Protein AF-A0A375JAJ5-F1 (afdb_monomer_lite)

Foldseek 3Di:
DVPVVVVVVVVVVVVVVVVPPDPDDALQQWWWWDQQPQLKIFIAGDPVRDTDAMEHDNPGVVAWDWFAALSNQWIFIFHQCQKTWIAGSVVRYTPDIDRHFNGFRYWEAEPNRQWIWTFFAVVAWIWIAGRPHRHTQDTGQQQAPVRDGFGWAAWFYAPQRWIWIAGFCRQWIWIWHPNVVNDIDIDIARWDHGQPHWAADQLRAWIWTQHARAAFIWIWGPPDVVIYTDTDDRPQAQPDPAADQQDAAYPLQWEDAPQWIWAQGHRFQWTWIFHVLVVRHTDDIEGHDERWRHWYAQQNRQWTKTAHDPPRNQKIFIAGRVVRYGPDIDRPEARFADKDARPNRQKIWTDRQVVQWIWIAGPPVRDTDDIGGHHRIHDMTGSVSSNTSRRHPDDLPVLVLQLVQFFDQDLDQQSLCVSQVVSVHHSVVSLVVQVVCCVVQQFVAFFFFFDAPQQFHKWKKFWQDDPVCVVVLQVVLQVQQQWAWWFAWPWASRGIMIMGIARYDVVRVVSQVVSCVSRVTRIDTWGFDAWQAAALRDNLDDPPDPDQDDDPPRDDPQHHDDDDLLRLQLLQLRQSHFDSDSRRLVVSCVSSVHDSVVSSVVVVVCCVSRRTVGGGTRGPVVSSQQVKKKKKFFQDDPVCQVVLQNQLNRAPQFNTWTFTDADPPRGRTGIITMGTDNDPVRRVVSVVVSCVRSVNPPTDIIIIITDDISHHGRRRHSDDDDD

Radius of gyration: 33.01 Å; chains: 1; bounding box: 80×58×113 Å

Organism: NCBI:txid164546

Secondary structure (DSSP, 8-state):
-HHHHHHHHHHHHHHHHHTT-PPP--STTEEEEEETTTTEEEEEETTTTEEEEEE------SSEEEEE-TTS-EEEEEETTSEEEEEETTTTEEEEEEE-SS---EEEE-TTS-EEEEEETTTTEEEEEETTT--EEEEEE-B-TTS-B--EEEEEEETTTEEEEEETTTTEEEEEE-SSTTS-EEEEEE--S-EEEEEE-TTS-EEEEEESSSSSEEEEETTSSS--EEEE-TTSS-TTSPPP-SSPPPGGG-EEETTEEEEE-TTSSEEEEEEGGGTTEEEEEEE-SS-EEEEEE-TTSSEEEEEE-TTSTT-EEEEETTTTEEEEEE--SS-EEEEEE-TTSSEEEEEEGGGTEEEEEETTT--EEEEEE-SSEEEEEEGGGGT-SSSS-----HHHHHHHHTS----SSSHHHHHHHHTT--HHHHHHHHHHHHHTTSEEEEEEEE-TTTSSEEEEEEE---GGGHHHHHHHHHH-TTEEEEEEEESSS--EEEEEEESSHHHHHHHHHHHHHHHTSPPEEEEEEEEEEE------S---S--PPPPPP----PPPPP--HHHHHHHHHHTT---SSS-HHHHHHHHHT--HHHHHHHHHHHHHHTSEEEEEEEE-GGGGT--EEEEEEE---TTTHHHHHHHHHTSTTEEEEEEE--BTTTB---EEEEEEESSHHHHHHHHHHHHHHHT-SSS-EEEEEEEEEEEE-----S-PPP-

Sequence (723 aa):
MRGLAAAACAVLVAVLAAGCAASVRGTGDLGVVVERAAGRLQIVETTGMTRLATVEGLGDLSHASVVFSRDARYAYVFGRDGGLTCVDLLGARITHRVLQAGNSIGGAISQDGRVVAAQNYAPGGIRLFDAQTLEPLAELPAIGSDGRRAKVVGLADLPGRRFAASLFESGEIWIIDAGDPRHPQVTRLPAGREPYDGLVTPDGRWYLAGLFGEDGLALVDLWQAPPQARRILSGYGRGNAPLPVYKMPHLRGWAMAQGMAWLPAIGRHEVLVADPANGWREAARVALAGQPVFAMARPDGRQVWVNFAFPHNDTVQVIDTATRQVVRTLQPCRGVLHMEFTPKGEALWLSCRDDNRVEVYDTATLVRLATLPADNPSGIFFTARAALRHVGHAMFNEQRLYDQLQRGFPLLPRPYRALAAKAGLCEHALLSLLARDLGTGRISRVGAVFAPNVIGVSTLGALSVPPAQLDRVAARVSACAAVSHNYARSGHRYNLWFVAGARERGMLDATLASIGELTGLAPLVLPMTREYHIDLGFPLAREHGTRPRRPARLAAPAAAVALDDDDWRLVAALEAGLPLTPRPFHALATQARLGVPQVLERLAQWSAQGVIRRLGVVLRHGRFGYRHNAMCVWDVPDGRVDAIGTRLARQPRVTLCYRRERRLPDWPYNLFAMIHARSAQDLQPALARIRAAAGLEQVPGSVLVGTHCYKQRGTRYAVQVPA

pLDDT: mean 87.34, std 14.15, range [29.48, 98.75]

InterPro domains:
  IPR003143 Cytochrome cd1-nitrite reductase, C-terminal domain superfamily [G3DSA:2.140.10.20] (20-386)
  IPR011048 Cytochrome cd1-nitrite reductase-like, haem d1 domain superfamily [SSF51004] (28-388)
  IPR040523 Siroheme decarboxylase , AsnC-like ligand binding domain [PF17805] (458-532)
  IPR040523 Siroheme decarboxylase , AsnC-like ligand binding domain [PF17805] (623-711)
  IPR051200 Multi-functional host-pathogen interaction and enzymatic activity protein [PTHR47197] (8-387)
  IPR053431 Siroheme decarboxylase beta subunit-like [NF040707] (570-717)
  IPR053953 Siroheme decarboxylase NirL-like, HTH domain [PF22451] (399-436)
  IPR053953 Siroheme decarboxylase NirL-like, HTH domain [PF22451] (569-613)

Structure (mmCIF, N/CA/C/O backbone):
data_AF-A0A375JAJ5-F1
#
_entry.id   AF-A0A375JAJ5-F1
#
loop_
_atom_site.group_PDB
_atom_site.id
_atom_site.type_symbol
_atom_site.label_atom_id
_atom_site.label_alt_id
_atom_site.label_comp_id
_atom_site.label_asym_id
_atom_site.label_entity_id
_atom_site.label_seq_id
_atom_site.pdbx_PDB_ins_code
_atom_site.Cartn_x
_atom_site.Cartn_y
_atom_site.Cartn_z
_atom_site.occupancy
_atom_site.B_iso_or_equiv
_atom_site.auth_seq_id
_atom_site.auth_comp_id
_atom_site.auth_asym_id
_atom_site.auth_atom_id
_atom_site.pdbx_PDB_model_num
ATOM 1 N N . MET A 1 1 ? -5.262 -33.680 -67.709 1.00 51.88 1 MET A N 1
ATOM 2 C CA . MET A 1 1 ? -4.055 -33.504 -66.861 1.00 51.88 1 MET A CA 1
ATOM 3 C C . MET A 1 1 ? -3.766 -32.062 -66.407 1.00 51.88 1 MET A C 1
ATOM 5 O O . MET A 1 1 ? -3.037 -31.916 -65.440 1.00 51.88 1 MET A O 1
ATOM 9 N N . ARG A 1 2 ? -4.338 -30.995 -66.999 1.00 50.22 2 ARG A N 1
ATOM 10 C CA . ARG A 1 2 ? -4.044 -29.599 -66.582 1.00 50.22 2 ARG A CA 1
ATOM 11 C C . ARG A 1 2 ? -4.757 -29.115 -65.298 1.00 50.22 2 ARG A C 1
ATOM 13 O O . ARG A 1 2 ? -4.242 -28.225 -64.637 1.00 50.22 2 ARG A O 1
ATOM 20 N N . GLY A 1 3 ? -5.885 -29.720 -64.907 1.00 46.88 3 GLY A N 1
ATOM 21 C CA . GLY A 1 3 ? -6.647 -29.313 -63.709 1.00 46.88 3 GLY A CA 1
ATOM 22 C C . GLY A 1 3 ? -6.085 -29.809 -62.368 1.00 46.88 3 GLY A C 1
ATOM 23 O O . GLY A 1 3 ? -6.194 -29.115 -61.363 1.00 46.88 3 GLY A O 1
ATOM 24 N N . LEU A 1 4 ? -5.423 -30.973 -62.352 1.00 50.16 4 LEU A N 1
ATOM 25 C CA . LEU A 1 4 ? -4.830 -31.540 -61.130 1.00 50.16 4 LEU A CA 1
ATOM 26 C C . LEU A 1 4 ? -3.553 -30.804 -60.689 1.00 50.16 4 LEU A C 1
ATOM 28 O O . LEU A 1 4 ? -3.309 -30.676 -59.494 1.00 50.16 4 LEU A O 1
ATOM 32 N N . ALA A 1 5 ? -2.780 -30.258 -61.633 1.00 51.56 5 ALA A N 1
ATOM 33 C CA . ALA A 1 5 ? -1.582 -29.476 -61.322 1.00 51.56 5 ALA A CA 1
ATOM 34 C C . ALA A 1 5 ? -1.917 -28.112 -60.685 1.00 51.56 5 ALA A C 1
ATOM 36 O O . ALA A 1 5 ? -1.236 -27.678 -59.759 1.00 51.56 5 ALA A O 1
ATOM 37 N N . ALA A 1 6 ? -3.001 -27.461 -61.124 1.00 53.50 6 ALA A N 1
ATOM 38 C CA . ALA A 1 6 ? -3.442 -26.180 -60.567 1.00 53.50 6 ALA A CA 1
ATOM 39 C C . ALA A 1 6 ? -4.003 -26.322 -59.140 1.00 53.50 6 ALA A C 1
ATOM 41 O O . ALA A 1 6 ? -3.709 -25.498 -58.275 1.00 53.50 6 ALA A O 1
ATOM 42 N N . ALA A 1 7 ? -4.750 -27.399 -58.870 1.00 54.53 7 ALA A N 1
ATOM 43 C CA . ALA A 1 7 ? -5.265 -27.697 -57.534 1.00 54.53 7 ALA A CA 1
ATOM 44 C C . ALA A 1 7 ? -4.140 -28.065 -56.548 1.00 54.53 7 ALA A C 1
ATOM 46 O O . ALA A 1 7 ? -4.138 -27.590 -55.414 1.00 54.53 7 ALA A O 1
ATOM 47 N N . ALA A 1 8 ? -3.142 -28.836 -56.993 1.00 55.59 8 ALA A N 1
ATOM 48 C CA . ALA A 1 8 ? -1.965 -29.155 -56.187 1.00 55.59 8 ALA A CA 1
ATOM 49 C C . ALA A 1 8 ? -1.134 -27.903 -55.846 1.00 55.59 8 ALA A C 1
ATOM 51 O O . ALA A 1 8 ? -0.727 -27.742 -54.698 1.00 55.59 8 ALA A O 1
ATOM 52 N N . CYS A 1 9 ? -0.948 -26.974 -56.793 1.00 53.91 9 CYS A N 1
ATOM 53 C CA . CYS A 1 9 ? -0.265 -25.702 -56.529 1.00 53.91 9 CYS A CA 1
ATOM 54 C C . CYS A 1 9 ? -1.042 -24.801 -55.556 1.00 53.91 9 CYS A C 1
ATOM 56 O O . CYS A 1 9 ? -0.433 -24.194 -54.680 1.00 53.91 9 CYS A O 1
ATOM 58 N N . ALA A 1 10 ? -2.372 -24.732 -55.660 1.00 57.19 10 ALA A N 1
ATOM 59 C CA . ALA A 1 10 ? -3.196 -23.919 -54.762 1.00 57.19 10 ALA A CA 1
ATOM 60 C C . ALA A 1 10 ? -3.198 -24.450 -53.317 1.00 57.19 10 ALA A C 1
ATOM 62 O O . ALA A 1 10 ? -3.125 -23.665 -52.372 1.00 57.19 10 ALA A O 1
ATOM 63 N N . VAL A 1 11 ? -3.211 -25.775 -53.135 1.00 60.16 11 VAL A N 1
ATOM 64 C CA . VAL A 1 11 ? -3.095 -26.407 -51.810 1.00 60.16 11 VAL A CA 1
ATOM 65 C C . VAL A 1 11 ? -1.691 -26.212 -51.233 1.00 60.16 11 VAL A C 1
ATOM 67 O O . VAL A 1 11 ? -1.566 -25.898 -50.053 1.00 60.16 11 VAL A O 1
ATOM 70 N N . LEU A 1 12 ? -0.638 -26.301 -52.052 1.00 55.12 12 LEU A N 1
ATOM 71 C CA . LEU A 1 12 ? 0.733 -26.049 -51.599 1.00 55.12 12 LEU A CA 1
ATOM 72 C C . LEU A 1 12 ? 0.931 -24.587 -51.159 1.00 55.12 12 LEU A C 1
ATOM 74 O O . LEU A 1 12 ? 1.547 -24.338 -50.128 1.00 55.12 12 LEU A O 1
ATOM 78 N N . VAL A 1 13 ? 0.355 -23.622 -51.886 1.00 56.91 13 VAL A N 1
ATOM 79 C CA . VAL A 1 13 ? 0.393 -22.192 -51.528 1.00 56.91 13 VAL A CA 1
ATOM 80 C C . VAL A 1 13 ? -0.432 -21.902 -50.269 1.00 56.91 13 VAL A C 1
ATOM 82 O O . VAL A 1 13 ? 0.006 -21.122 -49.429 1.00 56.91 13 VAL A O 1
ATOM 85 N N . ALA A 1 14 ? -1.579 -22.560 -50.077 1.00 54.25 14 ALA A N 1
ATOM 86 C CA . ALA A 1 14 ? -2.384 -22.419 -48.861 1.00 54.25 14 ALA A CA 1
ATOM 87 C C . ALA A 1 14 ? -1.705 -23.036 -47.621 1.00 54.25 14 ALA A C 1
ATOM 89 O O . ALA A 1 14 ? -1.770 -22.460 -46.537 1.00 54.25 14 ALA A O 1
ATOM 90 N N . VAL A 1 15 ? -1.003 -24.164 -47.776 1.00 54.81 15 VAL A N 1
ATOM 91 C CA . VAL A 1 15 ? -0.218 -24.795 -46.699 1.00 54.81 15 VAL A CA 1
ATOM 92 C C . VAL A 1 15 ? 1.037 -23.975 -46.372 1.00 54.81 15 VAL A C 1
ATOM 94 O O . VAL A 1 15 ? 1.367 -23.809 -45.199 1.00 54.81 15 VAL A O 1
ATOM 97 N N . LEU A 1 16 ? 1.686 -23.376 -47.376 1.00 50.78 16 LEU A N 1
ATOM 98 C CA . LEU A 1 16 ? 2.801 -22.442 -47.173 1.00 50.78 16 LEU A CA 1
ATOM 99 C C . LEU A 1 16 ? 2.346 -21.115 -46.535 1.00 50.78 16 LEU A C 1
ATOM 101 O O . LEU A 1 16 ? 3.068 -20.563 -45.711 1.00 50.78 16 LEU A O 1
ATOM 105 N N . ALA A 1 17 ? 1.136 -20.632 -46.837 1.00 48.22 17 ALA A N 1
ATOM 106 C CA . ALA A 1 17 ? 0.565 -19.435 -46.213 1.00 48.22 17 ALA A CA 1
ATOM 107 C C . ALA A 1 17 ? 0.086 -19.679 -44.768 1.00 48.22 17 ALA A C 1
ATOM 109 O O . ALA A 1 17 ? 0.214 -18.795 -43.921 1.00 48.22 17 ALA A O 1
ATOM 110 N N . ALA A 1 18 ? -0.413 -20.880 -44.455 1.00 45.47 18 ALA A N 1
ATOM 111 C CA . ALA A 1 18 ? -0.806 -21.265 -43.097 1.00 45.47 18 ALA A CA 1
ATOM 112 C C . ALA A 1 18 ? 0.400 -21.493 -42.161 1.00 45.47 18 ALA A C 1
ATOM 114 O O . ALA A 1 18 ? 0.274 -21.325 -40.950 1.00 45.47 18 ALA A O 1
ATOM 115 N N . GLY A 1 19 ? 1.577 -21.819 -42.711 1.00 42.84 19 GLY A N 1
ATOM 116 C CA . GLY A 1 19 ? 2.820 -22.012 -41.955 1.00 42.84 19 GLY A CA 1
ATOM 117 C C . GLY A 1 19 ? 3.528 -20.726 -41.501 1.00 42.84 19 GLY A C 1
ATOM 118 O O . GLY A 1 19 ? 4.487 -20.808 -40.738 1.00 42.84 19 GLY A O 1
ATOM 119 N N . CYS A 1 20 ? 3.075 -19.543 -41.938 1.00 47.34 20 CYS A N 1
ATOM 120 C CA . CYS A 1 20 ? 3.748 -18.262 -41.671 1.00 47.34 20 CYS A CA 1
ATOM 121 C C . CYS A 1 20 ? 2.979 -17.300 -40.750 1.00 47.34 20 CYS A C 1
ATOM 123 O O . CYS A 1 20 ? 3.444 -16.182 -40.517 1.00 47.34 20 CYS A O 1
ATOM 125 N N . ALA A 1 21 ? 1.832 -17.694 -40.192 1.00 49.84 21 ALA A N 1
ATOM 126 C CA . ALA A 1 21 ? 1.153 -16.872 -39.195 1.00 49.84 21 ALA A CA 1
ATOM 127 C C . ALA A 1 21 ? 1.895 -16.979 -37.852 1.00 49.84 21 ALA A C 1
ATOM 129 O O . ALA A 1 21 ? 1.633 -17.876 -37.053 1.00 49.84 21 ALA A O 1
ATOM 130 N N . ALA A 1 22 ? 2.852 -16.075 -37.613 1.00 61.59 22 ALA A N 1
ATOM 131 C CA . ALA A 1 22 ? 3.515 -15.954 -36.320 1.00 61.59 22 ALA A CA 1
ATOM 132 C C . ALA A 1 22 ? 2.452 -15.846 -35.215 1.00 61.59 22 ALA A C 1
ATOM 134 O O . ALA A 1 22 ? 1.597 -14.958 -35.249 1.00 61.59 22 ALA A O 1
ATOM 135 N N . SER A 1 23 ? 2.484 -16.766 -34.248 1.00 75.12 23 SER A N 1
ATOM 136 C CA . SER A 1 23 ? 1.552 -16.752 -33.123 1.00 75.12 23 SER A CA 1
ATOM 137 C C . SER A 1 23 ? 1.652 -15.409 -32.400 1.00 75.12 23 SER A C 1
ATOM 139 O O . SER A 1 23 ? 2.734 -15.035 -31.941 1.00 75.12 23 SER A O 1
ATOM 141 N N . VAL A 1 24 ? 0.539 -14.683 -32.292 1.00 87.06 24 VAL A N 1
ATOM 142 C CA . VAL A 1 24 ? 0.497 -13.399 -31.581 1.00 87.06 24 VAL A CA 1
ATOM 143 C C . VAL A 1 24 ? 0.885 -13.629 -30.117 1.00 87.06 24 VAL A C 1
ATOM 145 O O . VAL A 1 24 ? 0.237 -14.403 -29.415 1.00 87.06 24 VAL A O 1
ATOM 148 N N . ARG A 1 25 ? 1.944 -12.955 -29.652 1.00 91.88 25 ARG A N 1
ATOM 149 C CA . ARG A 1 25 ? 2.448 -13.036 -28.274 1.00 91.88 25 ARG A CA 1
ATOM 150 C C . ARG A 1 25 ? 2.212 -11.715 -27.545 1.00 91.88 25 ARG A C 1
ATOM 152 O O . ARG A 1 25 ? 2.580 -10.653 -28.039 1.00 91.88 25 ARG A O 1
ATOM 159 N N . GLY A 1 26 ? 1.608 -11.793 -26.361 1.00 93.81 26 GLY A N 1
ATOM 160 C CA . GLY A 1 26 ? 1.526 -10.660 -25.440 1.00 93.81 26 GLY A CA 1
ATOM 161 C C . GLY A 1 26 ? 2.875 -10.370 -24.775 1.00 93.81 26 GLY A C 1
ATOM 162 O O . GLY A 1 26 ? 3.736 -11.239 -24.703 1.00 93.81 26 GLY A O 1
ATOM 163 N N . THR A 1 27 ? 3.057 -9.148 -24.276 1.00 95.75 27 THR A N 1
ATOM 164 C CA . THR A 1 27 ? 4.304 -8.706 -23.625 1.00 95.75 27 THR A CA 1
ATOM 165 C C . THR A 1 27 ? 4.243 -8.725 -22.098 1.00 95.75 27 THR A C 1
ATOM 167 O O . THR A 1 27 ? 5.260 -8.510 -21.447 1.00 95.75 27 THR A O 1
ATOM 170 N N . GLY A 1 28 ? 3.063 -8.955 -21.510 1.00 93.38 28 GLY A N 1
ATOM 171 C CA . GLY A 1 28 ? 2.800 -8.722 -20.084 1.00 93.38 28 GLY A CA 1
ATOM 172 C C . GLY A 1 28 ? 3.468 -9.695 -19.108 1.00 93.38 28 GLY A C 1
ATOM 173 O O . GLY A 1 28 ? 3.583 -9.368 -17.930 1.00 93.38 28 GLY A O 1
ATOM 174 N N . ASP A 1 29 ? 3.898 -10.863 -19.580 1.00 95.81 29 ASP A N 1
ATOM 175 C CA . ASP A 1 29 ? 4.611 -11.885 -18.806 1.00 95.81 29 ASP A CA 1
ATOM 176 C C . ASP A 1 29 ? 6.086 -12.017 -19.209 1.00 95.81 29 ASP A C 1
ATOM 178 O O . ASP A 1 29 ? 6.787 -12.886 -18.698 1.00 95.81 29 ASP A O 1
ATOM 182 N N . LEU A 1 30 ? 6.568 -11.165 -20.117 1.00 98.19 30 LEU A N 1
ATOM 183 C CA . LEU A 1 30 ? 7.953 -11.194 -20.562 1.00 98.19 30 LEU A CA 1
ATOM 184 C C . LEU A 1 30 ? 8.901 -10.626 -19.504 1.00 98.19 30 LEU A C 1
ATOM 186 O O . LEU A 1 30 ? 8.548 -9.819 -18.640 1.00 98.19 30 LEU A O 1
ATOM 190 N N . GLY A 1 31 ? 10.165 -10.994 -19.632 1.00 98.25 31 GLY A N 1
ATOM 191 C CA . GLY A 1 31 ? 11.252 -10.365 -18.909 1.00 98.25 31 GLY A CA 1
ATOM 192 C C . GLY A 1 31 ? 12.590 -10.620 -19.561 1.00 98.25 31 GLY A C 1
ATOM 193 O O . GLY A 1 31 ? 12.691 -11.270 -20.603 1.00 98.25 31 GLY A O 1
ATOM 194 N N . VAL A 1 32 ? 13.625 -10.106 -18.911 1.00 98.62 32 VAL A N 1
ATOM 195 C CA . VAL A 1 32 ? 15.009 -10.337 -19.302 1.00 98.62 32 VAL A CA 1
ATOM 196 C C . VAL A 1 32 ? 15.866 -10.755 -18.115 1.00 98.62 32 VAL A C 1
ATOM 198 O O . VAL A 1 32 ? 15.679 -10.271 -16.996 1.00 98.62 32 VAL A O 1
ATOM 201 N N . VAL A 1 33 ? 16.835 -11.626 -18.386 1.00 98.50 33 VAL A N 1
ATOM 202 C CA . VAL A 1 33 ? 17.920 -11.991 -17.468 1.00 98.50 33 VAL A CA 1
ATOM 203 C C . VAL A 1 33 ? 19.234 -11.505 -18.068 1.00 98.50 33 VAL A C 1
ATOM 205 O O . VAL A 1 33 ? 19.559 -11.828 -19.209 1.00 98.50 33 VAL A O 1
ATOM 208 N N . VAL A 1 34 ? 19.989 -10.729 -17.293 1.00 96.81 34 VAL A N 1
ATOM 209 C CA . VAL A 1 34 ? 21.314 -10.228 -17.674 1.00 96.81 34 VAL A CA 1
ATOM 210 C C . VAL A 1 34 ? 22.375 -11.290 -17.421 1.00 96.81 34 VAL A C 1
ATOM 212 O O . VAL A 1 34 ? 22.613 -11.650 -16.266 1.00 96.81 34 VAL A O 1
ATOM 215 N N . GLU A 1 35 ? 23.071 -11.710 -18.474 1.00 94.44 35 GLU A N 1
ATOM 216 C CA . GLU A 1 35 ? 24.234 -12.599 -18.408 1.00 94.44 35 GLU A CA 1
ATOM 217 C C . GLU A 1 35 ? 25.512 -11.756 -18.514 1.00 94.44 35 GLU A C 1
ATOM 219 O O . GLU A 1 35 ? 25.887 -11.272 -19.586 1.00 94.44 35 GLU A O 1
ATOM 224 N N . ARG A 1 36 ? 26.153 -11.515 -17.362 1.00 84.81 36 ARG A N 1
ATOM 225 C CA . ARG A 1 36 ? 27.172 -10.460 -17.206 1.00 84.81 36 ARG A CA 1
ATOM 226 C C . ARG A 1 36 ? 28.438 -10.719 -18.008 1.00 84.81 36 ARG A C 1
ATOM 228 O O . ARG A 1 36 ? 28.983 -9.791 -18.593 1.00 84.81 36 ARG A O 1
ATOM 235 N N . ALA A 1 37 ? 28.925 -11.958 -17.960 1.00 73.81 37 ALA A N 1
ATOM 236 C CA . ALA A 1 37 ? 30.219 -12.333 -18.521 1.00 73.81 37 ALA A CA 1
ATOM 237 C C . ALA A 1 37 ? 30.183 -12.381 -20.054 1.00 73.81 37 ALA A C 1
ATOM 239 O O . ALA A 1 37 ? 31.161 -12.029 -20.705 1.00 73.81 37 ALA A O 1
ATOM 240 N N . ALA A 1 38 ? 29.038 -12.768 -20.617 1.00 82.31 38 ALA A N 1
ATOM 241 C CA . ALA A 1 38 ? 28.867 -12.965 -22.050 1.00 82.31 38 ALA A CA 1
ATOM 242 C C . ALA A 1 38 ? 28.284 -11.744 -22.786 1.00 82.31 38 ALA A C 1
ATOM 244 O O . ALA A 1 38 ? 28.102 -11.803 -24.000 1.00 82.31 38 ALA A O 1
ATOM 245 N N . GLY A 1 39 ? 27.961 -10.647 -22.084 1.00 89.44 39 GLY A N 1
ATOM 246 C CA . GLY A 1 39 ? 27.431 -9.435 -22.722 1.00 89.44 39 GLY A CA 1
ATOM 247 C C . GLY A 1 39 ? 26.115 -9.673 -23.470 1.00 89.44 39 GLY A C 1
ATOM 248 O O . GLY A 1 39 ? 25.897 -9.121 -24.554 1.00 89.44 39 GLY A O 1
ATOM 249 N N . ARG A 1 40 ? 25.257 -10.539 -22.915 1.00 95.81 40 ARG A N 1
ATOM 250 C CA . ARG A 1 40 ? 24.023 -11.014 -23.550 1.00 95.81 40 ARG A CA 1
ATOM 251 C C . ARG A 1 40 ? 22.819 -10.941 -22.603 1.00 95.81 40 ARG A C 1
ATOM 253 O O . ARG A 1 40 ? 22.960 -10.859 -21.381 1.00 95.81 40 ARG A O 1
ATOM 260 N N . LEU A 1 41 ? 21.625 -10.951 -23.183 1.00 97.25 41 LEU A N 1
ATOM 261 C CA . LEU A 1 41 ? 20.350 -11.016 -22.473 1.00 97.25 41 LEU A CA 1
ATOM 262 C C . LEU A 1 41 ? 19.609 -12.286 -22.849 1.00 97.25 41 LEU A C 1
ATOM 264 O O . LEU A 1 41 ? 19.410 -12.550 -24.032 1.00 97.25 41 LEU A O 1
ATOM 268 N N . GLN A 1 42 ? 19.095 -13.004 -21.859 1.00 98.38 42 GLN A N 1
ATOM 269 C CA . GLN A 1 42 ? 18.029 -13.965 -22.116 1.00 98.38 42 GLN A CA 1
ATOM 270 C C . GLN A 1 42 ? 16.685 -13.253 -22.069 1.00 98.38 42 GLN A C 1
ATOM 272 O O . GLN A 1 42 ? 16.412 -12.525 -21.117 1.00 98.38 42 GLN A O 1
ATOM 277 N N . ILE A 1 43 ? 15.835 -13.500 -23.059 1.00 98.62 43 ILE A N 1
ATOM 278 C CA . ILE A 1 43 ? 14.415 -13.157 -23.019 1.00 98.62 43 ILE A CA 1
ATOM 279 C C . ILE A 1 43 ? 13.690 -14.351 -22.409 1.00 98.62 43 ILE A C 1
ATOM 281 O O . ILE A 1 43 ? 13.818 -15.478 -22.893 1.00 98.62 43 ILE A O 1
ATOM 285 N N . VAL A 1 44 ? 12.943 -14.103 -21.341 1.00 98.69 44 VAL A N 1
ATOM 286 C CA . VAL A 1 44 ? 12.226 -15.118 -20.560 1.00 98.69 44 VAL A CA 1
ATOM 287 C C . VAL A 1 44 ? 10.749 -14.762 -20.461 1.00 98.69 44 VAL A C 1
ATOM 289 O O . VAL A 1 44 ? 10.355 -13.633 -20.762 1.00 98.69 44 VAL A O 1
ATOM 292 N N . GLU A 1 45 ? 9.934 -15.710 -20.013 1.00 97.50 45 GLU A N 1
ATOM 293 C CA . GLU A 1 45 ? 8.534 -15.459 -19.675 1.00 97.50 45 GLU A CA 1
ATOM 294 C C . GLU A 1 45 ? 8.143 -16.102 -18.335 1.00 97.50 45 GLU A C 1
ATOM 296 O O . GLU A 1 45 ? 8.673 -17.147 -17.952 1.00 97.50 45 GLU A O 1
ATOM 301 N N . THR A 1 46 ? 7.253 -15.448 -17.583 1.00 97.44 46 THR A N 1
ATOM 302 C CA . THR A 1 46 ? 6.881 -15.866 -16.221 1.00 97.44 46 THR A CA 1
ATOM 303 C C . THR A 1 46 ? 5.798 -16.940 -16.162 1.00 97.44 46 THR A C 1
ATOM 305 O O . THR A 1 46 ? 5.638 -17.558 -15.114 1.00 97.44 46 THR A O 1
ATOM 308 N N . THR A 1 47 ? 5.035 -17.143 -17.236 1.00 95.06 47 THR A N 1
ATOM 309 C CA . THR A 1 47 ? 3.858 -18.025 -17.278 1.00 95.06 47 THR A CA 1
ATOM 310 C C . THR A 1 47 ? 4.250 -19.503 -17.311 1.00 95.06 47 THR A C 1
ATOM 312 O O . THR A 1 47 ? 3.763 -20.293 -16.508 1.00 95.06 47 THR A O 1
ATOM 315 N N . GLY A 1 48 ? 5.129 -19.883 -18.233 1.00 96.19 48 GLY A N 1
ATOM 316 C CA . GLY A 1 48 ? 5.748 -21.199 -18.357 1.00 96.19 48 GLY A CA 1
ATOM 317 C C . GLY A 1 48 ? 7.115 -21.290 -17.681 1.00 96.19 48 GLY A C 1
ATOM 318 O O . GLY A 1 48 ? 7.650 -22.389 -17.564 1.00 96.19 48 GLY A O 1
ATOM 319 N N . MET A 1 49 ? 7.666 -20.168 -17.202 1.00 97.62 49 MET A N 1
ATOM 320 C CA . MET A 1 49 ? 8.981 -20.092 -16.555 1.00 97.62 49 MET A CA 1
ATOM 321 C C . MET A 1 49 ? 10.111 -20.588 -17.459 1.00 97.62 49 MET A C 1
ATOM 323 O O . MET A 1 49 ? 11.018 -21.298 -17.021 1.00 97.62 49 MET A O 1
ATOM 327 N N . THR A 1 50 ? 10.049 -20.218 -18.738 1.00 97.44 50 THR A N 1
ATOM 328 C CA . THR A 1 50 ? 10.986 -20.681 -19.765 1.00 97.44 50 THR A CA 1
ATOM 329 C C . THR A 1 50 ? 11.824 -19.550 -20.354 1.00 97.44 50 THR A C 1
ATOM 331 O O . THR A 1 50 ? 11.486 -18.365 -20.289 1.00 97.44 50 THR A O 1
ATOM 334 N N . ARG A 1 51 ? 12.952 -19.937 -20.959 1.00 97.81 51 ARG A N 1
ATOM 335 C CA . ARG A 1 51 ? 13.759 -19.067 -21.817 1.00 97.81 51 ARG A CA 1
ATOM 336 C C . ARG A 1 51 ? 13.202 -19.108 -23.237 1.00 97.81 51 ARG A C 1
ATOM 338 O O . ARG A 1 51 ? 13.154 -20.176 -23.842 1.00 97.81 51 ARG A O 1
ATOM 345 N N . LEU A 1 52 ? 12.877 -17.942 -23.785 1.00 97.50 52 LEU A N 1
ATOM 346 C CA . LEU A 1 52 ? 12.366 -17.786 -25.145 1.00 97.50 52 LEU A CA 1
ATOM 347 C C . LEU A 1 52 ? 13.482 -17.579 -26.172 1.00 97.50 52 LEU A C 1
ATOM 349 O O . LEU A 1 52 ? 13.464 -18.202 -27.228 1.00 97.50 52 LEU A O 1
ATOM 353 N N . ALA A 1 53 ? 14.447 -16.709 -25.873 1.00 98.00 53 ALA A N 1
ATOM 354 C CA . ALA A 1 53 ? 15.521 -16.356 -26.799 1.00 98.00 53 ALA A CA 1
ATOM 355 C C . ALA A 1 53 ? 16.741 -15.787 -26.063 1.00 98.00 53 ALA A C 1
ATOM 357 O O . ALA A 1 53 ? 16.667 -15.480 -24.872 1.00 98.00 53 ALA A O 1
ATOM 358 N N . THR A 1 54 ? 17.840 -15.604 -26.792 1.00 98.06 54 THR A N 1
ATOM 359 C CA . THR A 1 54 ? 19.035 -14.889 -26.334 1.00 98.06 54 THR A CA 1
ATOM 360 C C . THR A 1 54 ? 19.357 -13.778 -27.327 1.00 98.06 54 THR A C 1
ATOM 362 O O . THR A 1 54 ? 19.280 -13.987 -28.534 1.00 98.06 54 THR A O 1
ATOM 365 N N . VAL A 1 55 ? 19.714 -12.602 -26.817 1.00 98.31 55 VAL A N 1
ATOM 366 C CA . VAL A 1 55 ? 20.176 -11.451 -27.598 1.00 98.31 55 VAL A CA 1
ATOM 367 C C . VAL A 1 55 ? 21.611 -11.150 -27.188 1.00 98.31 55 VAL A C 1
ATOM 369 O O . VAL A 1 55 ? 21.884 -10.958 -26.006 1.00 98.31 55 VAL A O 1
ATOM 372 N N . GLU A 1 56 ? 22.518 -11.114 -28.155 1.00 97.31 56 GLU A N 1
ATOM 373 C CA . GLU A 1 56 ? 23.952 -10.874 -27.952 1.00 97.31 56 GLU A CA 1
ATOM 374 C C . GLU A 1 56 ? 24.364 -9.482 -28.456 1.00 97.31 56 GLU A C 1
ATOM 376 O O . GLU A 1 56 ? 23.538 -8.726 -28.969 1.00 97.31 56 GLU A O 1
ATOM 381 N N . GLY A 1 57 ? 25.642 -9.122 -28.300 1.00 95.38 57 GLY A N 1
ATOM 382 C CA . GLY A 1 57 ? 26.179 -7.854 -28.807 1.00 95.38 57 GLY A CA 1
ATOM 383 C C . GLY A 1 57 ? 25.834 -6.631 -27.951 1.00 95.38 57 GLY A C 1
ATOM 384 O O . GLY A 1 57 ? 25.846 -5.506 -28.450 1.00 95.38 57 GLY A O 1
ATOM 385 N N . LEU A 1 58 ? 25.534 -6.821 -26.660 1.00 95.94 58 LEU A N 1
ATOM 386 C CA . LEU A 1 58 ? 25.206 -5.722 -25.742 1.00 95.94 58 LEU A CA 1
ATOM 387 C C . LEU A 1 58 ? 26.433 -5.086 -25.066 1.00 95.94 58 LEU A C 1
ATOM 389 O O . LEU A 1 58 ? 26.270 -4.146 -24.285 1.00 95.94 58 LEU A O 1
ATOM 393 N N . GLY A 1 59 ? 27.643 -5.546 -25.390 1.00 93.38 59 GLY A N 1
ATOM 394 C CA . GLY A 1 59 ? 28.891 -5.021 -24.836 1.00 93.38 59 GLY A CA 1
ATOM 395 C C . GLY A 1 59 ? 29.116 -5.433 -23.380 1.00 93.38 59 GLY A C 1
ATOM 396 O O . GLY A 1 59 ? 28.792 -6.555 -22.991 1.00 93.38 59 GLY A O 1
ATOM 397 N N . ASP A 1 60 ? 29.694 -4.542 -22.573 1.00 89.31 60 ASP A N 1
ATOM 398 C CA . ASP A 1 60 ? 30.020 -4.842 -21.173 1.00 89.31 60 ASP A CA 1
ATOM 399 C C . ASP A 1 60 ? 28.774 -4.752 -20.276 1.00 89.31 60 ASP A C 1
ATOM 401 O O . ASP A 1 60 ? 28.319 -3.666 -19.903 1.00 89.31 60 ASP A O 1
ATOM 405 N N . LEU A 1 61 ? 28.244 -5.914 -19.885 1.00 89.69 61 LEU A N 1
ATOM 406 C CA . LEU A 1 61 ? 27.140 -6.047 -18.928 1.00 89.69 61 LEU A CA 1
ATOM 407 C C . LEU A 1 61 ? 27.608 -6.473 -17.528 1.00 89.69 61 LEU A C 1
ATOM 409 O O . LEU A 1 61 ? 26.799 -6.923 -16.709 1.00 89.69 61 LEU A O 1
ATOM 413 N N . SER A 1 62 ? 28.892 -6.291 -17.199 1.00 78.81 62 SER A N 1
ATOM 414 C CA . SER A 1 62 ? 29.405 -6.492 -15.839 1.00 78.81 62 SER A CA 1
ATOM 415 C C . SER A 1 62 ? 28.628 -5.665 -14.817 1.00 78.81 62 SER A C 1
ATOM 417 O O . SER A 1 62 ? 28.467 -6.096 -13.680 1.00 78.81 62 SER A O 1
ATOM 419 N N . HIS A 1 63 ? 28.042 -4.538 -15.209 1.00 82.31 63 HIS A N 1
ATOM 420 C CA . HIS A 1 63 ? 26.956 -3.881 -14.488 1.00 82.31 63 HIS A CA 1
ATOM 421 C C . HIS A 1 63 ? 25.911 -3.425 -15.497 1.00 82.31 63 HIS A C 1
ATOM 423 O O . HIS A 1 63 ? 26.242 -2.693 -16.424 1.00 82.31 63 HIS A O 1
ATOM 429 N N . ALA A 1 64 ? 24.658 -3.831 -15.308 1.00 86.00 64 ALA A N 1
ATOM 430 C CA . ALA A 1 64 ? 23.578 -3.425 -16.191 1.00 86.00 64 ALA A CA 1
ATOM 431 C C . ALA A 1 64 ? 22.284 -3.169 -15.424 1.00 86.00 64 ALA A C 1
ATOM 433 O O . ALA A 1 64 ? 22.002 -3.793 -14.399 1.00 86.00 64 ALA A O 1
ATOM 434 N N . SER A 1 65 ? 21.474 -2.261 -15.955 1.00 91.56 65 SER A N 1
ATOM 435 C CA . SER A 1 65 ? 20.081 -2.092 -15.540 1.00 91.56 65 SER A CA 1
ATOM 436 C C . SER A 1 65 ? 19.185 -2.034 -16.766 1.00 91.56 65 SER A C 1
ATOM 438 O O . SER A 1 65 ? 19.662 -1.711 -17.856 1.00 91.56 65 SER A O 1
ATOM 440 N N . VAL A 1 66 ? 17.904 -2.341 -16.580 1.00 96.06 66 VAL A N 1
ATOM 441 C CA . VAL A 1 66 ? 16.927 -2.376 -17.666 1.00 96.06 66 VAL A CA 1
ATOM 442 C C . VAL A 1 66 ? 15.660 -1.635 -17.254 1.00 96.06 66 VAL A C 1
ATOM 444 O O . VAL A 1 66 ? 15.160 -1.814 -16.140 1.00 96.06 66 VAL A O 1
ATOM 447 N N . VAL A 1 67 ? 15.134 -0.818 -18.164 1.00 96.81 67 VAL A N 1
ATOM 448 C CA . VAL A 1 67 ? 13.763 -0.283 -18.114 1.00 96.81 67 VAL A CA 1
ATOM 449 C C . VAL A 1 67 ? 13.033 -0.657 -19.400 1.00 96.81 67 VAL A C 1
ATOM 451 O O . VAL A 1 67 ? 13.668 -1.046 -20.375 1.00 96.81 67 VAL A O 1
ATOM 454 N N . PHE A 1 68 ? 11.707 -0.558 -19.420 1.00 98.06 68 PHE A N 1
ATOM 455 C CA . PHE A 1 68 ? 10.904 -1.021 -20.553 1.00 98.06 68 PHE A CA 1
ATOM 456 C C . PHE A 1 68 ? 10.091 0.112 -21.167 1.00 98.06 68 PHE A C 1
ATOM 458 O O . PHE A 1 68 ? 9.673 1.033 -20.465 1.00 98.06 68 PHE A O 1
ATOM 465 N N . SER A 1 69 ? 9.838 0.032 -22.473 1.00 97.50 69 SER A N 1
ATOM 466 C CA . SER A 1 69 ? 8.854 0.884 -23.137 1.00 97.50 69 SER A CA 1
ATOM 467 C C . SER A 1 69 ? 7.468 0.667 -22.541 1.00 97.50 69 SER A C 1
ATOM 469 O O . SER A 1 69 ? 7.162 -0.393 -22.003 1.00 97.50 69 SER A O 1
ATOM 471 N N . ARG A 1 70 ? 6.600 1.674 -22.659 1.00 93.38 70 ARG A N 1
ATOM 472 C CA . ARG A 1 70 ? 5.258 1.670 -22.054 1.00 93.38 70 ARG A CA 1
ATOM 473 C C . ARG A 1 70 ? 4.357 0.526 -22.539 1.00 93.38 70 ARG A C 1
ATOM 475 O O . ARG A 1 70 ? 3.463 0.105 -21.813 1.00 93.38 70 ARG A O 1
ATOM 482 N N . ASP A 1 71 ? 4.580 0.041 -23.758 1.00 94.19 71 ASP A N 1
ATOM 483 C CA . ASP A 1 71 ? 3.902 -1.121 -24.350 1.00 94.19 71 ASP A CA 1
ATOM 484 C C . ASP A 1 71 ? 4.565 -2.465 -23.985 1.00 94.19 71 ASP A C 1
ATOM 486 O O . ASP A 1 71 ? 4.153 -3.519 -24.474 1.00 94.19 71 ASP A O 1
ATOM 490 N N . ALA A 1 72 ? 5.589 -2.433 -23.125 1.00 96.69 72 ALA A N 1
ATOM 491 C CA . ALA A 1 72 ? 6.368 -3.582 -22.681 1.00 96.69 72 ALA A CA 1
ATOM 492 C C . ALA A 1 72 ? 7.102 -4.338 -23.807 1.00 96.69 72 ALA A C 1
ATOM 494 O O . ALA A 1 72 ? 7.635 -5.419 -23.567 1.00 96.69 72 ALA A O 1
ATOM 495 N N . ARG A 1 73 ? 7.155 -3.797 -25.031 1.00 97.31 73 ARG A N 1
ATOM 496 C CA . ARG A 1 73 ? 7.794 -4.465 -26.171 1.00 97.31 73 ARG A CA 1
ATOM 497 C C . ARG A 1 73 ? 9.308 -4.300 -26.189 1.00 97.31 73 ARG A C 1
ATOM 499 O O . ARG A 1 73 ? 10.005 -5.231 -26.582 1.00 97.31 73 ARG A O 1
ATOM 506 N N . TYR A 1 74 ? 9.809 -3.135 -25.801 1.00 98.56 74 TYR A N 1
ATOM 507 C CA . TYR A 1 74 ? 11.221 -2.800 -25.894 1.00 98.56 74 TYR A CA 1
ATOM 508 C C . TYR A 1 74 ? 11.861 -2.733 -24.513 1.00 98.56 74 TYR A C 1
ATOM 510 O O . TYR A 1 74 ? 11.305 -2.141 -23.587 1.00 98.56 74 TYR A O 1
ATOM 518 N N . ALA A 1 75 ? 13.051 -3.310 -24.384 1.00 98.56 75 ALA A N 1
ATOM 519 C CA . ALA A 1 75 ? 13.911 -3.161 -23.219 1.00 98.56 75 ALA A CA 1
ATOM 520 C C . ALA A 1 75 ? 15.047 -2.180 -23.531 1.00 98.56 75 ALA A C 1
ATOM 522 O O . ALA A 1 75 ? 15.779 -2.363 -24.502 1.00 98.56 75 ALA A O 1
ATOM 523 N N . TYR A 1 76 ? 15.213 -1.164 -22.687 1.00 98.56 76 TYR A N 1
ATOM 524 C CA . TYR A 1 76 ? 16.336 -0.231 -22.714 1.00 98.56 76 TYR A CA 1
ATOM 525 C C . TYR A 1 76 ? 17.375 -0.675 -21.694 1.00 98.56 76 TYR A C 1
ATOM 527 O O . TYR A 1 76 ? 17.130 -0.648 -20.486 1.00 98.56 76 TYR A O 1
ATOM 535 N N . VAL A 1 77 ? 18.525 -1.102 -22.196 1.00 97.75 77 VAL A N 1
ATOM 536 C CA . VAL A 1 77 ? 19.609 -1.727 -21.444 1.00 97.75 77 VAL A CA 1
ATOM 537 C C . VAL A 1 77 ? 20.749 -0.730 -21.325 1.00 97.75 77 VAL A C 1
ATOM 539 O O . VAL A 1 77 ? 21.268 -0.256 -22.336 1.00 97.75 77 VAL A O 1
ATOM 542 N N . PHE A 1 78 ? 21.141 -0.433 -20.090 1.00 95.88 78 PHE A N 1
ATOM 543 C CA . PHE A 1 78 ? 22.236 0.481 -19.774 1.00 95.88 78 PHE A CA 1
ATOM 544 C C . PHE A 1 78 ? 23.450 -0.340 -19.336 1.00 95.88 78 PHE A C 1
ATOM 546 O O . PHE A 1 78 ? 23.437 -0.874 -18.225 1.00 95.88 78 PHE A O 1
ATOM 553 N N . GLY A 1 79 ? 24.447 -0.475 -20.211 1.00 89.44 79 GLY A N 1
ATOM 554 C CA . GLY A 1 79 ? 25.663 -1.267 -19.996 1.00 89.44 79 GLY A CA 1
ATOM 555 C C . GLY A 1 79 ? 26.788 -0.489 -19.311 1.00 89.44 79 GLY A C 1
ATOM 556 O O . GLY A 1 79 ? 26.844 0.744 -19.354 1.00 89.44 79 GLY A O 1
ATOM 557 N N . ARG A 1 80 ? 27.717 -1.209 -18.678 1.00 87.56 80 ARG A N 1
ATOM 558 C CA . ARG A 1 80 ? 28.847 -0.634 -17.934 1.00 87.56 80 ARG A CA 1
ATOM 559 C C . ARG A 1 80 ? 29.782 0.168 -18.831 1.00 87.56 80 ARG A C 1
ATOM 561 O O . ARG A 1 80 ? 30.310 1.180 -18.377 1.00 87.56 80 ARG A O 1
ATOM 568 N N . ASP A 1 81 ? 29.908 -0.237 -20.088 1.00 89.31 81 ASP A N 1
ATOM 569 C CA . ASP A 1 81 ? 30.641 0.447 -21.161 1.00 89.31 81 ASP A CA 1
ATOM 570 C C . ASP A 1 81 ? 30.030 1.791 -21.597 1.00 89.31 81 ASP A C 1
ATOM 572 O O . ASP A 1 81 ? 30.573 2.459 -22.471 1.00 89.31 81 ASP A O 1
ATOM 576 N N . GLY A 1 82 ? 28.899 2.203 -21.016 1.00 90.62 82 GLY A N 1
ATOM 577 C CA . GLY A 1 82 ? 28.200 3.421 -21.415 1.00 90.62 82 GLY A CA 1
ATOM 578 C C . GLY A 1 82 ? 27.232 3.228 -22.574 1.00 90.62 82 GLY A C 1
ATOM 579 O O . GLY A 1 82 ? 26.648 4.217 -23.023 1.00 90.62 82 GLY A O 1
ATOM 580 N N . GLY A 1 83 ? 27.017 1.992 -23.027 1.00 95.50 83 GLY A N 1
ATOM 581 C CA . GLY A 1 83 ? 26.029 1.655 -24.040 1.00 95.50 83 GLY A CA 1
ATOM 582 C C . GLY A 1 83 ? 24.591 1.797 -23.541 1.00 95.50 83 GLY A C 1
ATOM 583 O O . GLY A 1 83 ? 24.230 1.278 -22.485 1.00 95.50 83 GLY A O 1
ATOM 584 N N . LEU A 1 84 ? 23.753 2.458 -24.337 1.00 98.00 84 LEU A N 1
ATOM 585 C CA . LEU A 1 84 ? 22.296 2.417 -24.252 1.00 98.00 84 LEU A CA 1
ATOM 586 C C . LEU A 1 84 ? 21.779 1.594 -25.434 1.00 98.00 84 LEU A C 1
ATOM 588 O O . LEU A 1 84 ? 21.925 1.999 -26.586 1.00 98.00 84 LEU A O 1
ATOM 592 N N . THR A 1 85 ? 21.204 0.428 -25.148 1.00 98.38 85 THR A N 1
ATOM 593 C CA . THR A 1 85 ? 20.716 -0.519 -26.164 1.00 98.38 85 THR A CA 1
ATOM 594 C C . THR A 1 85 ? 19.209 -0.670 -26.058 1.00 98.38 85 THR A C 1
ATOM 596 O O . THR A 1 85 ? 18.705 -0.958 -24.979 1.00 98.38 85 THR A O 1
ATOM 599 N N . CYS A 1 86 ? 18.496 -0.511 -27.167 1.00 98.56 86 CYS A N 1
ATOM 600 C CA . CYS A 1 86 ? 17.079 -0.829 -27.285 1.00 98.56 86 CYS A CA 1
ATOM 601 C C . CYS A 1 86 ? 16.928 -2.217 -27.923 1.00 98.56 86 CYS A C 1
ATOM 603 O O . CYS A 1 86 ? 17.442 -2.465 -29.018 1.00 98.56 86 CYS A O 1
ATOM 605 N N . VAL A 1 87 ? 16.255 -3.124 -27.218 1.00 98.75 87 VAL A N 1
ATOM 606 C CA . VAL A 1 87 ? 16.035 -4.519 -27.618 1.00 98.75 87 VAL A CA 1
ATOM 607 C C . VAL A 1 87 ? 14.544 -4.749 -27.842 1.00 98.75 87 VAL A C 1
ATOM 609 O O . VAL A 1 87 ? 13.757 -4.543 -26.922 1.00 98.75 87 VAL A O 1
ATOM 612 N N . ASP A 1 88 ? 14.154 -5.207 -29.034 1.00 98.44 88 ASP A N 1
ATOM 613 C CA . ASP A 1 88 ? 12.794 -5.681 -29.326 1.00 98.44 88 ASP A CA 1
ATOM 614 C C . ASP A 1 88 ? 12.617 -7.084 -28.738 1.00 98.44 88 ASP A C 1
ATOM 616 O O . ASP A 1 88 ? 13.205 -8.048 -29.236 1.00 98.44 88 ASP A O 1
ATOM 620 N N . LEU A 1 89 ? 11.814 -7.205 -27.679 1.00 98.50 89 LEU A N 1
ATOM 621 C CA . LEU A 1 89 ? 11.617 -8.465 -26.958 1.00 98.50 89 LEU A CA 1
ATOM 622 C C . LEU A 1 89 ? 10.809 -9.486 -27.761 1.00 98.50 89 LEU A C 1
ATOM 624 O O . LEU A 1 89 ? 10.985 -10.687 -27.579 1.00 98.50 89 LEU A O 1
ATOM 628 N N . LEU A 1 90 ? 9.934 -9.029 -28.659 1.00 97.06 90 LEU A N 1
ATOM 629 C CA . LEU A 1 90 ? 9.163 -9.924 -29.525 1.00 97.06 90 LEU A CA 1
ATOM 630 C C . LEU A 1 90 ? 9.995 -10.380 -30.723 1.00 97.06 90 LEU A C 1
ATOM 632 O O . LEU A 1 90 ? 9.893 -11.526 -31.151 1.00 97.06 90 LEU A O 1
ATOM 636 N N . GLY A 1 91 ? 10.819 -9.477 -31.256 1.00 96.44 91 GLY A N 1
ATOM 637 C CA . GLY A 1 91 ? 11.721 -9.758 -32.370 1.00 96.44 91 GLY A CA 1
ATOM 638 C C . GLY A 1 91 ? 13.049 -10.408 -31.973 1.00 96.44 91 GLY A C 1
ATOM 639 O O . GLY A 1 91 ? 13.811 -10.752 -32.871 1.00 96.44 91 GLY A O 1
ATOM 640 N N . ALA A 1 92 ? 13.334 -10.521 -30.670 1.00 97.69 92 ALA A N 1
ATOM 641 C CA . ALA A 1 92 ? 14.587 -11.014 -30.096 1.00 97.69 92 ALA A CA 1
ATOM 642 C C . ALA A 1 92 ? 15.849 -10.415 -30.745 1.00 97.69 92 ALA A C 1
ATOM 644 O O . ALA A 1 92 ? 16.795 -11.125 -31.078 1.00 97.69 92 ALA A O 1
ATOM 645 N N . ARG A 1 93 ? 15.864 -9.092 -30.947 1.00 98.00 93 ARG A N 1
ATOM 646 C CA . ARG A 1 93 ? 16.978 -8.398 -31.609 1.00 98.00 93 ARG A CA 1
ATOM 647 C C . ARG A 1 93 ? 17.219 -7.006 -31.049 1.00 98.00 93 ARG A C 1
ATOM 649 O O . ARG A 1 93 ? 16.296 -6.345 -30.575 1.00 98.00 93 ARG A O 1
ATOM 656 N N . ILE A 1 94 ? 18.456 -6.539 -31.173 1.00 98.62 94 ILE A N 1
ATOM 657 C CA . ILE A 1 94 ? 18.794 -5.130 -30.964 1.00 98.62 94 ILE A CA 1
ATOM 658 C C . ILE A 1 94 ? 18.199 -4.318 -32.118 1.00 98.62 94 ILE A C 1
ATOM 660 O O . ILE A 1 94 ? 18.408 -4.651 -33.283 1.00 98.62 94 ILE A O 1
ATOM 664 N N . THR A 1 95 ? 17.461 -3.255 -31.803 1.00 98.12 95 THR A N 1
ATOM 665 C CA . THR A 1 95 ? 16.970 -2.297 -32.806 1.00 98.12 95 THR A CA 1
ATOM 666 C C . THR A 1 95 ? 17.868 -1.075 -32.902 1.00 98.12 95 THR A C 1
ATOM 668 O O . THR A 1 95 ? 18.106 -0.576 -33.993 1.00 98.12 95 THR A O 1
ATOM 671 N N . HIS A 1 96 ? 18.380 -0.606 -31.763 1.00 98.12 96 HIS A N 1
ATOM 672 C CA . HIS A 1 96 ? 19.239 0.570 -31.687 1.00 98.12 96 HIS A CA 1
ATOM 673 C C . HIS A 1 96 ? 20.270 0.382 -30.577 1.00 98.12 96 HIS A C 1
ATOM 675 O O . HIS A 1 96 ? 19.969 -0.205 -29.535 1.00 98.12 96 HIS A O 1
ATOM 681 N N . ARG A 1 97 ? 21.473 0.918 -30.770 1.00 97.31 97 ARG A N 1
ATOM 682 C CA . ARG A 1 97 ? 22.501 0.996 -29.732 1.00 97.31 97 ARG A CA 1
ATOM 683 C C . ARG A 1 97 ? 23.325 2.260 -29.921 1.00 97.31 97 ARG A C 1
ATOM 685 O O . ARG A 1 97 ? 23.794 2.521 -31.023 1.00 97.31 97 ARG A O 1
ATOM 692 N N . VAL A 1 98 ? 23.535 3.006 -28.841 1.00 96.94 98 VAL A N 1
ATOM 693 C CA . VAL A 1 98 ? 24.392 4.200 -28.817 1.00 96.94 98 VAL A CA 1
ATOM 694 C C . VAL A 1 98 ? 25.380 4.109 -27.656 1.00 96.94 98 VAL A C 1
ATOM 696 O O . VAL A 1 98 ? 25.009 3.687 -26.562 1.00 96.94 98 VAL A O 1
ATOM 699 N N . LEU A 1 99 ? 26.638 4.499 -27.872 1.00 95.50 99 LEU A N 1
ATOM 700 C CA . LEU A 1 99 ? 27.605 4.678 -26.784 1.00 95.50 99 LEU A CA 1
ATOM 701 C C . LEU A 1 99 ? 27.502 6.116 -26.285 1.00 95.50 99 LEU A C 1
ATOM 703 O O . LEU A 1 99 ? 27.921 7.046 -26.971 1.00 95.50 99 LEU A O 1
ATOM 707 N N . GLN A 1 100 ? 26.891 6.305 -25.114 1.00 90.44 100 GLN A N 1
ATOM 708 C CA . GLN A 1 100 ? 26.547 7.644 -24.641 1.00 90.44 100 GLN A CA 1
ATOM 709 C C . GLN A 1 100 ? 27.519 8.244 -23.630 1.00 90.44 100 GLN A C 1
ATOM 711 O O . GLN A 1 100 ? 27.444 9.440 -23.392 1.00 90.44 100 GLN A O 1
ATOM 716 N N . ALA A 1 101 ? 28.422 7.479 -23.030 1.00 88.44 101 ALA A N 1
ATOM 717 C CA . ALA A 1 101 ? 29.420 8.009 -22.101 1.00 88.44 101 ALA A CA 1
ATOM 718 C C . ALA A 1 101 ? 30.563 7.002 -21.930 1.00 88.44 101 ALA A C 1
ATOM 720 O O . ALA A 1 101 ? 30.502 5.908 -22.481 1.00 88.44 101 ALA A O 1
ATOM 721 N N . GLY A 1 102 ? 31.579 7.344 -21.131 1.00 79.75 102 GLY A N 1
ATOM 722 C CA . GLY A 1 102 ? 32.653 6.404 -20.788 1.00 79.75 102 GLY A CA 1
ATOM 723 C C . GLY A 1 102 ? 32.201 5.277 -19.851 1.00 79.75 102 GLY A C 1
ATOM 724 O O . GLY A 1 102 ? 32.915 4.296 -19.679 1.00 79.75 102 GLY A O 1
ATOM 725 N N . ASN A 1 103 ? 31.035 5.424 -19.216 1.00 82.56 103 ASN A N 1
ATOM 726 C CA . ASN A 1 103 ? 30.346 4.353 -18.504 1.00 82.56 103 ASN A CA 1
ATOM 727 C C . ASN A 1 103 ? 28.847 4.643 -18.356 1.00 82.56 103 ASN A C 1
ATOM 729 O O . ASN A 1 103 ? 28.392 5.776 -18.516 1.00 82.56 103 ASN A O 1
ATOM 733 N N . SER A 1 104 ? 28.069 3.624 -18.002 1.00 80.25 104 SER A N 1
ATOM 734 C CA . SER A 1 104 ? 26.727 3.809 -17.454 1.00 80.25 104 SER A CA 1
ATOM 735 C C . SER A 1 104 ? 26.531 2.919 -16.237 1.00 80.25 104 SER A C 1
ATOM 737 O O . SER A 1 104 ? 27.186 1.895 -16.045 1.00 80.25 104 SER A O 1
ATOM 739 N N . ILE A 1 105 ? 25.635 3.359 -15.367 1.00 76.69 105 ILE A N 1
ATOM 740 C CA . ILE A 1 105 ? 25.230 2.627 -14.164 1.00 76.69 105 ILE A CA 1
ATOM 741 C C . ILE A 1 105 ? 23.711 2.501 -14.053 1.00 76.69 105 ILE A C 1
ATOM 743 O O . ILE A 1 105 ? 23.199 1.892 -13.110 1.00 76.69 105 ILE A O 1
ATOM 747 N N . GLY A 1 106 ? 22.991 3.099 -15.003 1.00 86.44 106 GLY A N 1
ATOM 748 C CA . GLY A 1 106 ? 21.576 2.892 -15.199 1.00 86.44 106 GLY A CA 1
ATOM 749 C C . GLY A 1 106 ? 20.858 4.056 -15.854 1.00 86.44 106 GLY A C 1
ATOM 750 O O . GLY A 1 106 ? 21.456 5.056 -16.250 1.00 86.44 106 GLY A O 1
ATOM 751 N N . GLY A 1 107 ? 19.548 3.910 -15.938 1.00 93.44 107 GLY A N 1
ATOM 752 C CA . GLY A 1 107 ? 18.689 4.936 -16.484 1.00 93.44 107 GLY A CA 1
ATOM 753 C C . GLY A 1 107 ? 17.240 4.766 -16.080 1.00 93.44 107 GLY A C 1
ATOM 754 O O . GLY A 1 107 ? 16.889 3.875 -15.299 1.00 93.44 107 GLY A O 1
ATOM 755 N N . ALA A 1 108 ? 16.425 5.662 -16.615 1.00 96.31 108 ALA A N 1
ATOM 756 C CA . ALA A 1 108 ? 14.998 5.759 -16.378 1.00 96.31 108 ALA A CA 1
ATOM 757 C C . ALA A 1 108 ? 14.282 6.098 -17.689 1.00 96.31 108 ALA A C 1
ATOM 759 O O . ALA A 1 108 ? 14.880 6.654 -18.610 1.00 96.31 108 ALA A O 1
ATOM 760 N N . ILE A 1 109 ? 12.993 5.788 -17.766 1.00 96.81 109 ILE A N 1
ATOM 761 C CA . ILE A 1 109 ? 12.136 6.185 -18.881 1.00 96.81 109 ILE A CA 1
ATOM 762 C C . ILE A 1 109 ? 11.016 7.071 -18.344 1.00 96.81 109 ILE A C 1
ATOM 764 O O . ILE A 1 109 ? 10.436 6.803 -17.298 1.00 96.81 109 ILE A O 1
ATOM 768 N N . SER A 1 110 ? 10.754 8.169 -19.038 1.00 95.75 110 SER A N 1
ATOM 769 C CA . SER A 1 110 ? 9.705 9.128 -18.686 1.00 95.75 110 SER A CA 1
ATOM 770 C C . SER A 1 110 ? 8.310 8.494 -18.620 1.00 95.75 110 SER A C 1
ATOM 772 O O . SER A 1 110 ? 8.021 7.499 -19.281 1.00 95.75 110 SER A O 1
ATOM 774 N N . GLN A 1 111 ? 7.405 9.129 -17.865 1.00 92.12 111 GLN A N 1
ATOM 775 C CA . GLN A 1 111 ? 6.033 8.648 -17.639 1.00 92.12 111 GLN A CA 1
ATOM 776 C C . GLN A 1 111 ? 5.241 8.322 -18.914 1.00 92.12 111 GLN A C 1
ATOM 778 O O . GLN A 1 111 ? 4.403 7.420 -18.919 1.00 92.12 111 GLN A O 1
ATOM 783 N N . ASP A 1 112 ? 5.432 9.117 -19.962 1.00 93.19 112 ASP A N 1
ATOM 784 C CA . ASP A 1 112 ? 4.749 8.953 -21.243 1.00 93.19 112 ASP A CA 1
ATOM 785 C C . ASP A 1 112 ? 5.501 8.014 -22.197 1.00 93.19 112 ASP A C 1
ATOM 787 O O . ASP A 1 112 ? 5.002 7.728 -23.284 1.00 93.19 112 ASP A O 1
ATOM 791 N N . GLY A 1 113 ? 6.662 7.505 -21.779 1.00 95.56 113 GLY A N 1
ATOM 792 C CA . GLY A 1 113 ? 7.483 6.564 -22.524 1.00 95.56 113 GLY A CA 1
ATOM 793 C C . GLY A 1 113 ? 8.278 7.188 -23.668 1.00 95.56 113 GLY A C 1
ATOM 794 O O . GLY A 1 113 ? 8.792 6.433 -24.484 1.00 95.56 113 GLY A O 1
ATOM 795 N N . ARG A 1 114 ? 8.354 8.524 -23.775 1.00 96.31 114 ARG A N 1
ATOM 796 C CA . ARG A 1 114 ? 8.949 9.205 -24.945 1.00 96.31 114 ARG A CA 1
ATOM 797 C C . ARG A 1 114 ? 10.425 9.546 -24.798 1.00 96.31 114 ARG A C 1
ATOM 799 O O . ARG A 1 114 ? 11.123 9.670 -25.791 1.00 96.31 114 ARG A O 1
ATOM 806 N N . VAL A 1 115 ? 10.889 9.706 -23.566 1.00 98.25 115 VAL A N 1
ATOM 807 C CA . VAL A 1 115 ? 12.269 10.088 -23.237 1.00 98.25 115 VAL A CA 1
ATOM 808 C C . VAL A 1 115 ? 12.912 9.018 -22.369 1.00 98.25 115 VAL A C 1
ATOM 810 O O . VAL A 1 115 ? 12.340 8.655 -21.335 1.00 98.25 115 VAL A O 1
ATOM 813 N N . VAL A 1 116 ? 14.104 8.569 -22.753 1.00 98.25 116 VAL A N 1
ATOM 814 C CA . VAL A 1 116 ? 14.985 7.715 -21.947 1.00 98.25 116 VAL A CA 1
ATOM 815 C C . VAL A 1 116 ? 16.134 8.563 -21.409 1.00 98.25 116 VAL A C 1
ATOM 817 O O . VAL A 1 116 ? 16.814 9.247 -22.166 1.00 98.25 116 VAL A O 1
ATOM 820 N N . ALA A 1 117 ? 16.355 8.523 -20.100 1.00 98.00 117 ALA A N 1
ATOM 821 C CA . ALA A 1 117 ? 17.447 9.211 -19.427 1.00 98.00 117 ALA A CA 1
ATOM 82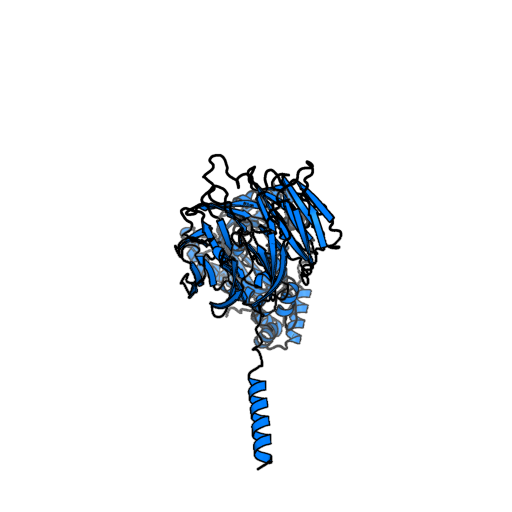2 C C . ALA A 1 117 ? 18.515 8.197 -19.000 1.00 98.00 117 ALA A C 1
ATOM 824 O O . ALA A 1 117 ? 18.193 7.210 -18.338 1.00 98.00 117 ALA A O 1
ATOM 825 N N . ALA A 1 118 ? 19.778 8.445 -19.338 1.00 96.56 118 ALA A N 1
ATOM 826 C CA . ALA A 1 118 ? 20.922 7.628 -18.937 1.00 96.56 118 ALA A CA 1
ATOM 827 C C . ALA A 1 118 ? 21.848 8.427 -18.013 1.00 96.56 118 ALA A C 1
ATOM 829 O O . ALA A 1 118 ? 22.225 9.551 -18.345 1.00 96.56 118 ALA A O 1
ATOM 830 N N . GLN A 1 119 ? 22.233 7.848 -16.872 1.00 93.12 119 GLN A N 1
ATOM 831 C CA . GLN A 1 119 ? 23.193 8.454 -15.942 1.00 93.12 119 GLN A CA 1
ATOM 832 C C . GLN A 1 119 ? 24.592 7.842 -16.112 1.00 93.12 119 GLN A C 1
ATOM 834 O O . GLN A 1 119 ? 24.732 6.661 -16.461 1.00 93.12 119 GLN A O 1
ATOM 839 N N . ASN A 1 120 ? 25.630 8.629 -15.823 1.00 87.88 120 ASN A N 1
ATOM 840 C CA . ASN A 1 120 ? 27.026 8.198 -15.906 1.00 87.88 120 ASN A CA 1
ATOM 841 C C . ASN A 1 120 ? 27.910 8.773 -14.780 1.00 87.88 120 ASN A C 1
ATOM 843 O O . ASN A 1 120 ? 27.606 9.804 -14.176 1.00 87.88 120 ASN A O 1
ATOM 847 N N . TYR A 1 121 ? 29.021 8.083 -14.509 1.00 83.62 121 TYR A N 1
ATOM 848 C CA . TYR A 1 121 ? 30.109 8.529 -13.631 1.00 83.62 121 TYR A CA 1
ATOM 849 C C . TYR A 1 121 ? 31.191 9.303 -14.379 1.00 83.62 121 TYR A C 1
ATOM 851 O O . TYR A 1 121 ? 31.791 10.198 -13.798 1.00 83.62 121 TYR A O 1
ATOM 859 N N . ALA A 1 122 ? 31.477 8.928 -15.630 1.00 84.56 122 ALA A N 1
ATOM 860 C CA . ALA A 1 122 ? 32.507 9.555 -16.454 1.00 84.56 122 ALA A CA 1
ATOM 861 C C . ALA A 1 122 ? 31.914 9.932 -17.829 1.00 84.56 122 ALA A C 1
ATOM 863 O O . ALA A 1 122 ? 31.474 9.034 -18.552 1.00 84.56 122 ALA A O 1
ATOM 864 N N . PRO A 1 123 ? 31.889 11.225 -18.208 1.00 87.62 123 PRO A N 1
ATOM 865 C CA . PRO A 1 123 ? 32.476 12.349 -17.477 1.00 87.62 123 PRO A CA 1
ATOM 866 C C . PRO A 1 123 ? 31.739 12.690 -16.170 1.00 87.62 123 PRO A C 1
ATOM 868 O O . PRO A 1 123 ? 32.363 13.249 -15.280 1.00 87.62 123 PRO A O 1
ATOM 871 N N . GLY A 1 124 ? 30.460 12.331 -16.030 1.00 90.62 124 GLY A N 1
ATOM 872 C CA . GLY A 1 124 ? 29.595 12.695 -14.906 1.00 90.62 124 GLY A CA 1
ATOM 873 C C . GLY A 1 124 ? 28.449 13.570 -15.406 1.00 90.62 124 GLY A C 1
ATOM 874 O O . GLY A 1 124 ? 28.665 14.720 -15.806 1.00 90.62 124 GLY A O 1
ATOM 875 N N . GLY A 1 125 ? 27.240 13.017 -15.456 1.00 94.75 125 GLY A N 1
ATOM 876 C CA . GLY A 1 125 ? 26.084 13.696 -16.034 1.00 94.75 125 GLY A CA 1
ATOM 877 C C . GLY A 1 125 ? 24.908 12.778 -16.338 1.00 94.75 125 GLY A C 1
ATOM 878 O O . GLY A 1 125 ? 24.918 11.583 -16.027 1.00 94.75 125 GLY A O 1
ATOM 879 N N . ILE A 1 126 ? 23.896 13.372 -16.966 1.00 97.31 126 ILE A N 1
ATOM 880 C CA . ILE A 1 126 ? 22.699 12.696 -17.473 1.00 97.31 126 ILE A CA 1
ATOM 881 C C . ILE A 1 126 ? 22.540 13.048 -18.947 1.00 97.31 126 ILE A C 1
ATOM 883 O O . ILE A 1 126 ? 22.715 14.200 -19.333 1.00 97.31 126 ILE A O 1
ATOM 887 N N . ARG A 1 127 ? 22.190 12.070 -19.778 1.00 97.88 127 ARG A N 1
ATOM 888 C CA . ARG A 1 127 ? 21.833 12.291 -21.183 1.00 97.88 127 ARG A CA 1
ATOM 889 C C . ARG A 1 127 ? 20.403 11.839 -21.432 1.00 97.88 127 ARG A C 1
ATOM 891 O O . ARG A 1 127 ? 20.002 10.784 -20.942 1.00 97.88 127 ARG A O 1
ATOM 898 N N . LEU A 1 128 ? 19.644 12.653 -22.156 1.00 98.44 128 LEU A N 1
ATOM 899 C CA . LEU A 1 128 ? 18.271 12.370 -22.562 1.00 98.44 128 LEU A CA 1
ATOM 900 C C . LEU A 1 128 ? 18.259 11.921 -24.021 1.00 98.44 128 LEU A C 1
ATOM 902 O O . LEU A 1 128 ? 18.954 12.507 -24.848 1.00 98.44 128 LEU A O 1
ATOM 906 N N . PHE A 1 129 ? 17.447 10.917 -24.326 1.00 98.69 129 PHE A N 1
ATOM 907 C CA . PHE A 1 129 ? 17.294 10.332 -25.653 1.00 98.69 129 PHE A CA 1
ATOM 908 C C . PHE A 1 129 ? 15.821 10.203 -26.009 1.00 98.69 129 PHE A C 1
ATOM 910 O O . PHE A 1 129 ? 14.993 9.945 -25.129 1.00 98.69 129 PHE A O 1
ATOM 917 N N . ASP A 1 130 ? 15.502 10.326 -27.293 1.00 98.44 130 ASP A N 1
ATOM 918 C CA . ASP A 1 130 ? 14.212 9.887 -27.808 1.00 98.44 130 ASP A CA 1
ATOM 919 C C . ASP A 1 130 ? 14.104 8.370 -27.629 1.00 98.44 130 ASP A C 1
ATOM 921 O O . ASP A 1 130 ? 15.010 7.616 -27.982 1.00 98.44 130 ASP A O 1
ATOM 925 N N . ALA A 1 131 ? 13.013 7.906 -27.027 1.00 97.69 131 ALA A N 1
ATOM 926 C CA . ALA A 1 131 ? 12.855 6.496 -26.699 1.00 97.69 131 ALA A CA 1
ATOM 927 C C . ALA A 1 131 ? 12.715 5.620 -27.957 1.00 97.69 131 ALA A C 1
ATOM 929 O O . ALA A 1 131 ? 13.157 4.475 -27.967 1.00 97.69 131 ALA A O 1
ATOM 930 N N . GLN A 1 132 ? 12.126 6.142 -29.033 1.00 95.69 132 GLN A N 1
ATOM 931 C CA . GLN A 1 132 ? 11.870 5.369 -30.241 1.00 95.69 132 GLN A CA 1
ATOM 932 C C . GLN A 1 132 ? 13.131 5.215 -31.097 1.00 95.69 132 GLN A C 1
ATOM 934 O O . GLN A 1 132 ? 13.381 4.126 -31.621 1.00 95.69 132 GLN A O 1
ATOM 939 N N . THR A 1 133 ? 13.916 6.284 -31.241 1.00 97.12 133 THR A N 1
ATOM 940 C CA . THR A 1 133 ? 15.058 6.336 -32.171 1.00 97.12 133 THR A CA 1
ATOM 941 C C . THR A 1 133 ? 16.423 6.271 -31.486 1.00 97.12 133 THR A C 1
ATOM 943 O O . THR A 1 133 ? 17.424 6.010 -32.150 1.00 97.12 133 THR A O 1
ATOM 946 N N . LEU A 1 134 ? 16.482 6.499 -30.170 1.00 98.00 134 LEU A N 1
ATOM 947 C CA . LEU A 1 134 ? 17.708 6.796 -29.417 1.00 98.00 134 LEU A CA 1
ATOM 948 C C . LEU A 1 134 ? 18.474 8.032 -29.927 1.00 98.00 134 LEU A C 1
ATOM 950 O O . LEU A 1 134 ? 19.674 8.157 -29.674 1.00 98.00 134 LEU A O 1
ATOM 954 N N . GLU A 1 135 ? 17.802 8.968 -30.608 1.00 97.88 135 GLU A N 1
ATOM 955 C CA . GLU A 1 135 ? 18.370 10.284 -30.930 1.00 97.88 135 GLU A CA 1
ATOM 956 C C . GLU A 1 135 ? 18.719 11.028 -29.626 1.00 97.88 135 GLU A C 1
ATOM 958 O O . GLU A 1 135 ? 17.861 11.129 -28.743 1.00 97.88 135 GLU A O 1
ATOM 963 N N . PRO A 1 136 ? 19.945 11.561 -29.467 1.00 98.06 136 PRO A N 1
ATOM 964 C CA . PRO A 1 136 ? 20.285 12.405 -28.325 1.00 98.06 136 PRO A CA 1
ATOM 965 C C . PRO A 1 136 ? 19.443 13.690 -28.318 1.00 98.06 136 PRO A C 1
ATOM 967 O O . PRO A 1 136 ? 19.436 14.437 -29.292 1.00 98.06 136 PRO A O 1
ATOM 970 N N . LEU A 1 137 ? 18.764 13.971 -27.206 1.00 98.25 137 LEU A N 1
ATOM 971 C CA . LEU A 1 137 ? 17.910 15.153 -27.034 1.00 98.25 137 LEU A CA 1
ATOM 972 C C . LEU A 1 137 ? 18.593 16.255 -26.226 1.00 98.25 137 LEU A C 1
ATOM 974 O O . LEU A 1 137 ? 18.495 17.424 -26.585 1.00 98.25 137 LEU A O 1
ATOM 978 N N . ALA A 1 138 ? 19.271 15.889 -25.136 1.00 98.06 138 ALA A N 1
ATOM 979 C CA . ALA A 1 138 ? 19.977 16.832 -24.276 1.00 98.06 138 ALA A CA 1
ATOM 980 C C . ALA A 1 138 ? 21.093 16.143 -23.485 1.00 98.06 138 ALA A C 1
ATOM 982 O O . ALA A 1 138 ? 21.004 14.962 -23.139 1.00 98.06 138 ALA A O 1
ATOM 983 N N . GLU A 1 139 ? 22.117 16.914 -23.132 1.00 96.62 139 GLU A N 1
ATOM 984 C CA . GLU A 1 139 ? 23.149 16.528 -22.175 1.00 96.62 139 GLU A CA 1
ATOM 985 C C . GLU A 1 139 ? 23.116 17.485 -20.984 1.00 96.62 139 GLU A C 1
ATOM 987 O O . GLU A 1 139 ? 23.106 18.704 -21.137 1.00 96.62 139 GLU A O 1
ATOM 992 N N . LEU A 1 140 ? 23.105 16.911 -19.786 1.00 96.94 140 LEU A N 1
ATOM 993 C CA . LEU A 1 140 ? 23.116 17.603 -18.507 1.00 96.94 140 LEU A CA 1
ATOM 994 C C . LEU A 1 140 ? 24.434 17.273 -17.795 1.00 96.94 140 LEU A C 1
ATOM 996 O O . LEU A 1 140 ? 24.516 16.256 -17.094 1.00 96.94 140 LEU A O 1
ATOM 1000 N N . PRO A 1 141 ? 25.487 18.093 -17.970 1.00 96.31 141 PRO A N 1
ATOM 1001 C CA . PRO A 1 141 ? 26.719 17.958 -17.206 1.00 96.31 141 PRO A CA 1
ATOM 1002 C C . PRO A 1 141 ? 26.416 18.103 -15.716 1.00 96.31 141 PRO A C 1
ATOM 1004 O O . PRO A 1 141 ? 25.889 19.132 -15.301 1.00 96.31 141 PRO A O 1
ATOM 1007 N N . ALA A 1 142 ? 26.762 17.103 -14.906 1.00 94.62 142 ALA A N 1
ATOM 1008 C CA . ALA A 1 142 ? 26.519 17.130 -13.465 1.00 94.62 142 ALA A CA 1
ATOM 1009 C C . ALA A 1 142 ? 27.558 18.004 -12.753 1.00 94.62 142 ALA A C 1
ATOM 1011 O O . ALA A 1 142 ? 28.452 17.502 -12.079 1.00 94.62 142 ALA A O 1
ATOM 1012 N N . ILE A 1 143 ? 27.478 19.316 -12.968 1.00 94.75 143 ILE A N 1
ATOM 1013 C CA . ILE A 1 143 ? 28.346 20.310 -12.337 1.00 94.75 143 ILE A CA 1
ATOM 1014 C C . ILE A 1 143 ? 27.600 20.890 -11.138 1.00 94.75 143 ILE A C 1
ATOM 1016 O O . ILE A 1 143 ? 26.604 21.605 -11.307 1.00 94.75 143 ILE A O 1
ATOM 1020 N N . GLY A 1 144 ? 28.079 20.557 -9.940 1.00 87.62 144 GLY A N 1
ATOM 1021 C CA . GLY A 1 144 ? 27.505 21.023 -8.683 1.00 87.62 144 GLY A CA 1
ATOM 1022 C C . GLY A 1 144 ? 27.621 22.535 -8.506 1.00 87.62 144 GLY A C 1
ATOM 1023 O O . GLY A 1 144 ? 28.279 23.231 -9.283 1.00 87.62 144 GLY A O 1
ATOM 1024 N N . SER A 1 145 ? 26.991 23.070 -7.462 1.00 86.06 145 SER A N 1
ATOM 1025 C CA . SER A 1 145 ? 27.148 24.475 -7.069 1.00 86.06 145 SER A CA 1
ATOM 1026 C C . SER A 1 145 ? 28.594 24.849 -6.727 1.00 86.06 145 SER A C 1
ATOM 1028 O O . SER A 1 145 ? 28.945 26.022 -6.752 1.00 86.06 145 SER A O 1
ATOM 1030 N N . ASP A 1 146 ? 29.432 23.859 -6.415 1.00 83.94 146 ASP A N 1
ATOM 1031 C CA . ASP A 1 146 ? 30.869 24.002 -6.168 1.00 83.94 146 ASP A CA 1
ATOM 1032 C C . ASP A 1 146 ? 31.713 24.109 -7.456 1.00 83.94 146 ASP A C 1
ATOM 1034 O O . ASP A 1 146 ? 32.937 24.224 -7.389 1.00 83.94 146 ASP A O 1
ATOM 1038 N N . GLY A 1 147 ? 31.078 24.050 -8.632 1.00 88.81 147 GLY A N 1
ATOM 1039 C CA . GLY A 1 147 ? 31.740 24.103 -9.934 1.00 88.81 147 GLY A CA 1
ATOM 1040 C C . GLY A 1 147 ? 32.463 22.811 -10.323 1.00 88.81 147 GLY A C 1
ATOM 1041 O O . GLY A 1 147 ? 33.074 22.756 -11.392 1.00 88.81 147 GLY A O 1
ATOM 1042 N N . ARG A 1 148 ? 32.398 21.758 -9.500 1.00 88.44 148 ARG A N 1
ATOM 1043 C CA . ARG A 1 148 ? 33.040 20.471 -9.781 1.00 88.44 148 ARG A CA 1
ATOM 1044 C C . ARG A 1 148 ? 32.059 19.524 -10.444 1.00 88.44 148 ARG A C 1
ATOM 1046 O O . ARG A 1 148 ? 30.855 19.544 -10.192 1.00 88.44 148 ARG A O 1
ATOM 1053 N N . ARG A 1 149 ? 32.594 18.668 -11.312 1.00 92.88 149 ARG A N 1
ATOM 1054 C CA . ARG A 1 149 ? 31.807 17.604 -11.924 1.00 92.88 149 ARG A CA 1
ATOM 1055 C C . ARG A 1 149 ? 31.641 16.449 -10.935 1.00 92.88 149 ARG A C 1
ATOM 1057 O O . ARG A 1 149 ? 32.608 16.048 -10.293 1.00 92.88 149 ARG A O 1
ATOM 1064 N N . ALA A 1 150 ? 30.426 15.922 -10.848 1.00 93.25 150 ALA A N 1
ATOM 1065 C CA . ALA A 1 150 ? 30.049 14.845 -9.949 1.00 93.25 150 ALA A CA 1
ATOM 1066 C C . ALA A 1 150 ? 29.512 13.626 -10.711 1.00 93.25 150 ALA A C 1
ATOM 1068 O O . ALA A 1 150 ? 28.938 13.722 -11.800 1.00 93.25 150 ALA A O 1
ATOM 1069 N N . LYS A 1 151 ? 29.668 12.460 -10.094 1.00 92.31 151 LYS A N 1
ATOM 1070 C CA . LYS A 1 151 ? 29.002 11.219 -10.469 1.00 92.31 151 LYS A CA 1
ATOM 1071 C C . LYS A 1 151 ? 27.511 11.348 -10.198 1.00 92.31 151 LYS A C 1
ATOM 1073 O O . LYS A 1 151 ? 27.108 11.801 -9.127 1.00 92.31 151 LYS A O 1
ATOM 1078 N N . VAL A 1 152 ? 26.698 10.871 -11.134 1.00 93.56 152 VAL A N 1
ATOM 1079 C CA . VAL A 1 152 ? 25.242 10.826 -10.971 1.00 93.56 152 VAL A CA 1
ATOM 1080 C C . VAL A 1 152 ? 24.808 9.434 -10.534 1.00 93.56 152 VAL A C 1
ATOM 1082 O O . VAL A 1 152 ? 25.176 8.445 -11.162 1.00 93.56 152 VAL A O 1
ATOM 1085 N N . VAL A 1 153 ? 24.009 9.361 -9.475 1.00 90.69 153 VAL A N 1
ATOM 1086 C CA . VAL A 1 153 ? 23.428 8.134 -8.915 1.00 90.69 153 VAL A CA 1
ATOM 1087 C C . VAL A 1 153 ? 21.940 8.329 -8.627 1.00 90.69 153 VAL A C 1
ATOM 1089 O O . VAL A 1 153 ? 21.447 9.453 -8.592 1.00 90.69 153 VAL A O 1
ATOM 1092 N N . GLY A 1 154 ? 21.199 7.241 -8.409 1.00 88.62 154 GLY A N 1
ATOM 1093 C CA . GLY A 1 154 ? 19.793 7.333 -8.005 1.00 88.62 154 GLY A CA 1
ATOM 1094 C C . GLY A 1 154 ? 18.816 7.888 -9.044 1.00 88.62 154 GLY A C 1
ATOM 1095 O O . GLY A 1 154 ? 17.713 8.264 -8.660 1.00 88.62 154 GLY A O 1
ATOM 1096 N N . LEU A 1 155 ? 19.176 7.945 -10.335 1.00 94.75 155 LEU A N 1
ATOM 1097 C CA . LEU A 1 155 ? 18.268 8.416 -11.385 1.00 94.75 155 LEU A CA 1
ATOM 1098 C C . LEU A 1 155 ? 16.955 7.613 -11.402 1.00 94.75 155 LEU A C 1
ATOM 1100 O O . LEU A 1 155 ? 16.958 6.398 -11.617 1.00 94.75 155 LEU A O 1
ATOM 1104 N N . ALA A 1 156 ? 15.842 8.323 -11.229 1.00 93.94 156 ALA A N 1
ATOM 1105 C CA . ALA A 1 156 ? 14.480 7.800 -11.228 1.00 93.94 156 ALA A CA 1
ATOM 1106 C C . ALA A 1 156 ? 13.542 8.707 -12.042 1.00 93.94 156 ALA A C 1
ATOM 1108 O O . ALA A 1 156 ? 13.729 9.926 -12.089 1.00 93.94 156 ALA A O 1
ATOM 1109 N N . ASP A 1 157 ? 12.516 8.129 -12.671 1.00 93.69 157 ASP A N 1
ATOM 1110 C CA . ASP A 1 157 ? 11.461 8.895 -13.337 1.00 93.69 157 ASP A CA 1
ATOM 1111 C C . ASP A 1 157 ? 10.419 9.419 -12.338 1.00 93.69 157 ASP A C 1
ATOM 1113 O O . ASP A 1 157 ? 10.133 8.815 -11.303 1.00 93.69 157 ASP A O 1
ATOM 1117 N N . LEU A 1 158 ? 9.824 10.562 -12.668 1.00 94.19 158 LEU A N 1
ATOM 1118 C CA . LEU A 1 158 ? 8.838 11.267 -11.858 1.00 94.19 158 LEU A CA 1
ATOM 1119 C C . LEU A 1 158 ? 7.559 11.567 -12.668 1.00 94.19 158 LEU A C 1
ATOM 1121 O O . LEU A 1 158 ? 7.570 11.561 -13.907 1.00 94.19 158 LEU A O 1
ATOM 1125 N N . PRO A 1 159 ? 6.427 11.883 -12.000 1.00 89.44 159 PRO A N 1
ATOM 1126 C CA . PRO A 1 159 ? 5.236 12.407 -12.672 1.00 89.44 159 PRO A CA 1
ATOM 1127 C C . PRO A 1 159 ? 5.523 13.644 -13.526 1.00 89.44 159 PRO A C 1
ATOM 1129 O O . PRO A 1 159 ? 6.193 14.560 -13.055 1.00 89.44 159 PRO A O 1
ATOM 1132 N N . GLY A 1 160 ? 4.946 13.700 -14.731 1.00 88.56 160 GLY A N 1
ATOM 1133 C CA . GLY A 1 160 ? 4.987 14.873 -15.612 1.00 88.56 160 GLY A CA 1
ATOM 1134 C C . GLY A 1 160 ? 6.216 14.972 -16.517 1.00 88.56 160 GLY A C 1
ATOM 1135 O O . GLY A 1 160 ? 6.673 16.078 -16.753 1.00 88.56 160 GLY A O 1
ATOM 1136 N N . ARG A 1 161 ? 6.765 13.843 -16.998 1.00 93.44 161 ARG A N 1
ATOM 1137 C CA . ARG A 1 161 ? 8.013 13.799 -17.797 1.00 93.44 161 ARG A CA 1
ATOM 1138 C C . ARG A 1 161 ? 9.172 14.511 -17.080 1.00 93.44 161 ARG A C 1
ATOM 1140 O O . ARG A 1 161 ? 9.898 15.319 -17.647 1.00 93.44 161 ARG A O 1
ATOM 1147 N N . ARG A 1 162 ? 9.326 14.193 -15.797 1.00 96.81 162 ARG A N 1
ATOM 1148 C CA . ARG A 1 162 ? 10.410 14.695 -14.953 1.00 96.81 162 ARG A CA 1
ATOM 1149 C C . ARG A 1 162 ? 11.275 13.532 -14.478 1.00 96.81 162 ARG A C 1
ATOM 1151 O O . ARG A 1 162 ? 10.839 12.382 -14.523 1.00 96.81 162 ARG A O 1
ATOM 1158 N N . PHE A 1 163 ? 12.466 13.836 -13.988 1.00 97.38 163 PHE A N 1
ATOM 1159 C CA . PHE A 1 163 ? 13.389 12.884 -13.379 1.00 97.38 163 PHE A CA 1
ATOM 1160 C C . PHE A 1 163 ? 13.948 13.456 -12.076 1.00 97.38 163 PHE A C 1
ATOM 1162 O O . PHE A 1 163 ? 13.962 14.672 -11.887 1.00 97.38 163 PHE A O 1
ATOM 1169 N N . ALA A 1 164 ? 14.417 12.594 -11.181 1.00 97.31 164 ALA A N 1
ATOM 1170 C CA . ALA A 1 164 ? 15.257 12.989 -10.057 1.00 97.31 164 ALA A CA 1
ATOM 1171 C C . ALA A 1 164 ? 16.537 12.164 -10.052 1.00 97.31 164 ALA A C 1
ATOM 1173 O O . ALA A 1 164 ? 16.505 10.992 -10.417 1.00 97.31 164 ALA A O 1
ATOM 1174 N N . ALA A 1 165 ? 17.643 12.769 -9.636 1.00 96.38 165 ALA A N 1
ATOM 1175 C CA . ALA A 1 165 ? 18.917 12.089 -9.447 1.00 96.38 165 ALA A CA 1
ATOM 1176 C C . ALA A 1 165 ? 19.715 12.748 -8.320 1.00 96.38 165 ALA A C 1
ATOM 1178 O O . ALA A 1 165 ? 19.469 13.900 -7.965 1.00 96.38 165 ALA A O 1
ATOM 1179 N N . SER A 1 166 ? 20.692 12.030 -7.784 1.00 95.38 166 SER A N 1
ATOM 1180 C CA . SER A 1 166 ? 21.620 12.522 -6.770 1.00 95.38 166 SER A CA 1
ATOM 1181 C C . SER A 1 166 ? 23.025 12.660 -7.356 1.00 95.38 166 SER A C 1
ATOM 1183 O O . SER A 1 166 ? 23.451 11.832 -8.161 1.00 95.38 166 SER A O 1
ATOM 1185 N N . LEU A 1 167 ? 23.759 13.688 -6.941 1.00 95.38 167 LEU A N 1
ATOM 1186 C CA . LEU A 1 167 ? 25.149 13.920 -7.328 1.00 95.38 167 LEU A CA 1
ATOM 1187 C C . LEU A 1 167 ? 26.061 13.604 -6.142 1.00 95.38 167 LEU A C 1
ATOM 1189 O O . LEU A 1 167 ? 25.952 14.232 -5.088 1.00 95.38 167 LEU A O 1
ATOM 1193 N N . PHE A 1 168 ? 26.949 12.627 -6.321 1.00 91.75 168 PHE A N 1
ATOM 1194 C CA . PHE A 1 168 ? 27.740 12.048 -5.235 1.00 91.75 168 PHE A CA 1
ATOM 1195 C C . PHE A 1 168 ? 28.714 13.064 -4.622 1.00 91.75 168 PHE A C 1
ATOM 1197 O O . PHE A 1 168 ? 28.629 13.359 -3.435 1.00 91.75 168 PHE A O 1
ATOM 1204 N N . GLU A 1 169 ? 29.623 13.631 -5.418 1.00 93.25 169 GLU A N 1
ATOM 1205 C CA . GLU A 1 169 ? 30.663 14.533 -4.914 1.00 93.25 169 GLU A CA 1
ATOM 1206 C C . GLU A 1 169 ? 30.099 15.876 -4.426 1.00 93.25 169 GLU A C 1
ATOM 1208 O O . GLU A 1 169 ? 30.528 16.366 -3.384 1.00 93.25 169 GLU A O 1
ATOM 1213 N N . SER A 1 170 ? 29.130 16.458 -5.144 1.00 94.31 170 SER A N 1
ATOM 1214 C CA . SER A 1 170 ? 28.576 17.778 -4.802 1.00 94.31 170 SER A CA 1
ATOM 1215 C C . SER A 1 170 ? 27.517 17.735 -3.700 1.00 94.31 170 SER A C 1
ATOM 1217 O O . SER A 1 170 ? 27.180 18.770 -3.127 1.00 94.31 170 SER A O 1
ATOM 1219 N N . GLY A 1 171 ? 26.983 16.554 -3.379 1.00 95.75 171 GLY A N 1
ATOM 1220 C CA . GLY A 1 171 ? 25.993 16.406 -2.320 1.00 95.75 171 GLY A CA 1
ATOM 1221 C C . GLY A 1 171 ? 24.640 17.033 -2.647 1.00 95.75 171 GLY A C 1
ATOM 1222 O O . GLY A 1 171 ? 23.976 17.584 -1.765 1.00 95.75 171 GLY A O 1
ATOM 1223 N N . GLU A 1 172 ? 24.223 16.957 -3.911 1.00 96.69 172 GLU A N 1
ATOM 1224 C CA . GLU A 1 172 ? 22.996 17.571 -4.424 1.00 96.69 172 GLU A CA 1
ATOM 1225 C C . GLU A 1 172 ? 21.966 16.531 -4.883 1.00 96.69 172 GLU A C 1
ATOM 1227 O O . GLU A 1 172 ? 22.301 15.409 -5.257 1.00 96.69 172 GLU A O 1
ATOM 1232 N N . ILE A 1 173 ? 20.693 16.925 -4.882 1.00 97.88 173 ILE A N 1
ATOM 1233 C CA . ILE A 1 173 ? 19.604 16.268 -5.605 1.00 97.88 173 ILE A CA 1
ATOM 1234 C C . ILE A 1 173 ? 19.170 17.201 -6.724 1.00 97.88 173 ILE A C 1
ATOM 1236 O O . ILE A 1 173 ? 18.895 18.379 -6.493 1.00 97.88 173 ILE A O 1
ATOM 1240 N N . TRP A 1 174 ? 19.090 16.668 -7.933 1.00 97.50 174 TRP A N 1
ATOM 1241 C CA . TRP A 1 174 ? 18.574 17.359 -9.104 1.00 97.50 174 TRP A CA 1
ATOM 1242 C C . TRP A 1 174 ? 17.174 16.847 -9.413 1.00 97.50 174 TRP A C 1
ATOM 1244 O O . TRP A 1 174 ? 16.981 15.643 -9.553 1.00 97.50 174 TRP A O 1
ATOM 1254 N N . ILE A 1 175 ? 16.211 17.759 -9.545 1.00 98.00 175 ILE A N 1
ATOM 1255 C CA . ILE A 1 175 ? 14.906 17.499 -10.162 1.00 98.00 175 ILE A CA 1
ATOM 1256 C C . ILE A 1 175 ? 14.956 18.099 -11.562 1.00 98.00 175 ILE A C 1
ATOM 1258 O O . ILE A 1 175 ? 15.167 19.299 -11.720 1.00 98.00 175 ILE A O 1
ATOM 1262 N N . ILE A 1 176 ? 14.770 17.258 -12.569 1.00 98.19 176 ILE A N 1
ATOM 1263 C CA . ILE A 1 176 ? 14.931 17.592 -13.981 1.00 98.19 176 ILE A CA 1
ATOM 1264 C C . ILE A 1 176 ? 13.550 17.579 -14.617 1.00 98.19 176 ILE A C 1
ATOM 1266 O O . ILE A 1 176 ? 12.928 16.522 -14.719 1.00 98.19 176 ILE A O 1
ATOM 1270 N N . ASP A 1 177 ? 13.065 18.739 -15.033 1.00 97.50 177 ASP A N 1
ATOM 1271 C CA . ASP A 1 177 ? 11.858 18.866 -15.833 1.00 97.50 177 ASP A CA 1
ATOM 1272 C C . ASP A 1 177 ? 12.204 18.758 -17.315 1.00 97.50 177 ASP A C 1
ATOM 1274 O O . ASP A 1 177 ? 12.876 19.627 -17.865 1.00 97.50 177 ASP A O 1
ATOM 1278 N N . ALA A 1 178 ? 11.771 17.667 -17.946 1.00 97.44 178 ALA A N 1
ATOM 1279 C CA . ALA A 1 178 ? 11.990 17.402 -19.360 1.00 97.44 178 ALA A CA 1
ATOM 1280 C C . ALA A 1 178 ? 10.707 17.610 -20.183 1.00 97.44 178 ALA A C 1
ATOM 1282 O O . ALA A 1 178 ? 10.541 16.971 -21.223 1.00 97.44 178 ALA A O 1
ATOM 1283 N N . GLY A 1 179 ? 9.791 18.484 -19.735 1.00 95.94 179 GLY A N 1
ATOM 1284 C CA . GLY A 1 179 ? 8.599 18.888 -20.487 1.00 95.94 179 GLY A CA 1
ATOM 1285 C C . GLY A 1 179 ? 8.935 19.304 -21.923 1.00 95.94 179 GLY A C 1
ATOM 1286 O O . GLY A 1 179 ? 8.340 18.766 -22.861 1.00 95.94 179 GLY A O 1
ATOM 1287 N N . ASP A 1 180 ? 9.963 20.144 -22.086 1.00 97.00 180 ASP A N 1
ATOM 1288 C CA . ASP A 1 180 ? 10.753 20.253 -23.318 1.00 97.00 180 ASP A CA 1
ATOM 1289 C C . ASP A 1 180 ? 12.064 19.461 -23.142 1.00 97.00 180 ASP A C 1
ATOM 1291 O O . ASP A 1 180 ? 12.987 19.933 -22.473 1.00 97.00 180 ASP A O 1
ATOM 1295 N N . PRO A 1 181 ? 12.177 18.247 -23.705 1.00 96.56 181 PRO A N 1
ATOM 1296 C CA . PRO A 1 181 ? 13.332 17.390 -23.469 1.00 96.56 181 PRO A CA 1
ATOM 1297 C C . PRO A 1 181 ? 14.607 17.854 -24.182 1.00 96.56 181 PRO A C 1
ATOM 1299 O O . PRO A 1 181 ? 15.672 17.325 -23.868 1.00 96.56 181 PRO A O 1
ATOM 1302 N N . ARG A 1 182 ? 14.526 18.822 -25.108 1.00 97.88 182 ARG A N 1
ATOM 1303 C CA . ARG A 1 182 ? 15.709 19.461 -25.710 1.00 97.88 182 ARG A CA 1
ATOM 1304 C C . ARG A 1 182 ? 16.230 20.629 -24.867 1.00 97.88 182 ARG A C 1
ATOM 1306 O O . ARG A 1 182 ? 17.412 20.946 -24.942 1.00 97.88 182 ARG A O 1
ATOM 1313 N N . HIS A 1 183 ? 15.385 21.208 -24.012 1.00 97.69 183 HIS A N 1
ATOM 1314 C CA . HIS A 1 183 ? 15.751 22.290 -23.089 1.00 97.69 183 HIS A CA 1
ATOM 1315 C C . HIS A 1 183 ? 15.287 22.005 -21.647 1.00 97.69 183 HIS A C 1
ATOM 1317 O O . HIS A 1 183 ? 14.506 22.778 -21.074 1.00 97.69 183 HIS A O 1
ATOM 1323 N N . PRO A 1 184 ? 15.750 20.897 -21.035 1.00 97.94 184 PRO A N 1
ATOM 1324 C CA . PRO A 1 184 ? 15.314 20.499 -19.704 1.00 97.94 184 PRO A CA 1
ATOM 1325 C C . PRO A 1 184 ? 15.691 21.531 -18.633 1.00 97.94 184 PRO A C 1
ATOM 1327 O O . PRO A 1 184 ? 16.790 22.086 -18.634 1.00 97.94 184 PRO A O 1
ATOM 1330 N N . GLN A 1 185 ? 14.794 21.747 -17.671 1.00 97.69 185 GLN A N 1
ATOM 1331 C CA . GLN A 1 185 ? 15.004 22.660 -16.545 1.00 97.69 185 GLN A CA 1
ATOM 1332 C C . GLN A 1 185 ? 15.445 21.886 -15.303 1.00 97.69 185 GLN A C 1
ATOM 1334 O O . GLN A 1 185 ? 14.847 20.871 -14.955 1.00 97.69 185 GLN A O 1
ATOM 1339 N N . VAL A 1 186 ? 16.474 22.365 -14.601 1.00 97.12 186 VAL A N 1
ATOM 1340 C CA . VAL A 1 186 ? 17.043 21.667 -13.438 1.00 97.12 186 VAL A CA 1
ATOM 1341 C C . VAL A 1 186 ? 16.830 22.477 -12.164 1.00 97.12 186 VAL A C 1
ATOM 1343 O O . VAL A 1 186 ? 17.358 23.575 -12.016 1.00 97.12 186 VAL A O 1
ATOM 1346 N N . THR A 1 187 ? 16.109 21.901 -11.206 1.00 96.88 187 THR A N 1
ATOM 1347 C CA . THR A 1 187 ? 16.037 22.387 -9.822 1.00 96.88 187 THR A CA 1
ATOM 1348 C C . THR A 1 187 ? 17.061 21.640 -8.974 1.00 96.88 187 THR A C 1
ATOM 1350 O O . THR A 1 187 ? 17.058 20.410 -8.954 1.00 96.88 187 THR A O 1
ATOM 1353 N N . ARG A 1 188 ? 17.923 22.368 -8.257 1.00 96.50 188 ARG A N 1
ATOM 1354 C CA . ARG A 1 188 ? 18.991 21.798 -7.418 1.00 96.50 188 ARG A CA 1
ATOM 1355 C C . ARG A 1 188 ? 18.638 21.935 -5.942 1.00 96.50 188 ARG A C 1
ATOM 1357 O O . ARG A 1 188 ? 18.214 23.003 -5.511 1.00 96.50 188 ARG A O 1
ATOM 1364 N N . LEU A 1 189 ? 18.820 20.866 -5.174 1.00 97.19 189 LEU A N 1
ATOM 1365 C CA . LEU A 1 189 ? 18.505 20.801 -3.747 1.00 97.19 189 LEU A CA 1
ATOM 1366 C C . LEU A 1 189 ? 19.693 20.223 -2.962 1.00 97.19 189 LEU A C 1
ATOM 1368 O O . LEU A 1 189 ? 20.326 19.284 -3.443 1.00 97.19 189 LEU A O 1
ATOM 1372 N N . PRO A 1 190 ? 19.979 20.699 -1.738 1.00 96.19 190 PRO A N 1
ATOM 1373 C CA . PRO A 1 190 ? 21.044 20.135 -0.913 1.00 96.19 190 PRO A CA 1
ATOM 1374 C C . PRO A 1 190 ? 20.660 18.745 -0.373 1.00 96.19 190 PRO A C 1
ATOM 1376 O O . PRO A 1 190 ? 19.745 18.595 0.440 1.00 96.19 190 PRO A O 1
ATOM 1379 N N . ALA A 1 191 ? 21.391 17.712 -0.783 1.00 94.62 191 ALA A N 1
ATOM 1380 C CA . ALA A 1 191 ? 21.152 16.320 -0.403 1.00 94.62 191 ALA A CA 1
ATOM 1381 C C . ALA A 1 191 ? 21.950 15.883 0.817 1.00 94.62 191 ALA A C 1
ATOM 1383 O O . ALA A 1 191 ? 21.456 15.067 1.582 1.00 94.62 191 ALA A O 1
ATOM 1384 N N . GLY A 1 192 ? 23.152 16.422 1.017 1.00 93.44 192 GLY A N 1
ATOM 1385 C CA . GLY A 1 192 ? 24.072 15.959 2.059 1.00 93.44 192 GLY A CA 1
ATOM 1386 C C . GLY A 1 192 ? 25.317 15.302 1.527 1.00 93.44 192 GLY A C 1
ATOM 1387 O O . GLY A 1 192 ? 25.546 15.290 0.327 1.00 93.44 192 GLY A O 1
ATOM 1388 N N . ARG A 1 193 ? 26.152 14.797 2.429 1.00 92.38 193 ARG A N 1
ATOM 1389 C CA . ARG A 1 193 ? 27.475 14.292 2.062 1.00 92.38 193 ARG A CA 1
ATOM 1390 C C . ARG A 1 193 ? 27.367 12.935 1.371 1.00 92.38 193 ARG A C 1
ATOM 1392 O O . ARG A 1 193 ? 26.902 11.967 1.971 1.00 92.38 193 ARG A O 1
ATOM 1399 N N . GLU A 1 194 ? 27.857 12.876 0.134 1.00 91.56 194 GLU A N 1
ATOM 1400 C CA . GLU A 1 194 ? 28.003 11.644 -0.651 1.00 91.56 194 GLU A CA 1
ATOM 1401 C C . GLU A 1 194 ? 26.697 10.828 -0.752 1.00 91.56 194 GLU A C 1
ATOM 1403 O O . GLU A 1 194 ? 26.631 9.694 -0.264 1.00 91.56 194 GLU A O 1
ATOM 1408 N N . PRO A 1 195 ? 25.617 11.374 -1.350 1.00 92.12 195 PRO A N 1
ATOM 1409 C CA . PRO A 1 195 ? 24.427 10.587 -1.637 1.00 92.12 195 PRO A CA 1
ATOM 1410 C C . PRO A 1 195 ? 24.799 9.489 -2.638 1.00 92.12 195 PRO A C 1
ATOM 1412 O O . PRO A 1 195 ? 25.268 9.785 -3.734 1.00 92.12 195 PRO A O 1
ATOM 1415 N N . TYR A 1 196 ? 24.631 8.221 -2.265 1.00 84.06 196 TYR A N 1
ATOM 1416 C CA . TYR A 1 196 ? 25.232 7.104 -3.010 1.00 84.06 196 TYR A CA 1
ATOM 1417 C C . TYR A 1 196 ? 24.279 6.386 -3.966 1.00 84.06 196 TYR A C 1
ATOM 1419 O O . TYR A 1 196 ? 24.736 5.654 -4.841 1.00 84.06 196 TYR A O 1
ATOM 1427 N N . ASP A 1 197 ? 22.972 6.594 -3.812 1.00 83.94 197 ASP A N 1
ATOM 1428 C CA . ASP A 1 197 ? 21.916 6.081 -4.686 1.00 83.94 197 ASP A CA 1
ATOM 1429 C C . ASP A 1 197 ? 20.598 6.816 -4.345 1.00 83.94 197 ASP A C 1
ATOM 1431 O O . ASP A 1 197 ? 20.575 7.709 -3.486 1.00 83.94 197 ASP A O 1
ATOM 1435 N N . GLY A 1 198 ? 19.492 6.457 -4.997 1.00 87.50 198 GLY A N 1
ATOM 1436 C CA . GLY A 1 198 ? 18.189 7.075 -4.766 1.00 87.50 198 GLY A CA 1
ATOM 1437 C C . GLY A 1 198 ? 17.009 6.246 -5.264 1.00 87.50 198 GLY A C 1
ATOM 1438 O O . GLY A 1 198 ? 17.161 5.319 -6.061 1.00 87.50 198 GLY A O 1
ATOM 1439 N N . LEU A 1 199 ? 15.820 6.573 -4.761 1.00 89.50 199 LEU A N 1
ATOM 1440 C CA . LEU A 1 199 ? 14.555 6.013 -5.232 1.00 89.50 199 LEU A CA 1
ATOM 1441 C C . LEU A 1 199 ? 13.423 7.029 -5.107 1.00 89.50 199 LEU A C 1
ATOM 1443 O O . LEU A 1 199 ? 13.470 7.951 -4.291 1.00 89.50 199 LEU A O 1
ATOM 1447 N N . VAL A 1 200 ? 12.357 6.786 -5.861 1.00 90.19 200 VAL A N 1
ATOM 1448 C CA . VAL A 1 200 ? 11.069 7.448 -5.678 1.00 90.19 200 VAL A CA 1
ATOM 1449 C C . VAL A 1 200 ? 10.085 6.480 -5.021 1.00 90.19 200 VAL A C 1
ATOM 1451 O O . VAL A 1 200 ? 10.088 5.284 -5.320 1.00 90.19 200 VAL A O 1
ATOM 1454 N N . THR A 1 201 ? 9.236 6.968 -4.114 1.00 88.25 201 THR A N 1
ATOM 1455 C CA . THR A 1 201 ? 8.121 6.162 -3.610 1.00 88.25 201 THR A CA 1
ATOM 1456 C C . THR A 1 201 ? 7.154 5.828 -4.739 1.00 88.25 201 THR A C 1
ATOM 1458 O O . THR A 1 201 ? 7.021 6.604 -5.686 1.00 88.25 201 THR A O 1
ATOM 1461 N N . PRO A 1 202 ? 6.410 4.717 -4.645 1.00 83.31 202 PRO A N 1
ATOM 1462 C CA . PRO A 1 202 ? 5.616 4.277 -5.787 1.00 83.31 202 PRO A CA 1
ATOM 1463 C C . PRO A 1 202 ? 4.429 5.173 -6.161 1.00 83.31 202 PRO A C 1
ATOM 1465 O O . PRO A 1 202 ? 3.928 5.124 -7.282 1.00 83.31 202 PRO A O 1
ATOM 1468 N N . ASP A 1 203 ? 3.977 6.024 -5.239 1.00 82.69 203 ASP A N 1
ATOM 1469 C CA . ASP A 1 203 ? 3.007 7.087 -5.521 1.00 82.69 203 ASP A CA 1
ATOM 1470 C C . ASP A 1 203 ? 3.622 8.287 -6.273 1.00 82.69 203 ASP A C 1
ATOM 1472 O O . ASP A 1 203 ? 2.911 9.220 -6.648 1.00 82.69 203 ASP A O 1
ATOM 1476 N N . GLY A 1 204 ? 4.937 8.272 -6.511 1.00 87.19 204 GLY A N 1
ATOM 1477 C CA . GLY A 1 204 ? 5.687 9.331 -7.173 1.00 87.19 204 GLY A CA 1
ATOM 1478 C C . GLY A 1 204 ? 5.864 10.593 -6.328 1.00 87.19 204 GLY A C 1
ATOM 1479 O O . GLY A 1 204 ? 6.166 11.644 -6.893 1.00 87.19 204 GLY A O 1
ATOM 1480 N N . ARG A 1 205 ? 5.609 10.535 -5.012 1.00 91.75 205 ARG A N 1
ATOM 1481 C CA . ARG A 1 205 ? 5.630 11.717 -4.141 1.00 91.75 205 ARG A CA 1
ATOM 1482 C C . ARG A 1 205 ? 6.987 11.988 -3.513 1.00 91.75 205 ARG A C 1
ATOM 1484 O O . ARG A 1 205 ? 7.397 13.139 -3.466 1.00 91.75 205 ARG A O 1
ATOM 1491 N N . TRP A 1 206 ? 7.656 10.977 -2.983 1.00 94.06 206 TRP A N 1
ATOM 1492 C CA . TRP A 1 206 ? 8.867 11.181 -2.197 1.00 94.06 206 TRP A CA 1
ATOM 1493 C C . TRP A 1 206 ? 10.076 10.693 -2.968 1.00 94.06 206 TRP A C 1
ATOM 1495 O O . TRP A 1 206 ? 10.108 9.531 -3.356 1.00 94.06 206 TRP A O 1
ATOM 1505 N N . TYR A 1 207 ? 11.077 11.550 -3.145 1.00 95.38 207 TYR A N 1
ATOM 1506 C CA . TYR A 1 207 ? 12.404 11.106 -3.558 1.00 95.38 207 TYR A CA 1
ATOM 1507 C C . TYR A 1 207 ? 13.290 10.963 -2.324 1.00 95.38 207 TYR A C 1
ATOM 1509 O O . TYR A 1 207 ? 13.307 11.842 -1.456 1.00 95.38 207 TYR A O 1
ATOM 1517 N N . LEU A 1 208 ? 14.006 9.849 -2.240 1.00 94.56 208 LEU A N 1
ATOM 1518 C CA . LEU A 1 208 ? 14.911 9.537 -1.146 1.00 94.56 208 LEU A CA 1
ATOM 1519 C C . LEU A 1 208 ? 16.315 9.318 -1.687 1.00 94.56 208 LEU A C 1
ATOM 1521 O O . LEU A 1 208 ? 16.483 8.582 -2.655 1.00 94.56 208 LEU A O 1
ATOM 1525 N N . ALA A 1 209 ? 17.311 9.887 -1.014 1.00 93.19 209 ALA A N 1
ATOM 1526 C CA . ALA A 1 209 ? 18.717 9.592 -1.256 1.00 93.19 209 ALA A CA 1
ATOM 1527 C C . ALA A 1 209 ? 19.382 9.144 0.045 1.00 93.19 209 ALA A C 1
ATOM 1529 O O . ALA A 1 209 ? 19.331 9.847 1.055 1.00 93.19 209 ALA A O 1
ATOM 1530 N N . GLY A 1 210 ? 19.992 7.964 0.031 1.00 89.44 210 GLY A N 1
ATOM 1531 C CA . GLY A 1 210 ? 20.800 7.469 1.140 1.00 89.44 210 GLY A CA 1
ATOM 1532 C C . GLY A 1 210 ? 22.153 8.167 1.144 1.00 89.44 210 GLY A C 1
ATOM 1533 O O . GLY A 1 210 ? 22.749 8.354 0.084 1.00 89.44 210 GLY A O 1
ATOM 1534 N N . LEU A 1 211 ? 22.628 8.549 2.326 1.00 89.56 211 LEU A N 1
ATOM 1535 C CA . LEU A 1 211 ? 23.876 9.288 2.492 1.00 89.56 211 LEU A CA 1
ATOM 1536 C C . LEU A 1 211 ? 24.973 8.338 2.960 1.00 89.56 211 LEU A C 1
ATOM 1538 O O . LEU A 1 211 ? 24.761 7.516 3.851 1.00 89.56 211 LEU A O 1
ATOM 1542 N N . PHE A 1 212 ? 26.122 8.398 2.294 1.00 85.19 212 PHE A N 1
ATOM 1543 C CA . PHE A 1 212 ? 27.272 7.555 2.609 1.00 85.19 212 PHE A CA 1
ATOM 1544 C C . PHE A 1 212 ? 28.308 8.293 3.454 1.00 85.19 212 PHE A C 1
ATOM 1546 O O . PHE A 1 212 ? 28.919 7.689 4.336 1.00 85.19 212 PHE A O 1
ATOM 1553 N N . GLY A 1 213 ? 28.479 9.591 3.198 1.00 85.56 213 GLY A N 1
ATOM 1554 C CA . GLY A 1 213 ? 29.443 10.450 3.882 1.00 85.56 213 GLY A CA 1
ATOM 1555 C C . GLY A 1 213 ? 28.936 11.003 5.217 1.00 85.56 213 GLY A C 1
ATOM 1556 O O . GLY A 1 213 ? 29.696 11.645 5.941 1.00 85.56 213 GLY A O 1
ATOM 1557 N N . GLU A 1 214 ? 27.661 10.778 5.543 1.00 88.44 214 GLU A N 1
ATOM 1558 C CA . GLU A 1 214 ? 27.031 11.105 6.824 1.00 88.44 214 GLU A CA 1
ATOM 1559 C C . GLU A 1 214 ? 25.860 10.154 7.121 1.00 88.44 214 GLU A C 1
ATOM 1561 O O . GLU A 1 214 ? 25.312 9.532 6.211 1.00 88.44 214 GLU A O 1
ATOM 1566 N N . ASP A 1 215 ? 25.459 10.041 8.391 1.00 87.62 215 ASP A N 1
ATOM 1567 C CA . ASP A 1 215 ? 24.333 9.190 8.774 1.00 87.62 215 ASP A CA 1
ATOM 1568 C C . ASP A 1 215 ? 22.985 9.830 8.403 1.00 87.62 215 ASP A C 1
ATOM 1570 O O . ASP A 1 215 ? 22.672 10.965 8.770 1.00 87.62 215 ASP A O 1
ATOM 1574 N N . GLY A 1 216 ? 22.136 9.050 7.734 1.00 90.00 216 GLY A N 1
ATOM 1575 C CA . GLY A 1 216 ? 20.755 9.412 7.434 1.00 90.00 216 GLY A CA 1
ATOM 1576 C C . GLY A 1 216 ? 20.421 9.379 5.951 1.00 90.00 216 GLY A C 1
ATOM 1577 O O . GLY A 1 216 ? 21.149 8.828 5.125 1.00 90.00 216 GLY A O 1
ATOM 1578 N N . LEU A 1 217 ? 19.250 9.920 5.628 1.00 93.06 217 LEU A N 1
ATOM 1579 C CA . LEU A 1 217 ? 18.765 10.049 4.258 1.00 93.06 217 LEU A CA 1
ATOM 1580 C C . LEU A 1 217 ? 18.347 11.493 4.001 1.00 93.06 217 LEU A C 1
ATOM 1582 O O . LEU A 1 217 ? 17.806 12.168 4.885 1.00 93.06 217 LEU A O 1
ATOM 1586 N N . ALA A 1 218 ? 18.497 11.927 2.758 1.00 96.00 218 ALA A N 1
ATOM 1587 C CA . ALA A 1 218 ? 17.775 13.064 2.223 1.00 96.00 218 ALA A CA 1
ATOM 1588 C C . ALA A 1 218 ? 16.378 12.626 1.772 1.00 96.00 218 ALA A C 1
ATOM 1590 O O . ALA A 1 218 ? 16.230 11.617 1.083 1.00 96.00 218 ALA A O 1
ATOM 1591 N N . LEU A 1 219 ? 15.364 13.405 2.131 1.00 96.75 219 LEU A N 1
ATOM 1592 C CA . LEU A 1 219 ? 13.981 13.222 1.714 1.00 96.75 219 LEU A CA 1
ATOM 1593 C C . LEU A 1 219 ? 13.484 14.497 1.035 1.00 96.75 219 LEU A C 1
ATOM 1595 O O . LEU A 1 219 ? 13.580 15.575 1.622 1.00 96.75 219 LEU A O 1
ATOM 1599 N N . VAL A 1 220 ? 12.892 14.360 -0.148 1.00 97.81 220 VAL A N 1
ATOM 1600 C CA . VAL A 1 220 ? 12.255 15.454 -0.890 1.00 97.81 220 VAL A CA 1
ATOM 1601 C C . VAL A 1 220 ? 10.773 15.143 -1.087 1.00 97.81 220 VAL A C 1
ATOM 1603 O O . VAL A 1 220 ? 10.438 14.087 -1.622 1.00 97.81 220 VAL A O 1
ATOM 1606 N N . ASP A 1 221 ? 9.886 16.056 -0.673 1.00 95.69 221 ASP A N 1
ATOM 1607 C CA . ASP A 1 221 ? 8.466 16.018 -1.058 1.00 95.69 221 ASP A CA 1
ATOM 1608 C C . ASP A 1 221 ? 8.315 16.639 -2.451 1.00 95.69 221 ASP A C 1
ATOM 1610 O O . ASP A 1 221 ? 8.355 17.858 -2.609 1.00 95.69 221 ASP A O 1
ATOM 1614 N N . LEU A 1 222 ? 8.144 15.814 -3.480 1.00 94.25 222 LEU A N 1
ATOM 1615 C CA . LEU A 1 222 ? 8.010 16.260 -4.870 1.00 94.25 222 LEU A CA 1
ATOM 1616 C C . LEU A 1 222 ? 6.666 16.949 -5.149 1.00 94.25 222 LEU A C 1
ATOM 1618 O O . LEU A 1 222 ? 6.461 17.463 -6.251 1.00 94.25 222 LEU A O 1
ATOM 1622 N N . TRP A 1 223 ? 5.731 16.925 -4.194 1.00 92.06 223 TRP A N 1
ATOM 1623 C CA . TRP A 1 223 ? 4.462 17.654 -4.274 1.00 92.06 223 TRP A CA 1
ATOM 1624 C C . TRP A 1 223 ? 4.523 19.010 -3.568 1.00 92.06 223 TRP A C 1
ATOM 1626 O O . TRP A 1 223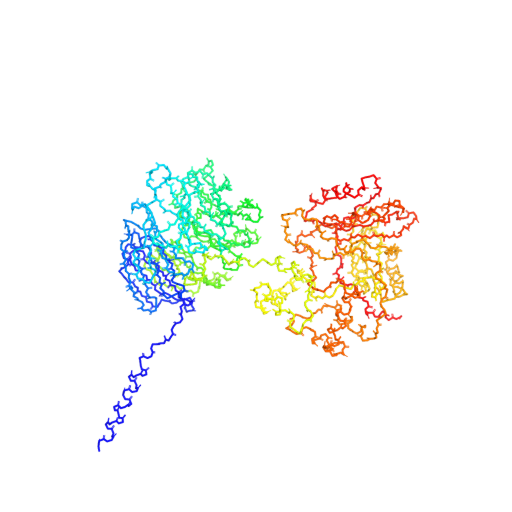 ? 3.608 19.820 -3.721 1.00 92.06 223 TRP A O 1
ATOM 1636 N N . GLN A 1 224 ? 5.577 19.268 -2.794 1.00 92.75 224 GLN A N 1
ATOM 1637 C CA . GLN A 1 224 ? 5.815 20.576 -2.204 1.00 92.75 224 GLN A CA 1
ATOM 1638 C C . GLN A 1 224 ? 6.298 21.550 -3.285 1.00 92.75 224 GLN A C 1
ATOM 1640 O O . GLN A 1 224 ? 7.144 21.210 -4.110 1.00 92.75 224 GLN A O 1
ATOM 1645 N N . ALA A 1 225 ? 5.775 22.777 -3.260 1.00 91.69 225 ALA A N 1
ATOM 1646 C CA . ALA A 1 225 ? 6.191 23.861 -4.143 1.00 91.69 225 ALA A CA 1
ATOM 1647 C C . ALA A 1 225 ? 6.628 25.084 -3.303 1.00 91.69 225 ALA A C 1
ATOM 1649 O O . ALA A 1 225 ? 5.786 25.636 -2.590 1.00 91.69 225 ALA A O 1
ATOM 1650 N N . PRO A 1 226 ? 7.908 25.512 -3.356 1.00 92.50 226 PRO A N 1
ATOM 1651 C CA . PRO A 1 226 ? 9.029 24.834 -4.018 1.00 92.50 226 PRO A CA 1
ATOM 1652 C C . PRO A 1 226 ? 9.430 23.538 -3.283 1.00 92.50 226 PRO A C 1
ATOM 1654 O O . PRO A 1 226 ? 9.260 23.463 -2.061 1.00 92.50 226 PRO A O 1
ATOM 1657 N N . PRO A 1 227 ? 9.965 22.524 -3.989 1.00 95.25 227 PRO A N 1
ATOM 1658 C CA . PRO A 1 227 ? 10.430 21.296 -3.355 1.00 95.25 227 PRO A CA 1
ATOM 1659 C C . PRO A 1 227 ? 11.615 21.596 -2.437 1.00 95.25 227 PRO A C 1
ATOM 1661 O O . PRO A 1 227 ? 12.463 22.432 -2.749 1.00 95.25 227 PRO A O 1
ATOM 1664 N N . GLN A 1 228 ? 11.679 20.912 -1.298 1.00 95.56 228 GLN A N 1
ATOM 1665 C CA . GLN A 1 228 ? 12.765 21.067 -0.333 1.00 95.56 228 GLN A CA 1
ATOM 1666 C C . GLN A 1 228 ? 13.279 19.704 0.113 1.00 95.56 228 GLN A C 1
ATOM 1668 O O . GLN A 1 228 ? 12.504 18.770 0.329 1.00 95.56 228 GLN A O 1
ATOM 1673 N N . ALA A 1 229 ? 14.598 19.608 0.270 1.00 95.75 229 ALA A N 1
ATOM 1674 C CA . ALA A 1 229 ? 15.243 18.452 0.867 1.00 95.75 229 ALA A CA 1
ATOM 1675 C C . ALA A 1 229 ? 15.326 18.623 2.388 1.00 95.75 229 ALA A C 1
ATOM 1677 O O . ALA A 1 229 ? 15.695 19.685 2.889 1.00 95.75 229 ALA A O 1
ATOM 1678 N N . ARG A 1 230 ? 15.021 17.561 3.134 1.00 95.56 230 ARG A N 1
ATOM 1679 C CA . ARG A 1 230 ? 15.217 17.493 4.588 1.00 95.56 230 ARG A CA 1
ATOM 1680 C C . ARG A 1 230 ? 15.881 16.183 4.989 1.00 95.56 230 ARG A C 1
ATOM 1682 O O . ARG A 1 230 ? 15.725 15.176 4.303 1.00 95.56 230 ARG A O 1
ATOM 1689 N N . ARG A 1 231 ? 16.586 16.179 6.121 1.00 94.94 231 ARG A N 1
ATOM 1690 C CA . ARG A 1 231 ? 17.180 14.960 6.686 1.00 94.94 231 ARG A CA 1
ATOM 1691 C C . ARG A 1 231 ? 16.161 14.146 7.470 1.00 94.94 231 ARG A C 1
ATOM 1693 O O . ARG A 1 231 ? 15.333 14.701 8.195 1.00 94.94 231 ARG A O 1
ATOM 1700 N N . ILE A 1 232 ? 16.251 12.829 7.339 1.00 93.62 232 ILE A N 1
ATOM 1701 C CA . ILE A 1 232 ? 15.485 11.854 8.119 1.00 93.62 232 ILE A CA 1
ATOM 1702 C C . ILE A 1 232 ? 16.394 10.705 8.569 1.00 93.62 232 ILE A C 1
ATOM 1704 O O . ILE A 1 232 ? 17.458 10.488 7.993 1.00 93.62 232 ILE A O 1
ATOM 1708 N N . LEU A 1 233 ? 15.938 9.959 9.582 1.00 89.44 233 LEU A N 1
ATOM 1709 C CA . LEU A 1 233 ? 16.575 8.732 10.079 1.00 89.44 233 LEU A CA 1
ATOM 1710 C C . LEU A 1 233 ? 18.083 8.890 10.344 1.00 89.44 233 LEU A C 1
ATOM 1712 O O . LEU A 1 233 ? 18.888 8.113 9.846 1.00 89.44 233 LEU A O 1
ATOM 1716 N N . SER A 1 234 ? 18.470 9.863 11.166 1.00 81.88 234 SER A N 1
ATOM 1717 C CA . SER A 1 234 ? 19.872 10.179 11.498 1.00 81.88 234 SER A CA 1
ATOM 1718 C C . SER A 1 234 ? 20.692 9.033 12.121 1.00 81.88 234 SER A C 1
ATOM 1720 O O . SER A 1 234 ? 21.863 9.226 12.399 1.00 81.88 234 SER A O 1
ATOM 1722 N N . GLY A 1 235 ? 20.099 7.858 12.369 1.00 76.56 235 GLY A N 1
ATOM 1723 C CA . GLY A 1 235 ? 20.788 6.636 12.806 1.00 76.56 235 GLY A CA 1
ATOM 1724 C C . GLY A 1 235 ? 20.819 5.511 11.760 1.00 76.56 235 GLY A C 1
ATOM 1725 O O . GLY A 1 235 ? 21.121 4.371 12.119 1.00 76.56 235 GLY A O 1
ATOM 1726 N N . TYR A 1 236 ? 20.453 5.790 10.502 1.00 77.50 236 TYR A N 1
ATOM 1727 C CA . TYR A 1 236 ? 20.386 4.812 9.403 1.00 77.50 236 TYR A CA 1
ATOM 1728 C C . TYR A 1 236 ? 21.759 4.407 8.845 1.00 77.50 236 TYR A C 1
ATOM 1730 O O . TYR A 1 236 ? 21.902 3.300 8.328 1.00 77.50 236 TYR A O 1
ATOM 1738 N N . GLY A 1 237 ? 22.746 5.303 8.922 1.00 70.38 237 GLY A N 1
ATOM 1739 C CA . GLY A 1 237 ? 24.066 5.090 8.333 1.00 70.38 237 GLY A CA 1
ATOM 1740 C C . GLY A 1 237 ? 24.970 4.173 9.160 1.00 70.38 237 GLY A C 1
ATOM 1741 O O . GLY A 1 237 ? 24.512 3.316 9.919 1.00 70.38 237 GLY A O 1
ATOM 1742 N N . ARG A 1 238 ? 26.283 4.352 9.001 1.00 66.50 238 ARG A N 1
ATOM 1743 C CA . ARG A 1 238 ? 27.313 3.466 9.564 1.00 66.50 238 ARG A CA 1
ATOM 1744 C C . ARG A 1 238 ? 27.312 3.464 11.097 1.00 66.50 238 ARG A C 1
ATOM 1746 O O . ARG A 1 238 ? 27.669 2.459 11.710 1.00 66.50 238 ARG A O 1
ATOM 1753 N N . GLY A 1 239 ? 26.852 4.542 11.736 1.00 65.44 239 GLY A N 1
ATOM 1754 C CA . GLY A 1 239 ? 26.971 4.746 13.181 1.00 65.44 239 GLY A CA 1
ATOM 1755 C C . GLY A 1 239 ? 28.416 4.704 13.682 1.00 65.44 239 GLY A C 1
ATOM 1756 O O . GLY A 1 239 ? 29.360 4.896 12.922 1.00 65.44 239 GLY A O 1
ATOM 1757 N N . ASN A 1 240 ? 28.581 4.432 14.981 1.00 57.19 240 ASN A N 1
ATOM 1758 C CA . ASN A 1 240 ? 29.861 4.597 15.683 1.00 57.19 240 ASN A CA 1
ATOM 1759 C C . ASN A 1 240 ? 30.858 3.430 15.504 1.00 57.19 240 ASN A C 1
ATOM 1761 O O . ASN A 1 240 ? 32.037 3.602 15.793 1.00 57.19 240 ASN A O 1
ATOM 1765 N N . ALA A 1 241 ? 30.408 2.254 15.048 1.00 60.78 241 ALA A N 1
ATOM 1766 C CA . ALA A 1 241 ? 31.236 1.058 14.849 1.00 60.78 241 ALA A CA 1
ATOM 1767 C C . ALA A 1 241 ? 30.985 0.470 13.444 1.00 60.78 241 ALA A C 1
ATOM 1769 O O . ALA A 1 241 ? 30.132 -0.408 13.292 1.00 60.78 241 ALA A O 1
ATOM 1770 N N . PRO A 1 242 ? 31.662 0.978 12.399 1.00 60.66 242 PRO A N 1
ATOM 1771 C CA . PRO A 1 242 ? 31.396 0.575 11.022 1.00 60.66 242 PRO A CA 1
ATOM 1772 C C . PRO A 1 242 ? 31.853 -0.869 10.766 1.00 60.66 242 PRO A C 1
ATOM 1774 O O . PRO A 1 242 ? 33.040 -1.173 10.882 1.00 60.66 242 PRO A O 1
ATOM 1777 N N . LEU A 1 243 ? 30.933 -1.754 10.362 1.00 61.59 243 LEU A N 1
ATOM 1778 C CA . LEU A 1 243 ? 31.317 -3.033 9.757 1.00 61.59 243 LEU A CA 1
ATOM 1779 C C . LEU A 1 243 ? 31.899 -2.791 8.353 1.00 61.59 243 LEU A C 1
ATOM 1781 O O . LEU A 1 243 ? 31.492 -1.838 7.676 1.00 61.59 243 LEU A O 1
ATOM 1785 N N . PRO A 1 244 ? 32.819 -3.649 7.875 1.00 58.50 244 PRO A N 1
ATOM 1786 C CA . PRO A 1 244 ? 33.305 -3.572 6.504 1.00 58.50 244 PRO A CA 1
ATOM 1787 C C . PRO A 1 244 ? 32.143 -3.679 5.505 1.00 58.50 244 PRO A C 1
ATOM 1789 O O . PRO A 1 244 ? 31.371 -4.638 5.509 1.00 58.50 244 PRO A O 1
ATOM 1792 N N . VAL A 1 245 ? 32.022 -2.681 4.626 1.00 56.44 245 VAL A N 1
ATOM 1793 C CA . VAL A 1 245 ? 31.018 -2.664 3.554 1.00 56.44 245 VAL A CA 1
ATOM 1794 C C . VAL A 1 245 ? 31.622 -3.326 2.318 1.00 56.44 245 VAL A C 1
ATOM 1796 O O . VAL A 1 245 ? 32.296 -2.679 1.522 1.00 56.44 245 VAL A O 1
ATOM 1799 N N . TYR A 1 246 ? 31.374 -4.625 2.146 1.00 58.22 246 TYR A N 1
ATOM 1800 C CA . TYR A 1 246 ? 31.844 -5.382 0.974 1.00 58.22 246 TYR A CA 1
ATOM 1801 C C . TYR A 1 246 ? 31.091 -5.029 -0.315 1.00 58.22 246 TYR A C 1
ATOM 1803 O O . TYR A 1 246 ? 31.607 -5.194 -1.419 1.00 58.22 246 TYR A O 1
ATOM 1811 N N . LYS A 1 247 ? 29.849 -4.557 -0.180 1.00 61.44 247 LYS A N 1
ATOM 1812 C CA . LYS A 1 247 ? 29.010 -4.088 -1.280 1.00 61.44 247 LYS A CA 1
ATOM 1813 C C . LYS A 1 247 ? 28.032 -3.050 -0.749 1.00 61.44 247 LYS A C 1
ATOM 1815 O O . LYS A 1 247 ? 27.421 -3.267 0.295 1.00 61.44 247 LYS A O 1
ATOM 1820 N N . MET A 1 248 ? 27.885 -1.942 -1.472 1.00 65.12 248 MET A N 1
ATOM 1821 C CA . MET A 1 248 ? 26.901 -0.924 -1.117 1.00 65.12 248 MET A CA 1
ATOM 1822 C C . MET A 1 248 ? 25.484 -1.500 -1.256 1.00 65.12 248 MET A C 1
ATOM 1824 O O . MET A 1 248 ? 25.206 -2.132 -2.283 1.00 65.12 248 MET A O 1
ATOM 1828 N N . PRO A 1 249 ? 24.584 -1.289 -0.280 1.00 59.28 249 PRO A N 1
ATOM 1829 C CA . PRO A 1 249 ? 23.170 -1.574 -0.478 1.00 59.28 249 PRO A CA 1
ATOM 1830 C C . PRO A 1 249 ? 22.643 -0.793 -1.683 1.00 59.28 249 PRO A C 1
ATOM 1832 O O . PRO A 1 249 ? 23.056 0.340 -1.912 1.00 59.28 249 PRO A O 1
ATOM 1835 N N . HIS A 1 250 ? 21.735 -1.372 -2.461 1.00 67.00 250 HIS A N 1
ATOM 1836 C CA . HIS A 1 250 ? 21.079 -0.638 -3.542 1.00 67.00 250 HIS A CA 1
ATOM 1837 C C . HIS A 1 250 ? 19.750 -0.084 -3.032 1.00 67.00 250 HIS A C 1
ATOM 1839 O O . HIS A 1 250 ? 18.908 -0.832 -2.538 1.00 67.00 250 HIS A O 1
ATOM 1845 N N . LEU A 1 251 ? 19.529 1.221 -3.178 1.00 60.09 251 LEU A N 1
ATOM 1846 C CA . LEU A 1 251 ? 18.319 1.902 -2.712 1.00 60.09 251 LEU A CA 1
ATOM 1847 C C . LEU A 1 251 ? 17.105 1.605 -3.591 1.00 60.09 251 LEU A C 1
ATOM 1849 O O . LEU A 1 251 ? 15.980 1.570 -3.101 1.00 60.09 251 LEU A O 1
ATOM 1853 N N . ARG A 1 252 ? 17.323 1.234 -4.859 1.00 62.34 252 ARG A N 1
ATOM 1854 C CA . ARG A 1 252 ? 16.289 0.561 -5.672 1.00 62.34 252 ARG A CA 1
ATOM 1855 C C . ARG A 1 252 ? 15.828 -0.783 -5.083 1.00 62.34 252 ARG A C 1
ATOM 1857 O O . ARG A 1 252 ? 14.825 -1.326 -5.533 1.00 62.34 252 ARG A O 1
ATOM 1864 N N . GLY A 1 253 ? 16.545 -1.300 -4.085 1.00 58.66 253 GLY A N 1
ATOM 1865 C CA . GLY A 1 253 ? 16.184 -2.430 -3.237 1.00 58.66 253 GLY A CA 1
ATOM 1866 C C . GLY A 1 253 ? 15.575 -2.035 -1.895 1.00 58.66 253 GLY A C 1
ATOM 1867 O O . GLY A 1 253 ? 15.717 -2.797 -0.947 1.00 58.66 253 GLY A O 1
ATOM 1868 N N . TRP A 1 254 ? 14.978 -0.850 -1.758 1.00 80.06 254 TRP A N 1
ATOM 1869 C CA . TRP A 1 254 ? 14.110 -0.541 -0.623 1.00 80.06 254 TRP A CA 1
ATOM 1870 C C . TRP A 1 254 ? 12.699 -1.035 -0.893 1.00 80.06 254 TRP A C 1
ATOM 1872 O O . TRP A 1 254 ? 12.122 -0.788 -1.952 1.00 80.06 254 TRP A O 1
ATOM 1882 N N . ALA A 1 255 ? 12.125 -1.702 0.098 1.00 85.56 255 ALA A N 1
ATOM 1883 C CA . ALA A 1 255 ? 10.790 -2.257 -0.002 1.00 85.56 255 ALA A CA 1
ATOM 1884 C C . ALA A 1 255 ? 9.764 -1.326 0.645 1.00 85.56 255 ALA A C 1
ATOM 1886 O O . ALA A 1 255 ? 9.932 -0.879 1.778 1.00 85.56 255 ALA A O 1
ATOM 1887 N N . MET A 1 256 ? 8.651 -1.092 -0.047 1.00 88.44 256 MET A N 1
ATOM 1888 C CA . MET A 1 256 ? 7.459 -0.485 0.541 1.00 88.44 256 MET A CA 1
ATOM 1889 C C . MET A 1 256 ? 6.432 -1.584 0.800 1.00 88.44 256 MET A C 1
ATOM 1891 O O . MET A 1 256 ? 5.864 -2.135 -0.139 1.00 88.44 256 MET A O 1
ATOM 1895 N N . ALA A 1 257 ? 6.180 -1.907 2.068 1.00 89.12 257 ALA A N 1
ATOM 1896 C CA . ALA A 1 257 ? 5.238 -2.958 2.448 1.00 89.12 257 ALA A CA 1
ATOM 1897 C C . ALA A 1 257 ? 4.427 -2.560 3.683 1.00 89.12 257 ALA A C 1
ATOM 1899 O O . ALA A 1 257 ? 4.977 -2.065 4.668 1.00 89.12 257 ALA A O 1
ATOM 1900 N N . GLN A 1 258 ? 3.109 -2.785 3.632 1.00 83.81 258 GLN A N 1
ATOM 1901 C CA . GLN A 1 258 ? 2.165 -2.477 4.721 1.00 83.81 258 GLN A CA 1
ATOM 1902 C C . GLN A 1 258 ? 2.251 -1.029 5.240 1.00 83.81 258 GLN A C 1
ATOM 1904 O O . GLN A 1 258 ? 2.130 -0.783 6.437 1.00 83.81 258 GLN A O 1
ATOM 1909 N N . GLY A 1 259 ? 2.477 -0.051 4.359 1.00 83.00 259 GLY A N 1
ATOM 1910 C CA . GLY A 1 259 ? 2.596 1.349 4.784 1.00 83.00 259 GLY A CA 1
ATOM 1911 C C . GLY A 1 259 ? 3.991 1.763 5.253 1.00 83.00 259 GLY A C 1
ATOM 1912 O O . GLY A 1 259 ? 4.198 2.945 5.494 1.00 83.00 259 GLY A O 1
ATOM 1913 N N . MET A 1 260 ? 4.932 0.823 5.361 1.00 91.88 260 MET A N 1
ATOM 1914 C CA . MET A 1 260 ? 6.259 1.032 5.939 1.00 91.88 260 MET A CA 1
ATOM 1915 C C . MET A 1 260 ? 7.344 0.935 4.867 1.00 91.88 260 MET A C 1
ATOM 1917 O O . MET A 1 260 ? 7.205 0.174 3.906 1.00 91.88 260 MET A O 1
ATOM 1921 N N . ALA A 1 261 ? 8.432 1.671 5.066 1.00 92.81 261 ALA A N 1
ATOM 1922 C CA . ALA A 1 261 ? 9.639 1.569 4.260 1.00 92.81 261 ALA A CA 1
ATOM 1923 C C . ALA A 1 261 ? 10.632 0.619 4.949 1.00 92.81 261 ALA A C 1
ATOM 1925 O O . ALA A 1 261 ? 10.896 0.769 6.141 1.00 92.81 261 ALA A O 1
ATOM 1926 N N . TRP A 1 262 ? 11.164 -0.350 4.212 1.00 93.81 262 TRP A N 1
ATOM 1927 C CA . TRP A 1 262 ? 12.094 -1.377 4.678 1.00 93.81 262 TRP A CA 1
ATOM 1928 C C . TRP A 1 262 ? 13.442 -1.160 3.999 1.00 93.81 262 TRP A C 1
ATOM 1930 O O . TRP A 1 262 ? 13.592 -1.385 2.797 1.00 93.81 262 TRP A O 1
ATOM 1940 N N . LEU A 1 263 ? 14.397 -0.671 4.781 1.00 91.06 263 LEU A N 1
ATOM 1941 C CA . LEU A 1 263 ? 15.639 -0.079 4.315 1.00 91.06 263 LEU A CA 1
ATOM 1942 C C . LEU A 1 263 ? 16.828 -0.941 4.776 1.00 91.06 263 LEU A C 1
ATOM 1944 O O . LEU A 1 263 ? 17.099 -0.985 5.979 1.00 91.06 263 LEU A O 1
ATOM 1948 N N . PRO A 1 264 ? 17.532 -1.650 3.874 1.00 87.81 264 PRO A N 1
ATOM 1949 C CA . PRO A 1 264 ? 18.782 -2.346 4.175 1.00 87.81 264 PRO A CA 1
ATOM 1950 C C . PRO A 1 264 ? 19.781 -1.404 4.850 1.00 87.81 264 PRO A C 1
ATOM 1952 O O . PRO A 1 264 ? 20.222 -0.436 4.233 1.00 87.81 264 PRO A O 1
ATOM 1955 N N . ALA A 1 265 ? 20.136 -1.658 6.109 1.00 82.00 265 ALA A N 1
ATOM 1956 C CA . ALA A 1 265 ? 21.061 -0.783 6.819 1.00 82.00 265 ALA A CA 1
ATOM 1957 C C . ALA A 1 265 ? 22.472 -0.870 6.218 1.00 82.00 265 ALA A C 1
ATOM 1959 O O . ALA A 1 265 ? 22.891 -1.913 5.714 1.00 82.00 265 ALA A O 1
ATOM 1960 N N . ILE A 1 266 ? 23.219 0.233 6.270 1.00 75.50 266 ILE A N 1
ATOM 1961 C CA . ILE A 1 266 ? 24.577 0.309 5.717 1.00 75.50 266 ILE A CA 1
ATOM 1962 C C . ILE A 1 266 ? 25.581 -0.085 6.799 1.00 75.50 266 ILE A C 1
ATOM 1964 O O . ILE A 1 266 ? 25.636 0.548 7.850 1.00 75.50 266 ILE A O 1
ATOM 1968 N N . GLY A 1 267 ? 26.410 -1.093 6.529 1.00 74.88 267 GLY A N 1
ATOM 1969 C CA . GLY A 1 267 ? 27.426 -1.560 7.475 1.00 74.88 267 GLY A CA 1
ATOM 1970 C C . GLY A 1 267 ? 26.827 -2.230 8.714 1.00 74.88 267 GLY A C 1
ATOM 1971 O O . GLY A 1 267 ? 27.416 -2.146 9.789 1.00 74.88 267 GLY A O 1
ATOM 1972 N N . ARG A 1 268 ? 25.644 -2.848 8.590 1.00 84.06 268 ARG A N 1
ATOM 1973 C CA . ARG A 1 268 ? 24.928 -3.530 9.680 1.00 84.06 268 ARG A CA 1
ATOM 1974 C C . ARG A 1 268 ? 24.148 -4.728 9.160 1.00 84.06 268 ARG A C 1
ATOM 1976 O O . ARG A 1 268 ? 23.664 -4.725 8.033 1.00 84.06 268 ARG A O 1
ATOM 1983 N N . HIS A 1 269 ? 23.980 -5.740 10.005 1.00 91.50 269 HIS A N 1
ATOM 1984 C CA . HIS A 1 269 ? 23.207 -6.941 9.680 1.00 91.50 269 HIS A CA 1
ATOM 1985 C C . HIS A 1 269 ? 21.737 -6.768 10.078 1.00 91.50 269 HIS A C 1
ATOM 1987 O O . HIS A 1 269 ? 21.206 -7.505 10.904 1.00 91.50 269 HIS A O 1
ATOM 1993 N N . GLU A 1 270 ? 21.081 -5.740 9.543 1.00 92.25 270 GLU A N 1
ATOM 1994 C CA . GLU A 1 270 ? 19.691 -5.427 9.876 1.00 92.25 270 GLU A CA 1
ATOM 1995 C C . GLU A 1 270 ? 18.968 -4.712 8.729 1.00 92.25 270 GLU A C 1
ATOM 1997 O O . GLU A 1 270 ? 19.586 -4.042 7.900 1.00 92.25 270 GLU A O 1
ATOM 2002 N N . VAL A 1 271 ? 17.638 -4.810 8.706 1.00 93.00 271 VAL A N 1
ATOM 2003 C CA . VAL A 1 271 ? 16.786 -3.899 7.931 1.00 93.00 271 VAL A CA 1
ATOM 2004 C C . VAL A 1 271 ? 16.133 -2.907 8.892 1.00 93.00 271 VAL A C 1
ATOM 2006 O O . VAL A 1 271 ? 15.562 -3.295 9.916 1.00 93.00 271 VAL A O 1
ATOM 2009 N N . LEU A 1 272 ? 16.205 -1.620 8.571 1.00 92.62 272 LEU A N 1
ATOM 2010 C CA . LEU A 1 272 ? 15.499 -0.570 9.290 1.00 92.62 272 LEU A CA 1
ATOM 2011 C C . LEU A 1 272 ? 14.084 -0.431 8.728 1.00 92.62 272 LEU A C 1
ATOM 2013 O O . LEU A 1 272 ? 13.885 -0.396 7.516 1.00 92.62 272 LEU A O 1
ATOM 2017 N N . VAL A 1 273 ? 13.095 -0.311 9.608 1.00 94.44 273 VAL A N 1
ATOM 2018 C CA . VAL A 1 273 ? 11.695 -0.091 9.239 1.00 94.44 273 VAL A CA 1
ATOM 2019 C C . VAL A 1 273 ? 11.307 1.335 9.604 1.00 94.44 273 VAL A C 1
ATOM 2021 O O . VAL A 1 273 ? 11.299 1.690 10.782 1.00 94.44 273 VAL A O 1
ATOM 2024 N N . ALA A 1 274 ? 10.956 2.149 8.613 1.00 92.94 274 ALA A N 1
ATOM 2025 C CA . ALA A 1 274 ? 10.519 3.531 8.793 1.00 92.94 274 ALA A CA 1
ATOM 2026 C C . ALA A 1 274 ? 9.027 3.698 8.472 1.00 92.94 274 ALA A C 1
ATOM 2028 O O . ALA A 1 274 ? 8.479 2.990 7.628 1.00 92.94 274 ALA A O 1
ATOM 2029 N N . ASP A 1 275 ? 8.373 4.644 9.148 1.00 92.31 275 ASP A N 1
ATOM 2030 C CA . ASP A 1 275 ? 6.954 4.971 8.973 1.00 92.31 275 ASP A CA 1
ATOM 2031 C C . ASP A 1 275 ? 6.784 6.317 8.235 1.00 92.31 275 ASP A C 1
ATOM 2033 O O . ASP A 1 275 ? 6.851 7.382 8.868 1.00 92.31 275 ASP A O 1
ATOM 2037 N N . PRO A 1 276 ? 6.544 6.307 6.908 1.00 88.12 276 PRO A N 1
ATOM 2038 C CA . PRO A 1 276 ? 6.226 7.505 6.134 1.00 88.12 276 PRO A CA 1
ATOM 2039 C C . PRO A 1 276 ? 5.041 8.306 6.689 1.00 88.12 276 PRO A C 1
ATOM 2041 O O . PRO A 1 276 ? 5.068 9.539 6.670 1.00 88.12 276 PRO A O 1
ATOM 2044 N N . ALA A 1 277 ? 4.010 7.637 7.218 1.00 84.50 277 ALA A N 1
ATOM 2045 C CA . ALA A 1 277 ? 2.820 8.293 7.759 1.00 84.50 277 ALA A CA 1
ATOM 2046 C C . ALA A 1 277 ? 3.094 9.001 9.097 1.00 84.50 277 ALA A C 1
ATOM 2048 O O . ALA A 1 277 ? 2.352 9.907 9.481 1.00 84.50 277 ALA A O 1
ATOM 2049 N N . ASN A 1 278 ? 4.177 8.631 9.784 1.00 86.31 278 ASN A N 1
ATOM 2050 C CA . ASN A 1 278 ? 4.671 9.274 11.000 1.00 86.31 278 ASN A CA 1
ATOM 2051 C C . ASN A 1 278 ? 5.939 10.108 10.742 1.00 86.31 278 ASN A C 1
ATOM 2053 O O . ASN A 1 278 ? 6.873 10.129 11.547 1.00 86.31 278 ASN A O 1
ATOM 2057 N N . GLY A 1 279 ? 5.985 10.791 9.595 1.00 87.44 279 GLY A N 1
ATOM 2058 C CA . GLY A 1 279 ? 7.053 11.732 9.267 1.00 87.44 279 GLY A CA 1
ATOM 2059 C C . GLY A 1 279 ? 8.391 11.077 8.924 1.00 87.44 279 GLY A C 1
ATOM 2060 O O . GLY A 1 279 ? 9.410 11.764 9.015 1.00 87.44 279 GLY A O 1
ATOM 2061 N N . TRP A 1 280 ? 8.378 9.806 8.503 1.00 92.06 280 TRP A N 1
ATOM 2062 C CA . TRP A 1 280 ? 9.557 8.989 8.186 1.00 92.06 280 TRP A CA 1
ATOM 2063 C C . TRP A 1 280 ? 10.441 8.678 9.398 1.00 92.06 280 TRP A C 1
ATOM 2065 O O . TRP A 1 280 ? 11.664 8.613 9.298 1.00 92.06 280 TRP A O 1
ATOM 2075 N N . ARG A 1 281 ? 9.823 8.505 10.569 1.00 91.50 281 ARG A N 1
ATOM 2076 C CA . ARG A 1 281 ? 10.528 8.084 11.785 1.00 91.50 281 ARG A CA 1
ATOM 2077 C C . ARG A 1 281 ? 10.811 6.587 11.764 1.00 91.50 281 ARG A C 1
ATOM 2079 O O . ARG A 1 281 ? 10.024 5.811 11.223 1.00 91.50 281 ARG A O 1
ATOM 2086 N N . GLU A 1 282 ? 11.913 6.198 12.396 1.00 93.00 282 GLU A N 1
ATOM 2087 C CA . GLU A 1 282 ? 12.232 4.794 12.642 1.00 93.00 282 GLU A CA 1
ATOM 2088 C C . GLU A 1 282 ? 11.146 4.168 13.531 1.00 93.00 282 GLU A C 1
ATOM 2090 O O . GLU A 1 282 ? 10.714 4.760 14.522 1.00 93.00 282 GLU A O 1
ATOM 2095 N N . ALA A 1 283 ? 10.681 2.982 13.150 1.00 92.31 283 ALA A N 1
ATOM 2096 C CA . ALA A 1 283 ? 9.618 2.247 13.824 1.00 92.31 283 ALA A CA 1
ATOM 2097 C C . ALA A 1 283 ? 10.063 0.867 14.326 1.00 92.31 283 ALA A C 1
ATOM 2099 O O . ALA A 1 283 ? 9.395 0.310 15.200 1.00 92.31 283 ALA A O 1
ATOM 2100 N N . ALA A 1 284 ? 11.112 0.285 13.739 1.00 93.75 284 ALA A N 1
ATOM 2101 C CA . ALA A 1 284 ? 11.759 -0.947 14.186 1.00 93.75 284 ALA A CA 1
ATOM 2102 C C . ALA A 1 284 ? 13.070 -1.189 13.426 1.00 93.75 284 ALA A C 1
ATOM 2104 O O . ALA A 1 284 ? 13.328 -0.569 12.394 1.00 93.75 284 ALA A O 1
ATOM 2105 N N . ARG A 1 285 ? 13.829 -2.176 13.903 1.00 93.75 285 ARG A N 1
ATOM 2106 C CA . ARG A 1 285 ? 14.922 -2.838 13.188 1.00 93.75 285 ARG A CA 1
ATOM 2107 C C . ARG A 1 285 ? 14.698 -4.342 13.259 1.00 93.75 285 ARG A C 1
ATOM 2109 O O . ARG A 1 285 ? 14.254 -4.836 14.295 1.00 93.75 285 ARG A O 1
ATOM 2116 N N . VAL A 1 286 ? 14.965 -5.054 12.170 1.00 96.31 286 VAL A N 1
ATOM 2117 C CA . VAL A 1 286 ? 14.927 -6.524 12.141 1.00 96.31 286 VAL A CA 1
ATOM 2118 C C . VAL A 1 286 ? 16.342 -7.016 11.903 1.00 96.31 286 VAL A C 1
ATOM 2120 O O . VAL A 1 286 ? 16.939 -6.665 10.887 1.00 96.31 286 VAL A O 1
ATOM 2123 N N . ALA A 1 287 ? 16.866 -7.801 12.844 1.00 96.38 287 ALA A N 1
ATOM 2124 C CA . ALA A 1 287 ? 18.175 -8.427 12.723 1.00 96.38 287 ALA A CA 1
ATOM 2125 C C . ALA A 1 287 ? 18.176 -9.465 11.592 1.00 96.38 287 ALA A C 1
ATOM 2127 O O . ALA A 1 287 ? 17.192 -10.182 11.393 1.00 96.38 287 ALA A O 1
ATOM 2128 N N . LEU A 1 288 ? 19.285 -9.535 10.864 1.00 96.56 288 LEU A N 1
ATOM 2129 C CA . LEU A 1 288 ? 19.477 -10.385 9.697 1.00 96.56 288 LEU A CA 1
ATOM 2130 C C . LEU A 1 288 ? 20.772 -11.197 9.807 1.00 96.56 288 LEU A C 1
ATOM 2132 O O . LEU A 1 288 ? 21.605 -10.955 10.677 1.00 96.56 288 LEU A O 1
ATOM 2136 N N . ALA A 1 289 ? 20.948 -12.158 8.901 1.00 95.25 289 ALA A N 1
ATOM 2137 C CA . ALA A 1 289 ? 22.121 -13.032 8.870 1.00 95.25 289 ALA A CA 1
ATOM 2138 C C . ALA A 1 289 ? 23.422 -12.310 8.463 1.00 95.25 289 ALA A C 1
ATOM 2140 O O . ALA A 1 289 ? 24.500 -12.660 8.936 1.00 95.25 289 ALA A O 1
ATOM 2141 N N . GLY A 1 290 ? 23.336 -11.295 7.601 1.00 90.88 290 GLY A N 1
ATOM 2142 C CA . GLY A 1 290 ? 24.500 -10.594 7.062 1.00 90.88 290 GLY A CA 1
ATOM 2143 C C . GLY A 1 290 ? 24.171 -9.181 6.597 1.00 90.88 290 GLY A C 1
ATOM 2144 O O . GLY A 1 290 ? 23.054 -8.704 6.791 1.00 90.88 290 GLY A O 1
ATOM 2145 N N . GLN A 1 291 ? 25.136 -8.519 5.952 1.00 87.81 291 GLN A N 1
ATOM 2146 C CA . GLN A 1 291 ? 24.948 -7.203 5.334 1.00 87.81 291 GLN A CA 1
ATOM 2147 C C . GLN A 1 291 ? 23.921 -7.302 4.194 1.00 87.81 291 GLN A C 1
ATOM 2149 O O . GLN A 1 291 ? 24.236 -7.905 3.162 1.00 87.81 291 GLN A O 1
ATOM 2154 N N . PRO A 1 292 ? 22.711 -6.732 4.334 1.00 90.94 292 PRO A N 1
ATOM 2155 C CA . PRO A 1 292 ? 21.699 -6.810 3.291 1.00 90.94 292 PRO A CA 1
ATOM 2156 C C . PRO A 1 292 ? 22.093 -5.970 2.069 1.00 90.94 292 PRO A C 1
ATOM 2158 O O . PRO A 1 292 ? 22.706 -4.908 2.206 1.00 90.94 292 PRO A O 1
ATOM 2161 N N . VAL A 1 293 ? 21.728 -6.443 0.873 1.00 84.88 293 VAL A N 1
ATOM 2162 C CA . VAL A 1 293 ? 21.969 -5.740 -0.403 1.00 84.88 293 VAL A CA 1
ATOM 2163 C C . VAL A 1 293 ? 20.658 -5.234 -0.999 1.00 84.88 293 VAL A C 1
ATOM 2165 O O . VAL A 1 293 ? 20.538 -4.035 -1.248 1.00 84.88 293 VAL A O 1
ATOM 2168 N N . PHE A 1 294 ? 19.678 -6.122 -1.193 1.00 88.69 294 PHE A N 1
ATOM 2169 C CA . PHE A 1 294 ? 18.316 -5.780 -1.603 1.00 88.69 294 PHE A CA 1
ATOM 2170 C C . PHE A 1 294 ? 17.308 -6.262 -0.560 1.00 88.69 294 PHE A C 1
ATOM 2172 O O . PHE A 1 294 ? 17.414 -7.387 -0.081 1.00 88.69 294 PHE A O 1
ATOM 2179 N N . ALA A 1 295 ? 16.298 -5.443 -0.268 1.00 93.19 295 ALA A N 1
ATOM 2180 C CA . ALA A 1 295 ? 15.073 -5.822 0.426 1.00 93.19 295 ALA A CA 1
ATOM 2181 C C . ALA A 1 295 ? 13.877 -5.605 -0.513 1.00 93.19 295 ALA A C 1
ATOM 2183 O O . ALA A 1 295 ? 13.543 -4.482 -0.879 1.00 93.19 295 ALA A O 1
ATOM 2184 N N . MET A 1 296 ? 13.212 -6.682 -0.916 1.00 93.19 296 MET A N 1
ATOM 2185 C CA . MET A 1 296 ? 12.142 -6.633 -1.911 1.00 93.19 296 MET A CA 1
ATOM 2186 C C . MET A 1 296 ? 10.816 -7.054 -1.299 1.00 93.19 296 MET A C 1
ATOM 2188 O O . MET A 1 296 ? 10.707 -8.119 -0.695 1.00 93.19 296 MET A O 1
ATOM 2192 N N . ALA A 1 297 ? 9.795 -6.215 -1.452 1.00 93.25 297 ALA A N 1
ATOM 2193 C CA . ALA A 1 297 ? 8.452 -6.540 -1.003 1.00 93.25 297 ALA A CA 1
ATOM 2194 C C . ALA A 1 297 ? 7.805 -7.489 -2.009 1.00 93.25 297 ALA A C 1
ATOM 2196 O O . ALA A 1 297 ? 7.785 -7.205 -3.208 1.00 93.25 297 ALA A O 1
ATOM 2197 N N . ARG A 1 298 ? 7.198 -8.569 -1.513 1.00 94.31 298 ARG A N 1
ATOM 2198 C CA . ARG A 1 298 ? 6.217 -9.305 -2.312 1.00 94.31 298 ARG A CA 1
ATOM 2199 C C . ARG A 1 298 ? 5.094 -8.329 -2.706 1.00 94.31 298 ARG A C 1
ATOM 2201 O O . ARG A 1 298 ? 4.731 -7.510 -1.861 1.00 94.31 298 ARG A O 1
ATOM 2208 N N . PRO A 1 299 ? 4.523 -8.381 -3.926 1.00 89.12 299 PRO A N 1
ATOM 2209 C CA . PRO A 1 299 ? 3.533 -7.403 -4.398 1.00 89.12 299 PRO A CA 1
ATOM 2210 C C . PRO A 1 299 ? 2.332 -7.138 -3.471 1.00 89.12 299 PRO A C 1
ATOM 2212 O O . PRO A 1 299 ? 1.814 -6.024 -3.439 1.00 89.12 299 PRO A O 1
ATOM 2215 N N . ASP A 1 300 ? 1.910 -8.125 -2.676 1.00 85.31 300 ASP A N 1
ATOM 2216 C CA . ASP A 1 300 ? 0.843 -7.984 -1.672 1.00 85.31 300 ASP A CA 1
ATOM 2217 C C . ASP A 1 300 ? 1.298 -7.329 -0.347 1.00 85.31 300 ASP A C 1
ATOM 2219 O O . ASP A 1 300 ? 0.498 -7.085 0.560 1.00 85.31 300 ASP A O 1
ATOM 2223 N N . GLY A 1 301 ? 2.596 -7.071 -0.203 1.00 91.50 301 GLY A N 1
ATOM 2224 C CA . GLY A 1 301 ? 3.242 -6.507 0.973 1.00 91.50 301 GLY A CA 1
ATOM 2225 C C . GLY A 1 301 ? 3.282 -7.438 2.186 1.00 91.50 301 GLY A C 1
ATOM 2226 O O . GLY A 1 301 ? 3.577 -6.964 3.281 1.00 91.50 301 GLY A O 1
ATOM 2227 N N . ARG A 1 302 ? 2.958 -8.733 2.069 1.00 92.06 302 ARG A N 1
ATOM 2228 C CA . ARG A 1 302 ? 2.926 -9.663 3.220 1.00 92.06 302 ARG A CA 1
ATOM 2229 C C . ARG A 1 302 ? 4.321 -10.066 3.695 1.00 92.06 302 ARG A C 1
ATOM 2231 O O . ARG A 1 302 ? 4.502 -10.361 4.877 1.00 92.06 302 ARG A O 1
ATOM 2238 N N . GLN A 1 303 ? 5.277 -10.090 2.773 1.00 96.00 303 GLN A N 1
ATOM 2239 C CA . GLN A 1 303 ? 6.651 -10.504 3.015 1.00 96.00 303 GLN A CA 1
ATOM 2240 C C . GLN A 1 303 ? 7.638 -9.505 2.414 1.00 96.00 303 GLN A C 1
ATOM 2242 O O . GLN A 1 303 ? 7.364 -8.904 1.373 1.00 96.00 303 GLN A O 1
ATOM 2247 N N . VAL A 1 304 ? 8.801 -9.383 3.047 1.00 97.25 304 VAL A N 1
ATOM 2248 C CA . VAL A 1 304 ? 9.990 -8.727 2.491 1.00 97.25 304 VAL A CA 1
ATOM 2249 C C . VAL A 1 304 ? 11.094 -9.773 2.401 1.00 97.25 304 VAL A C 1
ATOM 2251 O O . VAL A 1 304 ? 11.393 -10.433 3.391 1.00 97.25 304 VAL A O 1
ATOM 2254 N N . TRP A 1 305 ? 11.672 -9.948 1.219 1.00 97.75 305 TRP A N 1
ATOM 2255 C CA . TRP A 1 305 ? 12.748 -10.899 0.959 1.00 97.75 305 TRP A CA 1
ATOM 2256 C C . TRP A 1 305 ? 14.070 -10.156 0.837 1.00 97.75 305 TRP A C 1
ATOM 2258 O O . TRP A 1 305 ? 14.142 -9.128 0.163 1.00 97.75 305 TRP A O 1
ATOM 2268 N N . VAL A 1 306 ? 15.102 -10.664 1.503 1.00 97.44 306 VAL A N 1
ATOM 2269 C CA . VAL A 1 306 ? 16.388 -9.980 1.645 1.00 97.44 306 VAL A CA 1
ATOM 2270 C C . VAL A 1 306 ? 17.530 -10.908 1.255 1.00 97.44 306 VAL A C 1
ATOM 2272 O O . VAL A 1 306 ? 17.621 -12.006 1.796 1.00 97.44 306 VAL A O 1
ATOM 2275 N N . ASN A 1 307 ? 18.403 -10.463 0.348 1.00 94.56 307 ASN A N 1
ATOM 2276 C CA . ASN A 1 307 ? 19.678 -11.127 0.056 1.00 94.56 307 ASN A CA 1
ATOM 2277 C C . ASN A 1 307 ? 20.855 -10.343 0.652 1.00 94.56 307 ASN A C 1
ATOM 2279 O O . ASN A 1 307 ? 20.713 -9.182 1.052 1.00 94.56 307 ASN A O 1
ATOM 2283 N N . PHE A 1 308 ? 22.031 -10.968 0.677 1.00 92.19 308 PHE A N 1
ATOM 2284 C CA . PHE A 1 308 ? 23.188 -10.441 1.397 1.00 92.19 308 PHE A CA 1
ATOM 2285 C C . PHE A 1 308 ? 24.429 -10.278 0.524 1.00 92.19 308 PHE A C 1
ATOM 2287 O O . PHE A 1 308 ? 24.572 -10.870 -0.547 1.00 92.19 308 PHE A O 1
ATOM 2294 N N . ALA A 1 309 ? 25.348 -9.446 1.005 1.00 83.56 309 ALA A N 1
ATOM 2295 C CA . ALA A 1 309 ? 26.702 -9.365 0.491 1.00 83.56 309 ALA A CA 1
ATOM 2296 C C . ALA A 1 309 ? 27.526 -10.572 0.971 1.00 83.56 309 ALA A C 1
ATOM 2298 O O . ALA A 1 309 ? 27.127 -11.307 1.876 1.00 83.56 309 ALA A O 1
ATOM 2299 N N . PHE A 1 310 ? 28.705 -10.755 0.374 1.00 79.06 310 PHE A N 1
ATOM 2300 C CA . PHE A 1 310 ? 29.693 -11.714 0.866 1.00 79.06 310 PHE A CA 1
ATOM 2301 C C . PHE A 1 310 ? 29.999 -11.458 2.361 1.00 79.06 310 PHE A C 1
ATOM 2303 O O . PHE A 1 310 ? 30.049 -10.288 2.757 1.00 79.06 310 PHE A O 1
ATOM 2310 N N . PRO A 1 311 ? 30.202 -12.499 3.195 1.00 85.25 311 PRO A N 1
ATOM 2311 C CA . PRO A 1 311 ? 30.263 -13.931 2.860 1.00 85.25 311 PRO A CA 1
ATOM 2312 C C . PRO A 1 311 ? 28.912 -14.657 2.799 1.00 85.25 311 PRO A C 1
ATOM 2314 O O . PRO A 1 311 ? 28.876 -15.818 2.419 1.00 85.25 311 PRO A O 1
ATOM 2317 N N . HIS A 1 312 ? 27.803 -13.990 3.123 1.00 92.00 312 HIS A N 1
ATOM 2318 C CA . HIS A 1 312 ? 26.467 -14.602 3.201 1.00 92.00 312 HIS A CA 1
ATOM 2319 C C . HIS A 1 312 ? 25.670 -14.480 1.893 1.00 92.00 312 HIS A C 1
ATOM 2321 O O . HIS A 1 312 ? 24.442 -14.548 1.884 1.00 92.00 312 HIS A O 1
ATOM 2327 N N . ASN A 1 313 ? 26.349 -14.256 0.766 1.00 90.44 313 ASN A N 1
ATOM 2328 C CA . ASN A 1 313 ? 25.720 -14.067 -0.543 1.00 90.44 313 ASN A CA 1
ATOM 2329 C C . ASN A 1 313 ? 25.129 -15.361 -1.128 1.00 90.44 313 ASN A C 1
ATOM 2331 O O . ASN A 1 313 ? 24.692 -15.361 -2.274 1.00 90.44 313 ASN A O 1
ATOM 2335 N N . ASP A 1 314 ? 25.129 -16.455 -0.376 1.00 94.25 314 ASP A N 1
ATOM 2336 C CA . ASP A 1 314 ? 24.397 -17.692 -0.637 1.00 94.25 314 ASP A CA 1
ATOM 2337 C C . ASP A 1 314 ? 23.004 -17.719 0.023 1.00 94.25 314 ASP A C 1
ATOM 2339 O O . ASP A 1 314 ? 22.219 -18.633 -0.213 1.00 94.25 314 ASP A O 1
ATOM 2343 N N . THR A 1 315 ? 22.701 -16.729 0.868 1.00 97.31 315 THR A N 1
ATOM 2344 C CA . THR A 1 315 ? 21.559 -16.739 1.781 1.00 97.31 315 THR A CA 1
ATOM 2345 C C . THR A 1 315 ? 20.477 -15.743 1.348 1.00 97.31 315 THR A C 1
ATOM 2347 O O . THR A 1 315 ? 20.756 -14.642 0.866 1.00 97.31 315 THR A O 1
ATOM 2350 N N . VAL A 1 316 ? 19.212 -16.111 1.568 1.00 98.19 316 VAL A N 1
ATOM 2351 C CA . VAL A 1 316 ? 18.035 -15.243 1.421 1.00 98.19 316 VAL A CA 1
ATOM 2352 C C . VAL A 1 316 ? 17.141 -15.383 2.651 1.00 98.19 316 VAL A C 1
ATOM 2354 O O . VAL A 1 316 ? 16.772 -16.491 3.031 1.00 98.19 316 VAL A O 1
ATOM 2357 N N . GLN A 1 317 ? 16.759 -14.274 3.282 1.00 98.50 317 GLN A N 1
ATOM 2358 C CA . GLN A 1 317 ? 15.826 -14.274 4.412 1.00 98.50 317 GLN A CA 1
ATOM 2359 C C . GLN A 1 317 ? 14.462 -13.714 4.020 1.00 98.50 317 GLN A C 1
ATOM 2361 O O . GLN A 1 317 ? 14.364 -12.714 3.313 1.00 98.50 317 GLN A O 1
ATOM 2366 N N . VAL A 1 318 ? 13.405 -14.348 4.523 1.00 98.31 318 VAL A N 1
ATOM 2367 C CA . VAL A 1 318 ? 12.014 -13.927 4.345 1.00 98.31 318 VAL A CA 1
ATOM 2368 C C . VAL A 1 318 ? 11.510 -13.349 5.655 1.00 98.31 318 VAL A C 1
ATOM 2370 O O . VAL A 1 318 ? 11.465 -14.038 6.675 1.00 98.31 318 VAL A O 1
ATOM 2373 N N . ILE A 1 319 ? 11.105 -12.087 5.618 1.00 98.25 319 ILE A N 1
ATOM 2374 C CA . ILE A 1 319 ? 10.572 -11.348 6.757 1.00 98.25 319 ILE A CA 1
ATOM 2375 C C . ILE A 1 319 ? 9.057 -11.267 6.621 1.00 98.25 319 ILE A C 1
ATOM 2377 O O . ILE A 1 319 ? 8.541 -10.825 5.594 1.00 98.25 319 ILE A O 1
ATOM 2381 N N . ASP A 1 320 ? 8.334 -11.641 7.671 1.00 96.62 320 ASP A N 1
ATOM 2382 C CA . ASP A 1 320 ? 6.904 -11.370 7.786 1.00 96.62 320 ASP A CA 1
ATOM 2383 C C . ASP A 1 320 ? 6.687 -9.905 8.177 1.00 96.62 320 ASP A C 1
ATOM 2385 O O . ASP A 1 320 ? 7.145 -9.449 9.226 1.00 96.62 320 ASP A O 1
ATOM 2389 N N . THR A 1 321 ? 5.987 -9.143 7.338 1.00 94.88 321 THR A N 1
ATOM 2390 C CA . THR A 1 321 ? 5.868 -7.688 7.526 1.00 94.88 321 THR A CA 1
ATOM 2391 C C . THR A 1 321 ? 4.958 -7.298 8.687 1.00 94.88 321 THR A C 1
ATOM 2393 O O . THR A 1 321 ? 5.103 -6.205 9.237 1.00 94.88 321 THR A O 1
ATOM 2396 N N . ALA A 1 322 ? 4.039 -8.180 9.091 1.00 92.06 322 ALA A N 1
ATOM 2397 C CA . ALA A 1 322 ? 3.110 -7.922 10.185 1.00 92.06 322 ALA A CA 1
ATOM 2398 C C . ALA A 1 322 ? 3.766 -8.163 11.548 1.00 92.06 322 ALA A C 1
ATOM 2400 O O . ALA A 1 322 ? 3.579 -7.365 12.466 1.00 92.06 322 ALA A O 1
ATOM 2401 N N . THR A 1 323 ? 4.542 -9.242 11.680 1.00 94.75 323 THR A N 1
ATOM 2402 C CA . THR A 1 323 ? 5.246 -9.583 12.926 1.00 94.75 323 THR A CA 1
ATOM 2403 C C . THR A 1 323 ? 6.630 -8.942 13.013 1.00 94.75 323 THR A C 1
ATOM 2405 O O . THR A 1 323 ? 7.162 -8.800 14.113 1.00 94.75 323 THR A O 1
ATOM 2408 N N . ARG A 1 324 ? 7.194 -8.515 11.872 1.00 95.88 324 ARG A N 1
ATOM 2409 C CA . ARG A 1 324 ? 8.560 -7.985 11.723 1.00 95.88 324 ARG A CA 1
ATOM 2410 C C . ARG A 1 324 ? 9.622 -8.990 12.168 1.00 95.88 324 ARG A C 1
ATOM 2412 O O . ARG A 1 324 ? 10.608 -8.619 12.794 1.00 95.88 324 ARG A O 1
ATOM 2419 N N . GLN A 1 325 ? 9.389 -10.262 11.869 1.00 97.06 325 GLN A N 1
ATOM 2420 C CA . GLN A 1 325 ? 10.296 -11.358 12.197 1.00 97.06 325 GLN A CA 1
ATOM 2421 C C . GLN A 1 325 ? 10.766 -12.048 10.924 1.00 97.06 325 GLN A C 1
ATOM 2423 O O . GLN A 1 325 ? 9.992 -12.205 9.976 1.00 97.06 325 GLN A O 1
ATOM 2428 N N . VAL A 1 326 ? 12.020 -12.499 10.925 1.00 98.44 326 VAL A N 1
ATOM 2429 C CA . VAL A 1 326 ? 12.493 -13.457 9.926 1.00 98.44 326 VAL A CA 1
ATOM 2430 C C . VAL A 1 326 ? 11.738 -14.761 10.160 1.00 98.44 326 VAL A C 1
ATOM 2432 O O . VAL A 1 326 ? 11.886 -15.396 11.200 1.00 98.44 326 VAL A O 1
ATOM 2435 N N . VAL A 1 327 ? 10.896 -15.146 9.205 1.00 97.38 327 VAL A N 1
ATOM 2436 C CA . VAL A 1 327 ? 10.116 -16.387 9.278 1.00 97.38 327 VAL A CA 1
ATOM 2437 C C . VAL A 1 327 ? 10.828 -17.547 8.603 1.00 97.38 327 VAL A C 1
ATOM 2439 O O . VAL A 1 327 ? 10.550 -18.697 8.939 1.00 97.38 327 VAL A O 1
ATOM 2442 N N . ARG A 1 328 ? 11.734 -17.271 7.654 1.00 97.94 328 ARG A N 1
ATOM 2443 C CA . ARG A 1 328 ? 12.516 -18.287 6.938 1.00 97.94 328 ARG A CA 1
ATOM 2444 C C . ARG A 1 328 ? 13.885 -17.759 6.523 1.00 97.94 328 ARG A C 1
ATOM 2446 O O . ARG A 1 328 ? 14.012 -16.600 6.137 1.00 97.94 328 ARG A O 1
ATOM 2453 N N . THR A 1 329 ? 14.863 -18.656 6.529 1.00 98.31 329 THR A N 1
ATOM 2454 C CA . THR A 1 329 ? 16.193 -18.471 5.940 1.00 98.31 329 THR A CA 1
ATOM 2455 C C . THR A 1 329 ? 16.380 -19.569 4.899 1.00 98.31 329 THR A C 1
ATOM 2457 O O . THR A 1 329 ? 16.163 -20.743 5.197 1.00 98.31 329 THR A O 1
ATOM 2460 N N . LEU A 1 330 ? 16.715 -19.182 3.675 1.00 97.31 330 LEU A N 1
ATOM 2461 C CA . LEU A 1 330 ? 16.931 -20.055 2.528 1.00 97.31 330 LEU A CA 1
ATOM 2462 C C . LEU A 1 330 ? 18.396 -19.948 2.100 1.00 97.31 330 LEU A C 1
ATOM 2464 O O . LEU A 1 330 ? 18.972 -18.865 2.165 1.00 97.31 330 LEU A O 1
ATOM 2468 N N . GLN A 1 331 ? 18.960 -21.048 1.609 1.00 97.12 331 GLN A N 1
ATOM 2469 C CA . GLN A 1 331 ? 20.263 -21.079 0.939 1.00 97.12 331 GLN A CA 1
ATOM 2470 C C . GLN A 1 331 ? 20.073 -21.653 -0.468 1.00 97.12 331 GLN A C 1
ATOM 2472 O O . GLN A 1 331 ? 20.325 -22.839 -0.684 1.00 97.12 331 GLN A O 1
ATOM 2477 N N . PRO A 1 332 ? 19.501 -20.877 -1.407 1.00 95.06 332 PRO A N 1
ATOM 2478 C CA . PRO A 1 332 ? 19.125 -21.409 -2.715 1.00 95.06 332 PRO A CA 1
ATOM 2479 C C . PRO A 1 332 ? 20.342 -21.855 -3.536 1.00 95.06 332 PRO A C 1
ATOM 2481 O O . PRO A 1 332 ? 20.309 -22.899 -4.183 1.00 95.06 332 PRO A O 1
ATOM 2484 N N . CYS A 1 333 ? 21.418 -21.067 -3.521 1.00 94.81 333 CYS A N 1
ATOM 2485 C CA . CYS A 1 333 ? 22.573 -21.251 -4.393 1.00 94.81 333 CYS A CA 1
ATOM 2486 C C . CYS A 1 333 ? 23.704 -20.292 -4.019 1.00 94.81 333 CYS A C 1
ATOM 2488 O O . CYS A 1 333 ? 23.506 -19.361 -3.240 1.00 94.81 333 CYS A O 1
ATOM 2490 N N . ARG A 1 334 ? 24.885 -20.463 -4.622 1.00 91.06 334 ARG A N 1
ATOM 2491 C CA . ARG A 1 334 ? 26.010 -19.539 -4.417 1.00 91.06 334 ARG A CA 1
ATOM 2492 C C . ARG A 1 334 ? 25.841 -18.266 -5.249 1.00 91.06 334 ARG A C 1
ATOM 2494 O O . ARG A 1 334 ? 25.532 -18.310 -6.442 1.00 91.06 334 ARG A O 1
ATOM 2501 N N . GLY A 1 335 ? 26.096 -17.118 -4.625 1.00 87.62 335 GLY A N 1
ATOM 2502 C CA . GLY A 1 335 ? 26.132 -15.834 -5.320 1.00 87.62 335 GLY A CA 1
ATOM 2503 C C . GLY A 1 335 ? 24.759 -15.334 -5.773 1.00 87.62 335 GLY A C 1
ATOM 2504 O O . GLY A 1 335 ? 24.596 -14.955 -6.933 1.00 87.62 335 GLY A O 1
ATOM 2505 N N . VAL A 1 336 ? 23.787 -15.291 -4.863 1.00 95.19 336 VAL A N 1
ATOM 2506 C CA . VAL A 1 336 ? 22.477 -14.661 -5.066 1.00 95.19 336 VAL A CA 1
ATOM 2507 C C . VAL A 1 336 ? 22.649 -13.153 -5.260 1.00 95.19 336 VAL A C 1
ATOM 2509 O O . VAL A 1 336 ? 22.840 -12.400 -4.302 1.00 95.19 336 VAL A O 1
ATOM 2512 N N . LEU A 1 337 ? 22.583 -12.684 -6.506 1.00 87.94 337 LEU A N 1
ATOM 2513 C CA . LEU A 1 337 ? 22.809 -11.267 -6.819 1.00 87.94 337 LEU A CA 1
ATOM 2514 C C . LEU A 1 337 ? 21.550 -10.409 -6.841 1.00 87.94 337 LEU A C 1
ATOM 2516 O O . LEU A 1 337 ? 21.580 -9.292 -6.321 1.00 87.94 337 LEU A O 1
ATOM 2520 N N . HIS A 1 338 ? 20.492 -10.901 -7.473 1.00 93.44 338 HIS A N 1
ATOM 2521 C CA . HIS A 1 338 ? 19.230 -10.203 -7.658 1.00 93.44 338 HIS A CA 1
ATOM 2522 C C . HIS A 1 338 ? 18.071 -11.173 -7.445 1.00 93.44 338 HIS A C 1
ATOM 2524 O O . HIS A 1 338 ? 18.211 -12.386 -7.620 1.00 93.44 338 HIS A O 1
ATOM 2530 N N . MET A 1 339 ? 16.926 -10.615 -7.079 1.00 96.31 339 MET A N 1
ATOM 2531 C CA . MET A 1 339 ? 15.662 -11.323 -6.956 1.00 96.31 339 MET A CA 1
ATOM 2532 C C . MET A 1 339 ? 14.590 -10.494 -7.670 1.00 96.31 339 MET A C 1
ATOM 2534 O O . MET A 1 339 ? 14.743 -9.286 -7.799 1.00 96.31 339 MET A O 1
ATOM 2538 N N . GLU A 1 340 ? 13.532 -11.105 -8.174 1.00 96.12 340 GLU A N 1
ATOM 2539 C CA . GLU A 1 340 ? 12.450 -10.390 -8.847 1.00 96.12 340 GLU A CA 1
ATOM 2540 C C . GLU A 1 340 ? 11.144 -11.163 -8.677 1.00 96.12 340 GLU A C 1
ATOM 2542 O O . GLU A 1 340 ? 11.059 -12.344 -9.017 1.00 96.12 340 GLU A O 1
ATOM 2547 N N . PHE A 1 341 ? 10.115 -10.508 -8.139 1.00 96.50 341 PHE A N 1
ATOM 2548 C CA . PHE A 1 341 ? 8.790 -11.117 -8.040 1.00 96.50 341 PHE A CA 1
ATOM 2549 C C . PHE A 1 341 ? 8.079 -11.084 -9.387 1.00 96.50 341 PHE A C 1
ATOM 2551 O O . PHE A 1 341 ? 8.145 -10.091 -10.114 1.00 96.50 341 PHE A O 1
ATOM 2558 N N . THR A 1 342 ? 7.312 -12.133 -9.676 1.00 95.50 342 THR A N 1
ATOM 2559 C CA . THR A 1 342 ? 6.292 -12.066 -10.722 1.00 95.50 342 THR A CA 1
ATOM 2560 C C . THR A 1 342 ? 5.276 -10.964 -10.397 1.00 95.50 342 THR A C 1
ATOM 2562 O O . THR A 1 342 ? 5.085 -10.619 -9.225 1.00 95.50 342 THR A O 1
ATOM 2565 N N . PRO A 1 343 ? 4.578 -10.395 -11.396 1.00 87.88 343 PRO A N 1
ATOM 2566 C CA . PRO A 1 343 ? 3.764 -9.192 -11.193 1.00 87.88 343 PRO A CA 1
ATOM 2567 C C . PRO A 1 343 ? 2.650 -9.341 -10.148 1.00 87.88 343 PRO A C 1
ATOM 2569 O O . PRO A 1 343 ? 2.292 -8.368 -9.485 1.00 87.88 343 PRO A O 1
ATOM 2572 N N . LYS A 1 344 ? 2.103 -10.553 -9.980 1.00 89.81 344 LYS A N 1
ATOM 2573 C CA . LYS A 1 344 ? 1.077 -10.860 -8.971 1.00 89.81 344 LYS A CA 1
ATOM 2574 C C . LYS A 1 344 ? 1.652 -11.486 -7.696 1.00 89.81 344 LYS A C 1
ATOM 2576 O O . LYS A 1 344 ? 0.904 -11.712 -6.747 1.00 89.81 344 LYS A O 1
ATOM 2581 N N . GLY A 1 345 ? 2.966 -11.693 -7.631 1.00 94.62 345 GLY A N 1
ATOM 2582 C CA . GLY A 1 345 ? 3.682 -12.148 -6.444 1.00 94.62 345 GLY A CA 1
ATOM 2583 C C . GLY A 1 345 ? 3.600 -13.643 -6.162 1.00 94.62 345 GLY A C 1
ATOM 2584 O O . GLY A 1 345 ? 4.019 -14.060 -5.087 1.00 94.62 345 GLY A O 1
ATOM 2585 N N . GLU A 1 346 ? 3.060 -14.439 -7.079 1.00 95.44 346 GLU A N 1
ATOM 2586 C CA . GLU A 1 346 ? 2.947 -15.893 -6.964 1.00 95.44 346 GLU A CA 1
ATOM 2587 C C . GLU A 1 346 ? 4.313 -16.599 -6.962 1.00 95.44 346 GLU A C 1
ATOM 2589 O O . GLU A 1 346 ? 4.487 -17.580 -6.240 1.00 95.44 346 GLU A O 1
ATOM 2594 N N . ALA A 1 347 ? 5.306 -16.059 -7.674 1.00 97.88 347 ALA A N 1
ATOM 2595 C CA . ALA A 1 347 ? 6.654 -16.608 -7.735 1.00 97.88 347 ALA A CA 1
ATOM 2596 C C . ALA A 1 347 ? 7.737 -15.532 -7.546 1.00 97.88 347 ALA A C 1
ATOM 2598 O O . ALA A 1 347 ? 7.529 -14.342 -7.794 1.00 97.88 347 ALA A O 1
ATOM 2599 N N . LEU A 1 348 ? 8.916 -15.968 -7.107 1.00 98.06 348 LEU A N 1
ATOM 2600 C CA . LEU A 1 348 ? 10.137 -15.174 -7.040 1.00 98.06 348 LEU A CA 1
ATOM 2601 C C . LEU A 1 348 ? 11.218 -15.832 -7.893 1.00 98.06 348 LEU A C 1
ATOM 2603 O O . LEU A 1 348 ? 11.525 -17.006 -7.704 1.00 98.06 348 LEU A O 1
ATOM 2607 N N . TRP A 1 349 ? 11.821 -15.061 -8.786 1.00 98.50 349 TRP A N 1
ATOM 2608 C CA . TRP A 1 349 ? 12.991 -15.456 -9.561 1.00 98.50 349 TRP A CA 1
ATOM 2609 C C . TRP A 1 349 ? 14.243 -14.910 -8.889 1.00 98.50 349 TRP A C 1
ATOM 2611 O O . TRP A 1 349 ? 14.248 -13.758 -8.463 1.00 98.50 349 TRP A O 1
ATOM 2621 N N . LEU A 1 350 ? 15.311 -15.697 -8.802 1.00 97.75 350 LEU A N 1
ATOM 2622 C CA . LEU A 1 350 ? 16.587 -15.249 -8.248 1.00 97.75 350 LEU A CA 1
ATOM 2623 C C . LEU A 1 350 ? 17.766 -15.723 -9.093 1.00 97.75 350 LEU A C 1
ATOM 2625 O O . LEU A 1 350 ? 17.770 -16.832 -9.626 1.00 97.75 350 LEU A O 1
ATOM 2629 N N . SER A 1 351 ? 18.772 -14.863 -9.228 1.00 96.88 351 SER A N 1
ATOM 2630 C CA . SER A 1 351 ? 19.965 -15.132 -10.032 1.00 96.88 351 SER A CA 1
ATOM 2631 C C . SER A 1 351 ? 21.047 -15.803 -9.186 1.00 96.88 351 SER A C 1
ATOM 2633 O O . SER A 1 351 ? 21.546 -15.186 -8.240 1.00 96.88 351 SER A O 1
ATOM 2635 N N . CYS A 1 352 ? 21.464 -17.006 -9.563 1.00 96.81 352 CYS A N 1
ATOM 2636 C CA . CYS A 1 352 ? 22.553 -17.745 -8.934 1.00 96.81 352 CYS A CA 1
ATOM 2637 C C . CYS A 1 352 ? 23.838 -17.561 -9.744 1.00 96.81 352 CYS A C 1
ATOM 2639 O O . CYS A 1 352 ? 24.143 -18.365 -10.629 1.00 96.81 352 CYS A O 1
ATOM 2641 N N . ARG A 1 353 ? 24.577 -16.474 -9.482 1.00 92.44 353 ARG A N 1
ATOM 2642 C CA . ARG A 1 353 ? 25.719 -16.070 -10.319 1.00 92.44 353 ARG A CA 1
ATOM 2643 C C . ARG A 1 353 ? 26.781 -17.164 -10.402 1.00 92.44 353 ARG A C 1
ATOM 2645 O O . ARG A 1 353 ? 27.200 -17.515 -11.497 1.00 92.44 353 ARG A O 1
ATOM 2652 N N . ASP A 1 354 ? 27.219 -17.672 -9.252 1.00 90.31 354 ASP A N 1
ATOM 2653 C CA . ASP A 1 354 ? 28.375 -18.582 -9.161 1.00 90.31 354 ASP A CA 1
ATOM 2654 C C . ASP A 1 354 ? 28.026 -20.025 -9.562 1.00 90.31 354 ASP A C 1
ATOM 2656 O O . ASP A 1 354 ? 28.891 -20.896 -9.642 1.00 90.31 354 ASP A O 1
ATOM 2660 N N . ASP A 1 355 ? 26.746 -20.257 -9.831 1.00 95.69 355 ASP A N 1
ATOM 2661 C CA . ASP A 1 355 ? 26.145 -21.544 -10.148 1.00 95.69 355 ASP A CA 1
ATOM 2662 C C . ASP A 1 355 ? 25.569 -21.584 -11.576 1.00 95.69 355 ASP A C 1
ATOM 2664 O O . ASP A 1 355 ? 24.986 -22.595 -11.968 1.00 95.69 355 ASP A O 1
ATOM 2668 N N . ASN A 1 356 ? 25.722 -20.496 -12.343 1.00 96.12 356 ASN A N 1
ATOM 2669 C CA . ASN A 1 356 ? 25.289 -20.360 -13.735 1.00 96.12 356 ASN A CA 1
ATOM 2670 C C . ASN A 1 356 ? 23.830 -20.790 -13.987 1.00 96.12 356 ASN A C 1
ATOM 2672 O O . ASN A 1 356 ? 23.516 -21.536 -14.923 1.00 96.12 356 ASN A O 1
ATOM 2676 N N . ARG A 1 357 ? 22.913 -20.296 -13.148 1.00 97.69 357 ARG A N 1
ATOM 2677 C CA . ARG A 1 357 ? 21.474 -20.540 -13.307 1.00 97.69 357 ARG A CA 1
ATOM 2678 C C . ARG A 1 357 ? 20.603 -19.469 -12.661 1.00 97.69 357 ARG A C 1
ATOM 2680 O O . ARG A 1 357 ? 21.045 -18.696 -11.815 1.00 97.69 357 ARG A O 1
ATOM 2687 N N . VAL A 1 358 ? 19.336 -19.458 -13.038 1.00 98.50 358 VAL A N 1
ATOM 2688 C CA . VAL A 1 358 ? 18.253 -18.748 -12.356 1.00 98.50 358 VAL A CA 1
ATOM 2689 C C . VAL A 1 358 ? 17.344 -19.783 -11.709 1.00 98.50 358 VAL A C 1
ATOM 2691 O O . VAL A 1 358 ? 17.021 -20.798 -12.325 1.00 98.50 358 VAL A O 1
ATOM 2694 N N . GLU A 1 359 ? 16.926 -19.538 -10.474 1.00 98.38 359 GLU A N 1
ATOM 2695 C CA . GLU A 1 359 ? 15.964 -20.385 -9.769 1.00 98.38 359 GLU A CA 1
ATOM 2696 C C . GLU A 1 359 ? 14.654 -19.632 -9.545 1.00 98.38 359 GLU A C 1
ATOM 2698 O O . GLU A 1 359 ? 14.649 -18.422 -9.313 1.00 98.38 359 GLU A O 1
ATOM 2703 N N . VAL A 1 360 ? 13.538 -20.355 -9.618 1.00 98.56 360 VAL A N 1
ATOM 2704 C CA . VAL A 1 360 ? 12.190 -19.813 -9.419 1.00 98.56 360 VAL A CA 1
ATOM 2705 C C . VAL A 1 360 ? 11.551 -20.509 -8.232 1.00 98.56 360 VAL A C 1
ATOM 2707 O O . VAL A 1 360 ? 11.565 -21.734 -8.166 1.00 98.56 360 VAL A O 1
ATOM 2710 N N . TYR A 1 361 ? 10.978 -19.747 -7.310 1.00 98.38 361 TYR A N 1
ATOM 2711 C CA . TYR A 1 361 ? 10.365 -20.245 -6.082 1.00 98.38 361 TYR A CA 1
ATOM 2712 C C . TYR A 1 361 ? 8.913 -19.801 -5.970 1.00 98.38 361 TYR A C 1
ATOM 2714 O O . TYR A 1 361 ? 8.594 -18.646 -6.239 1.00 98.38 361 TYR A O 1
ATOM 2722 N N . ASP A 1 362 ? 8.050 -20.697 -5.505 1.00 97.75 362 ASP A N 1
ATOM 2723 C CA . ASP A 1 362 ? 6.691 -20.368 -5.090 1.00 97.75 362 ASP A CA 1
ATOM 2724 C C . ASP A 1 362 ? 6.742 -19.555 -3.791 1.00 97.75 362 ASP A C 1
ATOM 2726 O O . ASP A 1 362 ? 7.372 -19.963 -2.813 1.00 97.75 362 ASP A O 1
ATOM 2730 N N . THR A 1 363 ? 6.092 -18.394 -3.747 1.00 96.44 363 THR A N 1
ATOM 2731 C CA . THR A 1 363 ? 6.233 -17.491 -2.591 1.00 96.44 363 THR A CA 1
ATOM 2732 C C . THR A 1 363 ? 5.357 -17.874 -1.397 1.00 96.44 363 THR A C 1
ATOM 2734 O O . THR A 1 363 ? 5.525 -17.315 -0.307 1.00 96.44 363 THR A O 1
ATOM 2737 N N . ALA A 1 364 ? 4.404 -18.791 -1.572 1.00 93.38 364 ALA A N 1
ATOM 2738 C CA . ALA A 1 364 ? 3.521 -19.253 -0.508 1.00 93.38 364 ALA A CA 1
ATOM 2739 C C . ALA A 1 364 ? 4.127 -20.449 0.238 1.00 93.38 364 ALA A C 1
ATOM 2741 O O . ALA A 1 364 ? 4.148 -20.471 1.468 1.00 93.38 364 ALA A O 1
ATOM 2742 N N . THR A 1 365 ? 4.642 -21.421 -0.508 1.00 95.38 365 THR A N 1
ATOM 2743 C CA . THR A 1 365 ? 5.197 -22.689 -0.018 1.00 95.38 365 THR A CA 1
ATOM 2744 C C . THR A 1 365 ? 6.713 -22.646 0.146 1.00 95.38 365 THR A C 1
ATOM 2746 O O . THR A 1 365 ? 7.260 -23.406 0.947 1.00 95.38 365 THR A O 1
ATOM 2749 N N . LEU A 1 366 ? 7.389 -21.728 -0.559 1.00 94.50 366 LEU A N 1
ATOM 2750 C CA . LEU A 1 366 ? 8.849 -21.591 -0.618 1.00 94.50 366 LEU A CA 1
ATOM 2751 C C . LEU A 1 366 ? 9.547 -22.798 -1.248 1.00 94.50 366 LEU A C 1
ATOM 2753 O O . LEU A 1 366 ? 10.730 -23.041 -1.005 1.00 94.50 366 LEU A O 1
ATOM 2757 N N . VAL A 1 367 ? 8.811 -23.556 -2.058 1.00 96.19 367 VAL A N 1
ATOM 2758 C CA . VAL A 1 367 ? 9.339 -24.663 -2.850 1.00 96.19 367 VAL A CA 1
ATOM 2759 C C . VAL A 1 367 ? 9.853 -24.124 -4.182 1.00 96.19 367 VAL A C 1
ATOM 2761 O O . VAL A 1 367 ? 9.256 -23.224 -4.776 1.00 96.19 367 VAL A O 1
ATOM 2764 N N . ARG A 1 368 ? 10.974 -24.672 -4.658 1.00 97.88 368 ARG A N 1
ATOM 2765 C CA . ARG A 1 368 ? 11.515 -24.345 -5.978 1.00 97.88 368 ARG A CA 1
ATOM 2766 C C . ARG A 1 368 ? 10.614 -24.920 -7.071 1.00 97.88 368 ARG A C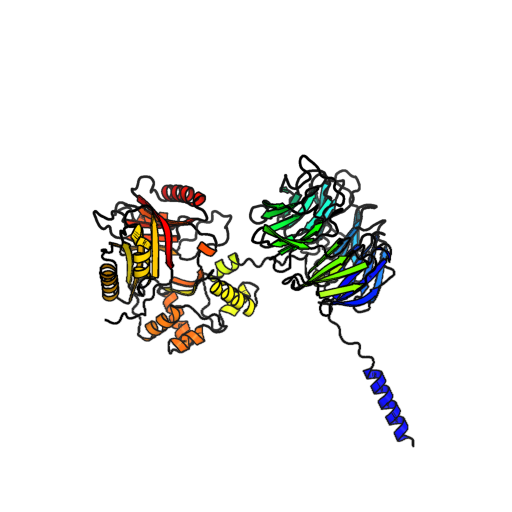 1
ATOM 2768 O O . ARG A 1 368 ? 10.352 -26.118 -7.084 1.00 97.88 368 ARG A O 1
ATOM 2775 N N . LEU A 1 369 ? 10.179 -24.063 -7.985 1.00 98.19 369 LEU A N 1
ATOM 2776 C CA . LEU A 1 369 ? 9.316 -24.373 -9.122 1.00 98.19 369 LEU A CA 1
ATOM 2777 C C . LEU A 1 369 ? 10.112 -24.708 -10.384 1.00 98.19 369 LEU A C 1
ATOM 2779 O O . LEU A 1 369 ? 9.760 -25.642 -11.097 1.00 98.19 369 LEU A O 1
ATOM 2783 N N . ALA A 1 370 ? 11.178 -23.955 -10.663 1.00 98.12 370 ALA A N 1
ATOM 2784 C CA . ALA A 1 370 ? 11.943 -24.103 -11.896 1.00 98.12 370 ALA A CA 1
ATOM 2785 C C . ALA A 1 370 ? 13.418 -23.726 -11.723 1.00 98.12 370 ALA A C 1
ATOM 2787 O O . ALA A 1 370 ? 13.819 -23.041 -10.775 1.00 98.12 370 ALA A O 1
ATOM 2788 N N . THR A 1 371 ? 14.225 -24.170 -12.683 1.00 98.31 371 THR A N 1
ATOM 2789 C CA . THR A 1 371 ? 15.633 -23.807 -12.828 1.00 98.31 371 THR A CA 1
ATOM 2790 C C . THR A 1 371 ? 15.926 -23.560 -14.302 1.00 98.31 371 THR A C 1
ATOM 2792 O O . THR A 1 371 ? 15.638 -24.414 -15.137 1.00 98.31 371 THR A O 1
ATOM 2795 N N . LEU A 1 372 ? 16.502 -22.401 -14.617 1.00 98.19 372 LEU A N 1
ATOM 2796 C CA . LEU A 1 372 ? 16.856 -22.002 -15.975 1.00 98.19 372 LEU A CA 1
ATOM 2797 C C . LEU A 1 372 ? 18.379 -21.827 -16.076 1.00 98.19 372 LEU A C 1
ATOM 2799 O O . LEU A 1 372 ? 18.949 -21.108 -15.254 1.00 98.19 372 LEU A O 1
ATOM 2803 N N . PRO A 1 373 ? 19.063 -22.442 -17.055 1.00 97.75 373 PRO A N 1
ATOM 2804 C CA . PRO A 1 373 ? 20.495 -22.234 -17.251 1.00 97.75 373 PRO A CA 1
ATOM 2805 C C . PRO A 1 373 ? 20.773 -20.803 -17.730 1.00 97.75 373 PRO A C 1
ATOM 2807 O O . PRO A 1 373 ? 20.134 -20.320 -18.667 1.00 97.75 373 PRO A O 1
ATOM 2810 N N . ALA A 1 374 ? 21.745 -20.134 -17.112 1.00 96.25 374 ALA A N 1
ATOM 2811 C CA . ALA A 1 374 ? 22.169 -18.788 -17.490 1.00 96.25 374 ALA A CA 1
ATOM 2812 C C . ALA A 1 374 ? 23.631 -18.559 -17.101 1.00 96.25 374 ALA A C 1
ATOM 2814 O O . ALA A 1 374 ? 24.043 -18.943 -16.019 1.00 96.25 374 ALA A O 1
ATOM 2815 N N . ASP A 1 375 ? 24.426 -17.928 -17.949 1.00 93.56 375 ASP A N 1
ATOM 2816 C CA . ASP A 1 375 ? 25.847 -17.685 -17.708 1.00 93.56 375 ASP A CA 1
ATOM 2817 C C . ASP A 1 375 ? 26.062 -16.425 -16.863 1.00 93.56 375 ASP A C 1
ATOM 2819 O O . ASP A 1 375 ? 25.683 -15.317 -17.251 1.00 93.56 375 ASP A O 1
ATOM 2823 N N . ASN A 1 376 ? 26.652 -16.602 -15.680 1.00 90.81 376 ASN A N 1
ATOM 2824 C CA . ASN A 1 376 ? 26.917 -15.548 -14.705 1.00 90.81 376 ASN A CA 1
ATOM 2825 C C . ASN A 1 376 ? 25.737 -14.557 -14.526 1.00 90.81 376 ASN A C 1
ATOM 2827 O O . ASN A 1 376 ? 25.906 -13.343 -14.716 1.00 90.81 376 ASN A O 1
ATOM 2831 N N . PRO A 1 377 ? 24.519 -15.042 -14.209 1.00 95.75 377 PRO A N 1
ATOM 2832 C CA . PRO A 1 377 ? 23.324 -14.214 -14.233 1.00 95.75 377 PRO A CA 1
ATOM 2833 C C . PRO A 1 377 ? 23.354 -13.155 -13.130 1.00 95.75 377 PRO A C 1
ATOM 2835 O O . PRO A 1 377 ? 23.877 -13.372 -12.034 1.00 95.75 377 PRO A O 1
ATOM 2838 N N . SER A 1 378 ? 22.752 -12.001 -13.412 1.00 90.62 378 SER A N 1
ATOM 2839 C CA . SER A 1 378 ? 22.593 -10.912 -12.446 1.00 90.62 378 SER A CA 1
ATOM 2840 C C . SER A 1 378 ? 21.185 -10.332 -12.432 1.00 90.62 378 SER A C 1
ATOM 2842 O O . SER A 1 378 ? 20.295 -10.925 -11.843 1.00 90.62 378 SER A O 1
ATOM 2844 N N . GLY A 1 379 ? 20.975 -9.160 -13.031 1.00 91.75 379 GLY A N 1
ATOM 2845 C CA . GLY A 1 379 ? 19.688 -8.484 -13.032 1.00 91.75 379 GLY A CA 1
ATOM 2846 C C . GLY A 1 379 ? 18.617 -9.320 -13.727 1.00 91.75 379 GLY A C 1
ATOM 2847 O O . GLY A 1 379 ? 18.827 -9.809 -14.836 1.00 91.75 379 GLY A O 1
ATOM 2848 N N . ILE A 1 380 ? 17.472 -9.454 -13.063 1.00 97.44 380 ILE A N 1
ATOM 2849 C CA . ILE A 1 380 ? 16.254 -10.067 -13.594 1.00 97.44 380 ILE A CA 1
ATOM 2850 C C . ILE A 1 380 ? 15.194 -8.971 -13.592 1.00 97.44 380 ILE A C 1
ATOM 2852 O O . ILE A 1 380 ? 14.964 -8.347 -12.555 1.00 97.44 380 ILE A O 1
ATOM 2856 N N . PHE A 1 381 ? 14.577 -8.705 -14.741 1.00 96.81 381 PHE A N 1
ATOM 2857 C CA . PHE A 1 381 ? 13.630 -7.602 -14.894 1.00 96.81 381 PHE A CA 1
ATOM 2858 C C . PHE A 1 381 ? 12.416 -8.062 -15.698 1.00 96.81 381 PHE A C 1
ATOM 2860 O O . PHE A 1 381 ? 12.569 -8.468 -16.848 1.00 96.81 381 PHE A O 1
ATOM 2867 N N . PHE A 1 382 ? 11.214 -7.960 -15.128 1.00 97.69 382 PHE A N 1
ATOM 2868 C CA . PHE A 1 382 ? 9.974 -8.246 -15.856 1.00 97.69 382 PHE A CA 1
ATOM 2869 C C . PHE A 1 382 ? 9.351 -6.985 -16.445 1.00 97.69 382 PHE A C 1
ATOM 2871 O O . PHE A 1 382 ? 9.425 -5.894 -15.868 1.00 97.69 382 PHE A O 1
ATOM 2878 N N . THR A 1 383 ? 8.679 -7.149 -17.579 1.00 96.75 383 THR A N 1
ATOM 2879 C CA . THR A 1 383 ? 8.050 -6.061 -18.332 1.00 96.75 383 THR A CA 1
ATOM 2880 C C . THR A 1 383 ? 6.911 -5.377 -17.585 1.00 96.75 383 THR A C 1
ATOM 2882 O O . THR A 1 383 ? 6.558 -4.257 -17.936 1.00 96.75 383 THR A O 1
ATOM 2885 N N . ALA A 1 384 ? 6.381 -5.957 -16.502 1.00 91.38 384 ALA A N 1
ATOM 2886 C CA . ALA A 1 384 ? 5.441 -5.266 -15.613 1.00 91.38 384 ALA A CA 1
ATOM 2887 C C . ALA A 1 384 ? 6.000 -3.940 -15.058 1.00 91.38 384 ALA A C 1
ATOM 2889 O O . ALA A 1 384 ? 5.236 -3.025 -14.746 1.00 91.38 384 ALA A O 1
ATOM 2890 N N . ARG A 1 385 ? 7.331 -3.788 -15.016 1.00 90.81 385 ARG A N 1
ATOM 2891 C CA . ARG A 1 385 ? 8.009 -2.516 -14.724 1.00 90.81 385 ARG A CA 1
ATOM 2892 C C . ARG A 1 385 ? 7.678 -1.401 -15.729 1.00 90.81 385 ARG A C 1
ATOM 2894 O O . ARG A 1 385 ? 7.778 -0.242 -15.360 1.00 90.81 385 ARG A O 1
ATOM 2901 N N . ALA A 1 386 ? 7.226 -1.711 -16.947 1.00 89.31 386 ALA A N 1
ATOM 2902 C CA . ALA A 1 386 ? 6.760 -0.724 -17.932 1.00 89.31 386 ALA A CA 1
ATOM 2903 C C . ALA A 1 386 ? 5.576 0.121 -17.432 1.00 89.31 386 ALA A C 1
ATOM 2905 O O . ALA A 1 386 ? 5.423 1.280 -17.817 1.00 89.31 386 ALA A O 1
ATOM 2906 N N . ALA A 1 387 ? 4.720 -0.469 -16.593 1.00 78.75 387 ALA A N 1
ATOM 2907 C CA . ALA A 1 387 ? 3.526 0.178 -16.056 1.00 78.75 387 ALA A CA 1
ATOM 2908 C C . ALA A 1 387 ? 3.721 0.716 -14.627 1.00 78.75 387 ALA A C 1
ATOM 2910 O O . ALA A 1 387 ? 2.839 1.403 -14.106 1.00 78.75 387 ALA A O 1
ATOM 2911 N N . LEU A 1 388 ? 4.845 0.393 -13.979 1.00 64.75 388 LEU A N 1
ATOM 2912 C CA . LEU A 1 388 ? 5.080 0.617 -12.554 1.00 64.75 388 LEU A CA 1
ATOM 2913 C C . LEU A 1 388 ? 6.295 1.519 -12.329 1.00 64.75 388 LEU A C 1
ATOM 2915 O O . LEU A 1 388 ? 7.391 1.232 -12.799 1.00 64.75 388 LEU A O 1
ATOM 2919 N N . ARG A 1 389 ? 6.138 2.551 -11.497 1.00 57.81 389 ARG A N 1
ATOM 2920 C CA . ARG A 1 389 ? 7.267 3.323 -10.959 1.00 57.81 389 ARG A CA 1
ATOM 2921 C C . ARG A 1 389 ? 7.888 2.597 -9.778 1.00 57.81 389 ARG A C 1
ATOM 2923 O O . ARG A 1 389 ? 7.603 2.943 -8.638 1.00 57.81 389 ARG A O 1
ATOM 2930 N N . HIS A 1 390 ? 8.687 1.570 -10.063 1.00 48.53 390 HIS A N 1
ATOM 2931 C CA . HIS A 1 390 ? 9.226 0.633 -9.071 1.00 48.53 390 HIS A CA 1
ATOM 2932 C C . HIS A 1 390 ? 8.123 -0.116 -8.289 1.00 48.53 390 HIS A C 1
ATOM 2934 O O . HIS A 1 390 ? 7.064 0.411 -7.959 1.00 48.53 390 HIS A O 1
ATOM 2940 N N . VAL A 1 391 ? 8.314 -1.412 -8.036 1.00 31.16 391 VAL A N 1
ATOM 2941 C CA . VAL A 1 391 ? 7.255 -2.247 -7.451 1.00 31.16 391 VAL A CA 1
ATOM 2942 C C . VAL A 1 391 ? 7.074 -1.920 -5.964 1.00 31.16 391 VAL A C 1
ATOM 2944 O O . VAL A 1 391 ? 7.704 -2.492 -5.084 1.00 31.16 391 VAL A O 1
ATOM 2947 N N . GLY A 1 392 ? 6.156 -1.004 -5.695 1.00 33.12 392 GLY A N 1
ATOM 2948 C CA . GLY A 1 392 ? 5.219 -1.059 -4.583 1.00 33.12 392 GLY A CA 1
ATOM 2949 C C . GLY A 1 392 ? 3.900 -0.524 -5.130 1.00 33.12 392 GLY A C 1
ATOM 2950 O O . GLY A 1 392 ? 3.877 0.484 -5.816 1.00 33.12 392 GLY A O 1
ATOM 2951 N N . HIS A 1 393 ? 2.781 -1.211 -4.963 1.00 37.81 393 HIS A N 1
ATOM 2952 C CA . HIS A 1 393 ? 1.537 -0.705 -5.543 1.00 37.81 393 HIS A CA 1
ATOM 2953 C C . HIS A 1 393 ? 1.185 0.671 -4.942 1.00 37.81 393 HIS A C 1
ATOM 2955 O O . HIS A 1 393 ? 1.318 0.869 -3.730 1.00 37.81 393 HIS A O 1
ATOM 2961 N N . ALA A 1 394 ? 0.709 1.610 -5.772 1.00 32.50 394 ALA A N 1
ATOM 2962 C CA . ALA A 1 394 ? 0.055 2.831 -5.305 1.00 32.50 394 ALA A CA 1
ATOM 2963 C C . ALA A 1 394 ? -0.946 2.464 -4.196 1.00 32.50 394 ALA A C 1
ATOM 2965 O O . ALA A 1 394 ? -1.837 1.637 -4.410 1.00 32.50 394 ALA A O 1
ATOM 2966 N N . MET A 1 395 ? -0.748 3.015 -2.994 1.00 43.66 395 MET A N 1
ATOM 2967 C CA . MET A 1 395 ? -1.479 2.592 -1.801 1.00 43.66 395 MET A CA 1
ATOM 2968 C C . MET A 1 395 ? -2.976 2.844 -1.962 1.00 43.66 395 MET A C 1
ATOM 2970 O O . MET A 1 395 ? -3.466 3.967 -1.820 1.00 43.66 395 MET A O 1
ATOM 2974 N N . PHE A 1 396 ? -3.726 1.765 -2.148 1.00 49.53 396 PHE A N 1
ATOM 2975 C CA . PHE A 1 396 ? -5.123 1.735 -1.770 1.00 49.53 396 PHE A CA 1
ATOM 2976 C C . PHE A 1 396 ? -5.218 1.932 -0.248 1.00 49.53 396 PHE A C 1
ATOM 2978 O O . PHE A 1 396 ? -4.906 1.041 0.542 1.00 49.53 396 PHE A O 1
ATOM 2985 N N . ASN A 1 397 ? -5.605 3.134 0.185 1.00 62.62 397 ASN A N 1
ATOM 2986 C CA . ASN A 1 397 ? -5.775 3.434 1.602 1.00 62.62 397 ASN A CA 1
ATOM 2987 C C . ASN A 1 397 ? -7.127 2.890 2.092 1.00 62.62 397 ASN A C 1
ATOM 2989 O O . ASN A 1 397 ? -8.147 3.584 2.034 1.00 62.62 397 ASN A O 1
ATOM 2993 N N . GLU A 1 398 ? -7.123 1.659 2.614 1.00 72.56 398 GLU A N 1
ATOM 2994 C CA . GLU A 1 398 ? -8.326 1.015 3.160 1.00 72.56 398 GLU A CA 1
ATOM 2995 C C . GLU A 1 398 ? -9.002 1.862 4.252 1.00 72.56 398 GLU A C 1
ATOM 2997 O O . GLU A 1 398 ? -10.225 1.871 4.354 1.00 72.56 398 GLU A O 1
ATOM 3002 N N . GLN A 1 399 ? -8.236 2.592 5.075 1.00 75.38 399 GLN A N 1
ATOM 3003 C CA . GLN A 1 399 ? -8.804 3.417 6.149 1.00 75.38 399 GLN A CA 1
ATOM 3004 C C . GLN A 1 399 ? -9.631 4.567 5.578 1.00 75.38 399 GLN A C 1
ATOM 3006 O O . GLN A 1 399 ? -10.740 4.811 6.047 1.00 75.38 399 GLN A O 1
ATOM 3011 N N . ARG A 1 400 ? -9.129 5.221 4.523 1.00 77.06 400 ARG A N 1
ATOM 3012 C CA . ARG A 1 400 ? -9.860 6.276 3.814 1.00 77.06 400 ARG A CA 1
ATOM 3013 C C . ARG A 1 400 ? -11.101 5.723 3.117 1.00 77.06 400 ARG A C 1
ATOM 3015 O O . ARG A 1 400 ? -12.138 6.382 3.153 1.00 77.06 400 ARG A O 1
ATOM 3022 N N . LEU A 1 401 ? -11.020 4.521 2.535 1.00 83.38 401 LEU A N 1
ATOM 3023 C CA . LEU A 1 401 ? -12.203 3.832 2.014 1.00 83.38 401 LEU A CA 1
ATOM 3024 C C . LEU A 1 401 ? -13.236 3.654 3.138 1.00 83.38 401 LEU A C 1
ATOM 3026 O O . LEU A 1 401 ? -14.367 4.112 3.012 1.00 83.38 401 LEU A O 1
ATOM 3030 N N . TYR A 1 402 ? -12.864 3.025 4.253 1.00 86.75 402 TYR A N 1
ATOM 3031 C CA . TYR A 1 402 ? -13.798 2.752 5.347 1.00 86.75 402 TYR A CA 1
ATOM 3032 C C . TYR A 1 402 ? -14.336 4.019 6.022 1.00 86.75 402 TYR A C 1
ATOM 3034 O O . TYR A 1 402 ? -15.486 4.027 6.460 1.00 86.75 402 TYR A O 1
ATOM 3042 N N . ASP A 1 403 ? -13.574 5.111 6.055 1.00 82.69 403 ASP A N 1
ATOM 3043 C CA . ASP A 1 403 ? -14.072 6.424 6.477 1.00 82.69 403 ASP A CA 1
ATOM 3044 C C . ASP A 1 403 ? -15.226 6.915 5.599 1.00 82.69 403 ASP A C 1
ATOM 3046 O O . ASP A 1 403 ? -16.234 7.404 6.117 1.00 82.69 403 ASP A O 1
ATOM 3050 N N . GLN A 1 404 ? -15.119 6.721 4.284 1.00 83.44 404 GLN A N 1
ATOM 3051 C CA . GLN A 1 404 ? -16.162 7.088 3.328 1.00 83.44 404 GLN A CA 1
ATOM 3052 C C . GLN A 1 404 ? -17.359 6.135 3.387 1.00 83.44 404 GLN A C 1
ATOM 3054 O O . GLN A 1 404 ? -18.498 6.586 3.333 1.00 83.44 404 GLN A O 1
ATOM 3059 N N . LEU A 1 405 ? -17.127 4.829 3.545 1.00 89.62 405 LEU A N 1
ATOM 3060 C CA . LEU A 1 405 ? -18.194 3.822 3.514 1.00 89.62 405 LEU A CA 1
ATOM 3061 C C . LEU A 1 405 ? -19.070 3.790 4.774 1.00 89.62 405 LEU A C 1
ATOM 3063 O O . LEU A 1 405 ? -20.138 3.174 4.766 1.00 89.62 405 LEU A O 1
ATOM 3067 N N . GLN A 1 406 ? -18.646 4.423 5.870 1.00 88.44 406 GLN A N 1
ATOM 3068 C CA . GLN A 1 406 ? -19.437 4.496 7.102 1.00 88.44 406 GLN A CA 1
ATOM 3069 C C . GLN A 1 406 ? -20.713 5.337 6.951 1.00 88.44 406 GLN A C 1
ATOM 3071 O O . GLN A 1 406 ? -21.635 5.169 7.748 1.00 88.44 406 GLN A O 1
ATOM 3076 N N . ARG A 1 407 ? -20.771 6.267 5.988 1.00 85.06 407 ARG A N 1
ATOM 3077 C CA . ARG A 1 407 ? -21.864 7.242 5.834 1.00 85.06 407 ARG A CA 1
ATOM 3078 C C . ARG A 1 407 ? -22.263 7.385 4.367 1.00 85.06 407 ARG A C 1
ATOM 3080 O O . ARG A 1 407 ? -21.489 7.063 3.477 1.00 85.06 407 ARG A O 1
ATOM 3087 N N . GLY A 1 408 ? -23.463 7.912 4.121 1.00 83.00 408 GLY A N 1
ATOM 3088 C CA . GLY A 1 408 ? -23.909 8.250 2.766 1.00 83.00 408 GLY A CA 1
ATOM 3089 C C . GLY A 1 408 ? -24.005 7.045 1.828 1.00 83.00 408 GLY A C 1
ATOM 3090 O O . GLY A 1 408 ? -23.721 7.175 0.637 1.00 83.00 408 GLY A O 1
ATOM 3091 N N . PHE A 1 409 ? -24.362 5.870 2.357 1.00 91.75 409 PHE A N 1
ATOM 3092 C CA . PHE A 1 409 ? -24.560 4.679 1.539 1.00 91.75 409 PHE A CA 1
ATOM 3093 C C . PHE A 1 409 ?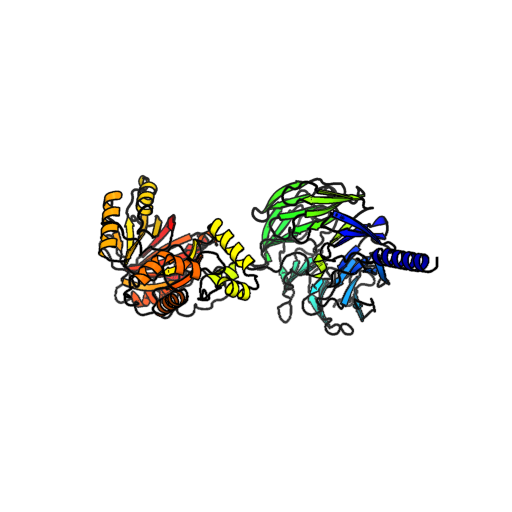 -25.691 4.924 0.521 1.00 91.75 409 PHE A C 1
ATOM 3095 O O . PHE A 1 409 ? -26.787 5.318 0.924 1.00 91.75 409 PHE A O 1
ATOM 3102 N N . PRO A 1 410 ? -25.448 4.728 -0.786 1.00 92.88 410 PRO A N 1
ATOM 3103 C CA . PRO A 1 410 ? -26.394 5.122 -1.819 1.00 92.88 410 PRO A CA 1
ATOM 3104 C C . PRO A 1 410 ? -27.611 4.190 -1.858 1.00 92.88 410 PRO A C 1
ATOM 3106 O O . PRO A 1 410 ? -27.469 2.968 -1.872 1.00 92.88 410 PRO A O 1
ATOM 3109 N N . LEU A 1 411 ? -28.807 4.773 -1.948 1.00 94.25 411 LEU A N 1
ATOM 3110 C CA . LEU A 1 411 ? -30.072 4.063 -2.167 1.00 94.25 411 LEU A CA 1
ATOM 3111 C C . LEU A 1 411 ? -30.310 3.869 -3.673 1.00 94.25 411 LEU A C 1
ATOM 3113 O O . LEU A 1 411 ? -31.197 4.467 -4.269 1.00 94.25 411 LEU A O 1
ATOM 3117 N N . LEU A 1 412 ? -29.445 3.072 -4.303 1.00 92.69 412 LEU A N 1
ATOM 3118 C CA . LEU A 1 412 ? -29.485 2.751 -5.735 1.00 92.69 412 LEU A CA 1
ATOM 3119 C C . LEU A 1 412 ? -29.606 1.234 -5.931 1.00 92.69 412 LEU A C 1
ATOM 3121 O O . LEU A 1 412 ? -29.122 0.493 -5.077 1.00 92.69 412 LEU A O 1
ATOM 3125 N N . PRO A 1 413 ? -30.117 0.738 -7.075 1.00 87.12 413 PRO A N 1
ATOM 3126 C CA . PRO A 1 413 ? -30.188 -0.702 -7.345 1.00 87.12 413 PRO A CA 1
ATOM 3127 C C . PRO A 1 413 ? -28.838 -1.437 -7.246 1.00 87.12 413 PRO A C 1
ATOM 3129 O O . PRO A 1 413 ? -28.803 -2.592 -6.825 1.00 87.12 413 PRO A O 1
ATOM 3132 N N . ARG A 1 414 ? -27.725 -0.771 -7.610 1.00 92.94 414 ARG A N 1
ATOM 3133 C CA . ARG A 1 414 ? -26.343 -1.289 -7.499 1.00 92.94 414 ARG A CA 1
ATOM 3134 C C . ARG A 1 414 ? -25.442 -0.341 -6.698 1.00 92.94 414 ARG A C 1
ATOM 3136 O O . ARG A 1 414 ? -24.628 0.382 -7.281 1.00 92.94 414 ARG A O 1
ATOM 3143 N N . PRO A 1 415 ? -25.577 -0.310 -5.365 1.00 94.69 415 PRO A N 1
ATOM 3144 C CA . PRO A 1 415 ? -24.900 0.679 -4.536 1.00 94.69 415 PRO A CA 1
ATOM 3145 C C . PRO A 1 415 ? -23.388 0.431 -4.444 1.00 94.69 415 PRO A C 1
ATOM 3147 O O . PRO A 1 415 ? -22.608 1.384 -4.439 1.00 94.69 415 PRO A O 1
ATOM 3150 N N . TYR A 1 416 ? -22.954 -0.834 -4.447 1.00 93.56 416 TYR A N 1
ATOM 3151 C CA . TYR A 1 416 ? -21.536 -1.193 -4.374 1.00 93.56 416 TYR A CA 1
ATOM 3152 C C . TYR A 1 416 ? -20.762 -0.791 -5.630 1.00 93.56 416 TYR A C 1
ATOM 3154 O O . TYR A 1 416 ? -19.645 -0.305 -5.502 1.00 93.56 416 TYR A O 1
ATOM 3162 N N . ARG A 1 417 ? -21.354 -0.875 -6.831 1.00 90.75 417 ARG A N 1
ATOM 3163 C CA . ARG A 1 417 ? -20.745 -0.322 -8.054 1.00 90.75 417 ARG A CA 1
ATOM 3164 C C . ARG A 1 417 ? -20.462 1.174 -7.925 1.00 90.75 417 ARG A C 1
ATOM 3166 O O . ARG A 1 417 ? -19.368 1.617 -8.260 1.00 90.75 417 ARG A O 1
ATOM 3173 N N . ALA A 1 418 ? -21.436 1.942 -7.436 1.00 92.31 418 ALA A N 1
ATOM 3174 C CA . ALA A 1 418 ? -21.292 3.387 -7.269 1.00 92.31 418 ALA A CA 1
ATOM 3175 C C . ALA A 1 418 ? -20.220 3.740 -6.223 1.00 92.31 418 ALA A C 1
ATOM 3177 O O . ALA A 1 418 ? -19.425 4.654 -6.432 1.00 92.31 418 ALA A O 1
ATOM 3178 N N . LEU A 1 419 ? -20.173 2.998 -5.113 1.00 91.06 419 LEU A N 1
ATOM 3179 C CA . LEU A 1 419 ? -19.154 3.168 -4.075 1.00 91.06 419 LEU A CA 1
ATOM 3180 C C . LEU A 1 419 ? -17.757 2.767 -4.565 1.00 91.06 419 LEU A C 1
ATOM 3182 O O . LEU A 1 419 ? -16.798 3.488 -4.306 1.00 91.06 419 LEU A O 1
ATOM 3186 N N . ALA A 1 420 ? -17.645 1.663 -5.307 1.00 81.25 420 ALA A N 1
ATOM 3187 C CA . ALA A 1 420 ? -16.385 1.193 -5.872 1.00 81.25 420 ALA A CA 1
ATOM 3188 C C . ALA A 1 420 ? -15.815 2.210 -6.866 1.00 81.25 420 ALA A C 1
ATOM 3190 O O . ALA A 1 420 ? -14.660 2.603 -6.733 1.00 81.25 420 ALA A O 1
ATOM 3191 N N . ALA A 1 421 ? -16.650 2.731 -7.774 1.00 80.50 421 ALA A N 1
ATOM 3192 C CA . ALA A 1 421 ? -16.245 3.759 -8.730 1.00 80.50 421 ALA A CA 1
ATOM 3193 C C . ALA A 1 421 ? -15.711 5.025 -8.035 1.00 80.50 421 ALA A C 1
ATOM 3195 O O . ALA A 1 421 ? -14.657 5.532 -8.410 1.00 80.50 421 ALA A O 1
ATOM 3196 N N . LYS A 1 422 ? -16.381 5.496 -6.971 1.00 81.25 422 LYS A N 1
ATOM 3197 C CA . LYS A 1 422 ? -15.911 6.641 -6.164 1.00 81.25 422 LYS A CA 1
ATOM 3198 C C . LYS A 1 422 ? -14.565 6.388 -5.477 1.00 81.25 422 LYS A C 1
ATOM 3200 O O . LYS A 1 422 ? -13.830 7.335 -5.221 1.00 81.25 422 LYS A O 1
ATOM 3205 N N . ALA A 1 423 ? -14.257 5.130 -5.179 1.00 74.06 423 ALA A N 1
ATOM 3206 C CA . ALA A 1 423 ? -13.016 4.707 -4.544 1.00 74.06 423 ALA A CA 1
ATOM 3207 C C . ALA A 1 423 ? -11.920 4.278 -5.539 1.00 74.06 423 ALA A C 1
ATOM 3209 O O . ALA A 1 423 ? -10.860 3.836 -5.101 1.00 74.06 423 ALA A O 1
ATOM 3210 N N . GLY A 1 424 ? -12.154 4.381 -6.854 1.00 71.31 424 GLY A N 1
ATOM 3211 C CA . GLY A 1 424 ? -11.207 3.915 -7.874 1.00 71.31 424 GLY A CA 1
ATOM 3212 C C . GLY A 1 424 ? -11.069 2.388 -7.948 1.00 71.31 424 GLY A C 1
ATOM 3213 O O . GLY A 1 424 ? -10.045 1.887 -8.400 1.00 71.31 424 GLY A O 1
ATOM 3214 N N . LEU A 1 425 ? -12.078 1.642 -7.490 1.00 71.12 425 LEU A N 1
ATOM 3215 C CA . LEU A 1 425 ? -12.129 0.180 -7.506 1.00 71.12 425 LEU A CA 1
ATOM 3216 C C . LEU A 1 425 ? -13.171 -0.336 -8.504 1.00 71.12 425 LEU A C 1
ATOM 3218 O O . LEU A 1 425 ? -14.160 0.336 -8.808 1.00 71.12 425 LEU A O 1
ATOM 3222 N N . CYS A 1 426 ? -13.020 -1.588 -8.938 1.00 78.44 426 CYS A N 1
ATOM 3223 C CA . CYS A 1 426 ? -14.129 -2.324 -9.541 1.00 78.44 426 CYS A CA 1
ATOM 3224 C C . CYS A 1 426 ? -15.082 -2.867 -8.455 1.00 78.44 426 CYS A C 1
ATOM 3226 O O . CYS A 1 426 ? -14.688 -3.087 -7.307 1.00 78.44 426 CYS A O 1
ATOM 3228 N N . GLU A 1 427 ? -16.353 -3.099 -8.809 1.00 84.25 427 GLU A N 1
ATOM 3229 C CA . GLU A 1 427 ? -17.388 -3.555 -7.859 1.00 84.25 427 GLU A CA 1
ATOM 3230 C C . GLU A 1 427 ? -17.018 -4.879 -7.174 1.00 84.25 427 GLU A C 1
ATOM 3232 O O . GLU A 1 427 ? -17.238 -5.029 -5.972 1.00 84.25 427 GLU A O 1
ATOM 3237 N N . HIS A 1 428 ? -16.405 -5.806 -7.917 1.00 63.72 428 HIS A N 1
ATOM 3238 C CA . HIS A 1 428 ? -15.942 -7.082 -7.376 1.00 63.72 428 HIS A CA 1
ATOM 3239 C C . HIS A 1 428 ? -14.877 -6.885 -6.289 1.00 63.72 428 HIS A C 1
ATOM 3241 O O . HIS A 1 428 ? -15.001 -7.457 -5.212 1.00 63.72 428 HIS A O 1
ATOM 3247 N N . ALA A 1 429 ? -13.879 -6.025 -6.520 1.00 61.78 429 ALA A N 1
ATOM 3248 C CA . ALA A 1 429 ? -12.831 -5.757 -5.538 1.00 61.78 429 ALA A CA 1
ATOM 3249 C C . ALA A 1 429 ? -13.401 -5.182 -4.232 1.00 61.78 429 ALA A C 1
ATOM 3251 O O . ALA A 1 429 ? -13.033 -5.636 -3.150 1.00 61.78 429 ALA A O 1
ATOM 3252 N N . LEU A 1 430 ? -14.345 -4.236 -4.314 1.00 82.88 430 LEU A N 1
ATOM 3253 C CA . LEU A 1 430 ? -14.998 -3.689 -3.122 1.00 82.88 430 LEU A CA 1
ATOM 3254 C C . LEU A 1 430 ? -15.802 -4.758 -2.364 1.00 82.88 430 LEU A C 1
ATOM 3256 O O . LEU A 1 430 ? -15.701 -4.841 -1.141 1.00 82.88 430 LEU A O 1
ATOM 3260 N N . LEU A 1 431 ? -16.591 -5.575 -3.067 1.00 74.75 431 LEU A N 1
ATOM 3261 C CA . LEU A 1 431 ? -17.367 -6.650 -2.442 1.00 74.75 431 LEU A CA 1
ATOM 3262 C C . LEU A 1 431 ? -16.459 -7.683 -1.766 1.00 74.75 431 LEU A C 1
ATOM 3264 O O . LEU A 1 431 ? -16.724 -8.056 -0.625 1.00 74.75 431 LEU A O 1
ATOM 3268 N N . SER A 1 432 ? -15.364 -8.079 -2.415 1.00 65.62 432 SER A N 1
ATOM 3269 C CA . SER A 1 432 ? -14.377 -9.010 -1.858 1.00 65.62 432 SER A CA 1
ATOM 3270 C C . SER A 1 432 ? -13.687 -8.443 -0.613 1.00 65.62 432 SER A C 1
ATOM 3272 O O . SER A 1 432 ? -13.534 -9.154 0.380 1.00 65.62 432 SER A O 1
ATOM 3274 N N . LEU A 1 433 ? -13.343 -7.150 -0.607 1.00 74.94 433 LEU A N 1
ATOM 3275 C CA . LEU A 1 433 ? -12.795 -6.467 0.572 1.00 74.94 433 LEU A CA 1
ATOM 3276 C C . LEU A 1 433 ? -13.786 -6.449 1.743 1.00 74.94 433 LEU A C 1
ATOM 3278 O O . LEU A 1 433 ? -13.422 -6.789 2.870 1.00 74.94 433 LEU A O 1
ATOM 3282 N N . LEU A 1 434 ? -15.046 -6.091 1.478 1.00 85.62 434 LEU A N 1
ATOM 3283 C CA . LEU A 1 434 ? -16.099 -6.086 2.495 1.00 85.62 434 LEU A CA 1
ATOM 3284 C C . LEU A 1 434 ? -16.381 -7.497 3.023 1.00 85.62 434 LEU A C 1
ATOM 3286 O O . LEU A 1 434 ? -16.567 -7.660 4.226 1.00 85.62 434 LEU A O 1
ATOM 3290 N N . ALA A 1 435 ? -16.380 -8.512 2.156 1.00 73.19 435 ALA A N 1
ATOM 3291 C CA . ALA A 1 435 ? -16.590 -9.905 2.540 1.00 73.19 435 ALA A CA 1
ATOM 3292 C C . ALA A 1 435 ? -15.447 -10.422 3.423 1.00 73.19 435 ALA A C 1
ATOM 3294 O O . ALA A 1 435 ? -15.705 -10.987 4.487 1.00 73.19 435 ALA A O 1
ATOM 3295 N N . ARG A 1 436 ? -14.192 -10.144 3.047 1.00 85.06 436 ARG A N 1
ATOM 3296 C CA . ARG A 1 436 ? -13.003 -10.420 3.869 1.00 85.06 436 ARG A CA 1
ATOM 3297 C C . ARG A 1 436 ? -13.123 -9.770 5.246 1.00 85.06 436 ARG A C 1
ATOM 3299 O O . ARG A 1 436 ? -12.909 -10.420 6.268 1.00 85.06 436 ARG A O 1
ATOM 3306 N N . ASP A 1 437 ? -13.457 -8.484 5.300 1.00 81.56 437 ASP A N 1
ATOM 3307 C CA . ASP A 1 437 ? -13.481 -7.740 6.561 1.00 81.56 437 ASP A CA 1
ATOM 3308 C C . ASP A 1 437 ? -14.706 -8.062 7.428 1.00 81.56 437 ASP A C 1
ATOM 3310 O O . ASP A 1 437 ? -14.645 -7.912 8.653 1.00 81.56 437 ASP A O 1
ATOM 3314 N N . LEU A 1 438 ? -15.792 -8.551 6.825 1.00 84.25 438 LEU A N 1
ATOM 3315 C CA . LEU A 1 438 ? -16.920 -9.146 7.538 1.00 84.25 438 LEU A CA 1
ATOM 3316 C C . LEU A 1 438 ? -16.517 -10.499 8.141 1.00 84.25 438 LEU A C 1
ATOM 3318 O O . LEU A 1 438 ? -16.726 -10.712 9.333 1.00 84.25 438 LEU A O 1
ATOM 3322 N N . GLY A 1 439 ? -15.870 -11.369 7.356 1.00 66.19 439 GLY A N 1
ATOM 3323 C CA . GLY A 1 439 ? -15.408 -12.691 7.794 1.00 66.19 439 GLY A CA 1
ATOM 3324 C C . GLY A 1 439 ? -14.334 -12.638 8.885 1.00 66.19 439 GLY A C 1
ATOM 3325 O O . GLY A 1 439 ? -14.367 -13.414 9.833 1.00 66.19 439 GLY A O 1
ATOM 3326 N N . THR A 1 440 ? -13.425 -11.664 8.820 1.00 71.94 440 THR A N 1
ATOM 3327 C CA . THR A 1 440 ? -12.411 -11.423 9.868 1.00 71.94 440 THR A CA 1
ATOM 3328 C C . THR A 1 440 ? -12.953 -10.640 11.072 1.00 71.94 440 THR A C 1
ATOM 3330 O O . THR A 1 440 ? -12.242 -10.420 12.055 1.00 71.94 440 THR A O 1
ATOM 3333 N N . GLY A 1 441 ? -14.206 -10.176 11.012 1.00 81.06 441 GLY A N 1
ATOM 3334 C CA . GLY A 1 441 ? -14.851 -9.412 12.076 1.00 81.06 441 GLY A CA 1
ATOM 3335 C C . GLY A 1 441 ? -14.312 -7.989 12.264 1.00 81.06 441 GLY A C 1
ATOM 3336 O O . GLY A 1 441 ? -14.572 -7.380 13.305 1.00 81.06 441 GLY A O 1
ATOM 3337 N N . ARG A 1 442 ? -13.573 -7.427 11.295 1.00 81.94 442 ARG A N 1
ATOM 3338 C CA . ARG A 1 442 ? -13.198 -5.998 11.288 1.00 81.94 442 ARG A CA 1
ATOM 3339 C C . ARG A 1 442 ? -14.440 -5.121 11.148 1.00 81.94 442 ARG A C 1
ATOM 3341 O O . ARG A 1 442 ? -14.579 -4.129 11.869 1.00 81.94 442 ARG A O 1
ATOM 3348 N N . ILE A 1 443 ? -15.372 -5.514 10.286 1.00 89.81 443 ILE A N 1
ATOM 3349 C CA . ILE A 1 443 ? -16.703 -4.910 10.195 1.00 89.81 443 ILE A CA 1
ATOM 3350 C C . ILE A 1 443 ? -17.746 -5.869 10.768 1.00 89.81 443 ILE A C 1
ATOM 3352 O O . ILE A 1 443 ? -17.569 -7.082 10.770 1.00 89.81 443 ILE A O 1
ATOM 3356 N N . SER A 1 444 ? -18.826 -5.316 11.312 1.00 88.69 444 SER A N 1
ATOM 3357 C CA . SER A 1 444 ? -19.934 -6.107 11.860 1.00 88.69 444 SER A CA 1
ATOM 3358 C C . SER A 1 444 ? -21.017 -6.386 10.824 1.00 88.69 444 SER A C 1
ATOM 3360 O O . SER A 1 444 ? -21.589 -7.467 10.836 1.00 88.69 444 SER A O 1
ATOM 3362 N N . ARG A 1 445 ? -21.306 -5.403 9.961 1.00 92.06 445 ARG A N 1
ATOM 3363 C CA . ARG A 1 445 ? -22.242 -5.478 8.832 1.00 92.06 445 ARG A CA 1
ATOM 3364 C C . ARG A 1 445 ? -22.131 -4.220 7.972 1.00 92.06 445 ARG A C 1
ATOM 3366 O O . ARG A 1 445 ? -21.572 -3.213 8.412 1.00 92.06 445 ARG A O 1
ATOM 3373 N N . VAL A 1 446 ? -22.747 -4.249 6.798 1.00 93.25 446 VAL A N 1
ATOM 3374 C CA . VAL A 1 446 ? -23.218 -3.045 6.098 1.00 93.25 446 VAL A CA 1
ATOM 3375 C C . VAL A 1 446 ? -24.697 -2.917 6.423 1.00 93.25 446 VAL A C 1
ATOM 3377 O O . VAL A 1 446 ? -25.408 -3.898 6.284 1.00 93.25 446 VAL A O 1
ATOM 3380 N N . GLY A 1 447 ? -25.193 -1.783 6.903 1.00 90.81 447 GLY A N 1
ATOM 3381 C CA . GLY A 1 447 ? -26.614 -1.691 7.241 1.00 90.81 447 GLY A CA 1
ATOM 3382 C C . GLY A 1 447 ? -27.006 -0.448 8.017 1.00 90.81 447 GLY A C 1
ATOM 3383 O O . GLY A 1 447 ? -26.189 0.445 8.258 1.00 90.81 447 GLY A O 1
ATOM 3384 N N . ALA A 1 448 ? -28.287 -0.392 8.376 1.00 90.44 448 ALA A N 1
ATOM 3385 C CA . ALA A 1 448 ? -28.853 0.740 9.086 1.00 90.44 448 ALA A CA 1
ATOM 3386 C C . ALA A 1 448 ? -28.469 0.731 10.570 1.00 90.44 448 ALA A C 1
ATOM 3388 O O . ALA A 1 448 ? -28.356 -0.312 11.226 1.00 90.44 448 ALA A O 1
ATOM 3389 N N . VAL A 1 449 ? -28.284 1.933 11.099 1.00 89.25 449 VAL A N 1
ATOM 3390 C CA . VAL A 1 449 ? -28.299 2.252 12.520 1.00 89.25 449 VAL A CA 1
ATOM 3391 C C . VAL A 1 449 ? -29.605 2.990 12.778 1.00 89.25 449 VAL A C 1
ATOM 3393 O O . VAL A 1 449 ? -29.749 4.143 12.369 1.00 89.25 449 VAL A O 1
ATOM 3396 N N . PHE A 1 450 ? -30.547 2.322 13.434 1.00 89.50 450 PHE A N 1
ATOM 3397 C CA . PHE A 1 450 ? -31.826 2.923 13.795 1.00 89.50 450 PHE A CA 1
ATOM 3398 C C . PHE A 1 450 ? -31.681 3.879 14.980 1.00 89.50 450 PHE A C 1
ATOM 3400 O O . PHE A 1 450 ? -30.858 3.658 15.874 1.00 89.50 450 PHE A O 1
ATOM 3407 N N . ALA A 1 451 ? -32.463 4.956 14.972 1.00 86.62 451 ALA A N 1
ATOM 3408 C CA . ALA A 1 451 ? -32.513 5.922 16.055 1.00 86.62 451 ALA A CA 1
ATOM 3409 C C . ALA A 1 451 ? -33.266 5.343 17.263 1.00 86.62 451 ALA A C 1
ATOM 3411 O O . ALA A 1 451 ? -34.475 5.108 17.171 1.00 86.62 451 ALA A O 1
ATOM 3412 N N . PRO A 1 452 ? -32.597 5.152 18.414 1.00 80.50 452 PRO A N 1
ATOM 3413 C CA . PRO A 1 452 ? -33.298 4.765 19.629 1.00 80.50 452 PRO A CA 1
ATOM 3414 C C . PRO A 1 452 ? -34.306 5.847 20.025 1.00 80.50 452 PRO A C 1
ATOM 3416 O O . PRO A 1 452 ? -34.040 7.034 19.840 1.00 80.50 452 PRO A O 1
ATOM 3419 N N . ASN A 1 453 ? -35.438 5.434 20.593 1.00 83.00 453 ASN A N 1
ATOM 3420 C CA . ASN A 1 453 ? -36.554 6.289 21.019 1.00 83.00 453 ASN A CA 1
ATOM 3421 C C . ASN A 1 453 ? -37.295 7.012 19.878 1.00 83.00 453 ASN A C 1
ATOM 3423 O O . ASN A 1 453 ? -38.196 7.792 20.158 1.00 83.00 453 ASN A O 1
ATOM 3427 N N . VAL A 1 454 ? -36.957 6.711 18.618 1.00 87.25 454 VAL A N 1
ATOM 3428 C CA . VAL A 1 454 ? -37.716 7.130 17.424 1.00 87.25 454 VAL A CA 1
ATOM 3429 C C . VAL A 1 454 ? -38.456 5.936 16.828 1.00 87.25 454 VAL A C 1
ATOM 3431 O O . VAL A 1 454 ? -39.654 6.018 16.591 1.00 87.25 454 VAL A O 1
ATOM 3434 N N . ILE A 1 455 ? -37.742 4.819 16.632 1.00 89.12 455 ILE A N 1
ATOM 3435 C CA . ILE A 1 455 ? -38.299 3.552 16.121 1.00 89.12 455 ILE A CA 1
ATOM 3436 C C . ILE A 1 455 ? -38.953 2.687 17.212 1.00 89.12 455 ILE A C 1
ATOM 3438 O O . ILE A 1 455 ? -39.733 1.790 16.929 1.00 89.12 455 ILE A O 1
ATOM 3442 N N . GLY A 1 456 ? -38.577 2.905 18.469 1.00 89.75 456 GLY A N 1
ATOM 3443 C CA . GLY A 1 456 ? -38.941 2.071 19.612 1.00 89.75 456 GLY A CA 1
ATOM 3444 C C . GLY A 1 456 ? -38.167 2.514 20.846 1.00 89.75 456 GLY A C 1
ATOM 3445 O O . GLY A 1 456 ? -37.386 3.459 20.778 1.00 89.75 456 GLY A O 1
ATOM 3446 N N . VAL A 1 457 ? -38.328 1.845 21.979 1.00 90.44 457 VAL A N 1
ATOM 3447 C CA . VAL A 1 457 ? -37.748 2.274 23.261 1.00 90.44 457 VAL A CA 1
ATOM 3448 C C . VAL A 1 457 ? -36.390 1.631 23.545 1.00 90.44 457 VAL A C 1
ATOM 3450 O O . VAL A 1 457 ? -36.108 0.502 23.146 1.00 90.44 457 VAL A O 1
ATOM 3453 N N . SER A 1 458 ? -35.522 2.336 24.271 1.00 91.88 458 SER A N 1
ATOM 3454 C CA . SER A 1 458 ? -34.273 1.761 24.787 1.00 91.88 458 SER A CA 1
ATOM 3455 C C . SER A 1 458 ? -33.847 2.369 26.119 1.00 91.88 458 SER A C 1
ATOM 3457 O O . SER A 1 458 ? -34.214 3.498 26.451 1.00 91.88 458 SER A O 1
ATOM 3459 N N . THR A 1 459 ? -33.040 1.629 26.876 1.00 94.12 459 THR A N 1
ATOM 3460 C CA . THR A 1 459 ? -32.459 2.095 28.138 1.00 94.12 459 THR A CA 1
ATOM 3461 C C . THR A 1 459 ? -31.026 1.603 28.324 1.00 94.12 459 THR A C 1
ATOM 3463 O O . THR A 1 459 ? -30.590 0.636 27.692 1.00 94.12 459 THR A O 1
ATOM 3466 N N . LEU A 1 460 ? -30.289 2.291 29.197 1.00 96.00 460 LEU A N 1
ATOM 3467 C CA . LEU A 1 460 ? -29.027 1.800 29.740 1.00 96.00 460 LEU A CA 1
ATOM 3468 C C . LEU A 1 460 ? -29.330 1.134 31.085 1.00 96.00 460 LEU A C 1
ATOM 3470 O O . LEU A 1 460 ? -29.892 1.773 31.973 1.00 96.00 460 LEU A O 1
ATOM 3474 N N . GLY A 1 461 ? -28.974 -0.139 31.200 1.00 96.62 461 GLY A N 1
ATOM 3475 C CA . GLY A 1 461 ? -29.061 -0.925 32.422 1.00 96.62 461 GLY A CA 1
ATOM 3476 C C . GLY A 1 461 ? -27.683 -1.138 33.045 1.00 96.62 461 GLY A C 1
ATOM 3477 O O . GLY A 1 461 ? -26.681 -1.229 32.325 1.00 96.62 461 GLY A O 1
ATOM 3478 N N . ALA A 1 462 ? -27.625 -1.242 34.370 1.00 97.81 462 ALA A N 1
ATOM 3479 C CA . ALA A 1 462 ? -26.407 -1.629 35.075 1.00 97.81 462 ALA A CA 1
ATOM 3480 C C . ALA A 1 462 ? -26.685 -2.600 36.229 1.00 97.81 462 ALA A C 1
ATOM 3482 O O . ALA A 1 462 ? -27.713 -2.503 36.894 1.00 97.81 462 ALA A O 1
ATOM 3483 N N . LEU A 1 463 ? -25.753 -3.522 36.475 1.00 98.12 463 LEU A N 1
ATOM 3484 C CA . LEU A 1 463 ? -25.786 -4.476 37.584 1.00 98.12 463 LEU A CA 1
ATOM 3485 C C . LEU A 1 463 ? -24.530 -4.324 38.442 1.00 98.12 463 LEU A C 1
ATOM 3487 O O . LEU A 1 463 ? -23.429 -4.104 37.930 1.00 98.12 463 LEU A O 1
ATOM 3491 N N . SER A 1 464 ? -24.715 -4.426 39.757 1.00 97.44 464 SER A N 1
ATOM 3492 C CA . SER A 1 464 ? -23.631 -4.516 40.735 1.00 97.44 464 SER A CA 1
ATOM 3493 C C . SER A 1 464 ? -23.362 -5.993 40.985 1.00 97.44 464 SER A C 1
ATOM 3495 O O . SER A 1 464 ? -24.040 -6.624 41.792 1.00 97.44 464 SER A O 1
ATOM 3497 N N . VAL A 1 465 ? -22.430 -6.566 40.227 1.00 97.81 465 VAL A N 1
ATOM 3498 C CA . VAL A 1 465 ? -22.174 -8.008 40.208 1.00 97.81 465 VAL A CA 1
ATOM 3499 C C . VAL A 1 465 ? -20.955 -8.326 41.074 1.00 97.81 465 VAL A C 1
ATOM 3501 O O . VAL A 1 465 ? -19.905 -7.706 40.880 1.00 97.81 465 VAL A O 1
ATOM 3504 N N . PRO A 1 466 ? -21.019 -9.314 41.985 1.00 96.69 466 PRO A N 1
ATOM 3505 C CA . PRO A 1 466 ? -19.828 -9.807 42.670 1.00 96.69 466 PRO A CA 1
ATOM 3506 C C . PRO A 1 466 ? -18.740 -10.200 41.652 1.00 96.69 466 PRO A C 1
ATOM 3508 O O . PRO A 1 466 ? -19.053 -10.938 40.714 1.00 96.69 466 PRO A O 1
ATOM 3511 N N . PRO A 1 467 ? -17.473 -9.759 41.801 1.00 93.88 467 PRO A N 1
ATOM 3512 C CA . PRO A 1 467 ? -16.438 -9.976 40.784 1.00 93.88 467 PRO A CA 1
ATOM 3513 C C . PRO A 1 467 ? -16.279 -11.436 40.334 1.00 93.88 467 PRO A C 1
ATOM 3515 O O . PRO A 1 467 ? -16.130 -11.692 39.144 1.00 93.88 467 PRO A O 1
ATOM 3518 N N . ALA A 1 468 ? -16.414 -12.396 41.257 1.00 95.69 468 ALA A N 1
ATOM 3519 C CA . ALA A 1 468 ? -16.330 -13.832 40.968 1.00 95.69 468 ALA A CA 1
ATOM 3520 C C . ALA A 1 468 ? -17.475 -14.378 40.087 1.00 95.69 468 ALA A C 1
ATOM 3522 O O . ALA A 1 468 ? -17.362 -15.466 39.531 1.00 95.69 468 ALA A O 1
ATOM 3523 N N . GLN A 1 469 ? -18.587 -13.648 39.957 1.00 96.81 469 GLN A N 1
ATOM 3524 C CA . GLN A 1 469 ? -19.758 -14.057 39.173 1.00 96.81 469 GLN A CA 1
ATOM 3525 C C . GLN A 1 469 ? -19.907 -13.272 37.864 1.00 96.81 469 GLN A C 1
ATOM 3527 O O . GLN A 1 469 ? -20.841 -13.535 37.102 1.00 96.81 469 GLN A O 1
ATOM 3532 N N . LEU A 1 470 ? -19.009 -12.317 37.596 1.00 97.06 470 LEU A N 1
ATOM 3533 C CA . LEU A 1 470 ? -19.154 -11.340 36.519 1.00 97.06 470 LEU A CA 1
ATOM 3534 C C . LEU A 1 470 ? -19.374 -12.001 35.155 1.00 97.06 470 LEU A C 1
ATOM 3536 O O . LEU A 1 470 ? -20.360 -11.690 34.491 1.00 97.06 470 LEU A O 1
ATOM 3540 N N . ASP A 1 471 ? -18.526 -12.958 34.777 1.00 96.62 471 ASP A N 1
ATOM 3541 C CA . ASP A 1 471 ? -18.625 -13.641 33.480 1.00 96.62 471 ASP A CA 1
ATOM 3542 C C . ASP A 1 471 ? -19.917 -14.458 33.346 1.00 96.62 471 ASP A C 1
ATOM 3544 O O . ASP A 1 471 ? -20.582 -14.419 32.308 1.00 96.62 471 ASP A O 1
ATOM 3548 N N . ARG A 1 472 ? -20.329 -15.149 34.417 1.00 97.12 472 ARG A N 1
ATOM 3549 C CA . ARG A 1 472 ? -21.559 -15.956 34.439 1.00 97.12 472 ARG A CA 1
ATOM 3550 C C . ARG A 1 472 ? -22.801 -15.083 34.268 1.00 97.12 472 ARG A C 1
ATOM 3552 O O . ARG A 1 472 ? -23.677 -15.402 33.464 1.00 97.12 472 ARG A O 1
ATOM 3559 N N . VAL A 1 473 ? -22.887 -13.984 35.015 1.00 97.81 473 VAL A N 1
ATOM 3560 C CA . VAL A 1 473 ? -24.006 -13.034 34.924 1.00 97.81 473 VAL A CA 1
ATOM 3561 C C . VAL A 1 473 ? -23.998 -12.337 33.566 1.00 97.81 473 VAL A C 1
ATOM 3563 O O . VAL A 1 473 ? -25.038 -12.241 32.911 1.00 97.81 473 VAL A O 1
ATOM 3566 N N . ALA A 1 474 ? -22.827 -11.922 33.084 1.00 97.50 474 ALA A N 1
ATOM 3567 C CA . ALA A 1 474 ? -22.689 -11.294 31.781 1.00 97.50 474 ALA A CA 1
ATOM 3568 C C . ALA A 1 474 ? -23.113 -12.218 30.632 1.00 97.50 474 ALA A C 1
ATOM 3570 O O . ALA A 1 474 ? -23.745 -11.745 29.685 1.00 97.50 474 ALA A O 1
ATOM 3571 N N . ALA A 1 475 ? -22.837 -13.522 30.711 1.00 96.56 475 ALA A N 1
ATOM 3572 C CA . ALA A 1 475 ? -23.313 -14.499 29.734 1.00 96.56 475 ALA A CA 1
ATOM 3573 C C . ALA A 1 475 ? -24.851 -14.565 29.690 1.00 96.56 475 ALA A C 1
ATOM 3575 O O . ALA A 1 475 ? -25.431 -14.500 28.605 1.00 96.56 475 ALA A O 1
ATOM 3576 N N . ARG A 1 476 ? -25.524 -14.590 30.852 1.00 96.81 476 ARG A N 1
ATOM 3577 C CA . ARG A 1 476 ? -27.000 -14.589 30.948 1.00 96.81 476 ARG A CA 1
ATOM 3578 C C . ARG A 1 476 ? -27.621 -13.320 30.366 1.00 96.81 476 ARG A C 1
ATOM 3580 O O . ARG A 1 476 ? -28.508 -13.394 29.519 1.00 96.81 476 ARG A O 1
ATOM 3587 N N . VAL A 1 477 ? -27.097 -12.153 30.741 1.00 97.12 477 VAL A N 1
ATOM 3588 C CA . VAL A 1 477 ? -27.538 -10.863 30.181 1.00 97.12 477 VAL A CA 1
ATOM 3589 C C . VAL A 1 477 ? -27.294 -10.816 28.668 1.00 97.12 477 VAL A C 1
ATOM 3591 O O . VAL A 1 477 ? -28.129 -10.333 27.905 1.00 97.12 477 VAL A O 1
ATOM 3594 N N . SER A 1 478 ? -26.175 -11.370 28.194 1.00 96.38 478 SER A N 1
ATOM 3595 C CA . SER A 1 478 ? -25.859 -11.424 26.762 1.00 96.38 478 SER A CA 1
ATOM 3596 C C . SER A 1 478 ? -26.777 -12.365 25.977 1.00 96.38 478 SER A C 1
ATOM 3598 O O . SER A 1 478 ? -26.997 -12.121 24.787 1.00 96.38 478 SER A O 1
ATOM 3600 N N . ALA A 1 479 ? -27.346 -13.394 26.607 1.00 94.00 479 ALA A N 1
ATOM 3601 C CA . ALA A 1 479 ? -28.309 -14.295 25.973 1.00 94.00 479 ALA A CA 1
ATOM 3602 C C . ALA A 1 479 ? -29.648 -13.600 25.660 1.00 94.00 479 ALA A C 1
ATOM 3604 O O . ALA A 1 479 ? -30.302 -13.942 24.676 1.00 94.00 479 ALA A O 1
ATOM 3605 N N . CYS A 1 480 ? -30.012 -12.557 26.413 1.00 92.62 480 CYS A N 1
ATOM 3606 C CA . CYS A 1 480 ? -31.254 -11.813 26.206 1.00 92.62 480 CYS A CA 1
ATOM 3607 C C . CYS A 1 480 ? -31.286 -11.145 24.817 1.00 92.62 480 CYS A C 1
ATOM 3609 O O . CYS A 1 480 ? -30.383 -10.383 24.439 1.00 92.62 480 CYS A O 1
ATOM 3611 N N . ALA A 1 481 ? -32.334 -11.414 24.032 1.00 89.06 481 ALA A N 1
ATOM 3612 C CA . ALA A 1 481 ? -32.433 -10.952 22.645 1.00 89.06 481 ALA A CA 1
ATOM 3613 C C . ALA A 1 481 ? -32.497 -9.417 22.531 1.00 89.06 481 ALA A C 1
ATOM 3615 O O . ALA A 1 481 ? -31.809 -8.840 21.682 1.00 89.06 481 ALA A O 1
ATOM 3616 N N . ALA A 1 482 ? -33.228 -8.768 23.436 1.00 92.00 482 ALA A N 1
ATOM 3617 C CA . ALA A 1 482 ? -33.369 -7.315 23.521 1.00 92.00 482 ALA A CA 1
ATOM 3618 C C . ALA A 1 482 ? -32.069 -6.582 23.921 1.00 92.00 482 ALA A C 1
ATOM 3620 O O . ALA A 1 482 ? -31.935 -5.381 23.683 1.00 92.00 482 ALA A O 1
ATOM 3621 N N . VAL A 1 483 ? -31.071 -7.288 24.475 1.00 94.75 483 VAL A N 1
ATOM 3622 C CA . VAL A 1 483 ? -29.766 -6.701 24.818 1.00 94.75 483 VAL A CA 1
ATOM 3623 C C . VAL A 1 483 ? -28.886 -6.593 23.570 1.00 94.75 483 VAL A C 1
ATOM 3625 O O . VAL A 1 483 ? -28.600 -7.589 22.894 1.00 94.75 483 VAL A O 1
ATOM 3628 N N . SER A 1 484 ? -28.414 -5.384 23.268 1.00 92.00 484 SER A N 1
ATOM 3629 C CA . SER A 1 484 ? -27.563 -5.084 22.108 1.00 92.00 484 SER A CA 1
ATOM 3630 C C . SER A 1 484 ? -26.088 -4.912 22.470 1.00 92.00 484 SER A C 1
ATOM 3632 O O . SER A 1 484 ? -25.210 -5.340 21.717 1.00 92.00 484 SER A O 1
ATOM 3634 N N . HIS A 1 485 ? -25.818 -4.351 23.646 1.00 93.38 485 HIS A N 1
ATOM 3635 C CA . HIS A 1 485 ? -24.479 -4.104 24.175 1.00 93.38 485 HIS A CA 1
ATOM 3636 C C . HIS A 1 485 ? -24.386 -4.656 25.593 1.00 93.38 485 HIS A C 1
ATOM 3638 O O . HIS A 1 485 ? -25.337 -4.493 26.350 1.00 93.38 485 HIS A O 1
ATOM 3644 N N . ASN A 1 486 ? -23.260 -5.271 25.953 1.00 97.25 486 ASN A N 1
ATOM 3645 C CA . ASN A 1 486 ? -22.981 -5.717 27.315 1.00 97.25 486 ASN A CA 1
ATOM 3646 C C . ASN A 1 486 ? -21.473 -5.649 27.600 1.00 97.25 486 ASN A C 1
ATOM 3648 O O . ASN A 1 486 ? -20.678 -6.298 26.914 1.00 97.25 486 ASN A O 1
ATOM 3652 N N . TYR A 1 487 ? -21.087 -4.844 28.586 1.00 96.31 487 TYR A N 1
ATOM 3653 C CA . TYR A 1 487 ? -19.702 -4.508 28.901 1.00 96.31 487 TYR A CA 1
ATOM 3654 C C . TYR A 1 487 ? -19.435 -4.598 30.396 1.00 96.31 487 TYR A C 1
ATOM 3656 O O . TYR A 1 487 ? -20.166 -4.006 31.190 1.00 96.31 487 TYR A O 1
ATOM 3664 N N . ALA A 1 488 ? -18.320 -5.225 30.762 1.00 96.69 488 ALA A N 1
ATOM 3665 C CA . ALA A 1 488 ? -17.735 -4.995 32.072 1.00 96.69 488 ALA A CA 1
ATOM 3666 C C . ALA A 1 488 ? -17.016 -3.642 32.090 1.00 96.69 488 ALA A C 1
ATOM 3668 O O . ALA A 1 488 ? -16.337 -3.267 31.123 1.00 96.69 488 ALA A O 1
ATOM 3669 N N . ARG A 1 489 ? -17.162 -2.909 33.193 1.00 96.31 489 ARG A N 1
ATOM 3670 C CA . ARG A 1 489 ? -16.460 -1.649 33.445 1.00 96.31 489 ARG A CA 1
ATOM 3671 C C . ARG A 1 489 ? -15.893 -1.621 34.860 1.00 96.31 489 ARG A C 1
ATOM 3673 O O . ARG A 1 489 ? -16.540 -2.090 35.790 1.00 96.31 489 ARG A O 1
ATOM 3680 N N . SER A 1 490 ? -14.711 -1.038 35.022 1.00 93.94 490 SER A N 1
ATOM 3681 C CA . SER A 1 490 ? -14.136 -0.703 36.330 1.00 93.94 490 SER A CA 1
ATOM 3682 C C . SER A 1 490 ? -14.431 0.754 36.703 1.00 93.94 490 SER A C 1
ATOM 3684 O O . SER A 1 490 ? -14.822 1.542 35.845 1.00 93.94 490 SER A O 1
ATOM 3686 N N . GLY A 1 491 ? -14.246 1.120 37.977 1.00 90.38 491 GLY A N 1
ATOM 3687 C CA . GLY A 1 491 ? -14.412 2.500 38.471 1.00 90.38 491 GLY A CA 1
ATOM 3688 C C . GLY A 1 491 ? -15.741 2.794 39.179 1.00 90.38 491 GLY A C 1
ATOM 3689 O O . GLY A 1 491 ? -15.963 3.920 39.615 1.00 90.38 491 GLY A O 1
ATOM 3690 N N . HIS A 1 492 ? -16.624 1.799 39.312 1.00 94.12 492 HIS A N 1
ATOM 3691 C CA . HIS A 1 492 ? -17.859 1.898 40.091 1.00 94.12 492 HIS A CA 1
ATOM 3692 C C . HIS A 1 492 ? -18.315 0.510 40.575 1.00 94.12 492 HIS A C 1
ATOM 3694 O O . HIS A 1 492 ? -17.956 -0.493 39.958 1.00 94.12 492 HIS A O 1
ATOM 3700 N N . ARG A 1 493 ? -19.143 0.440 41.635 1.00 94.38 493 ARG A N 1
ATOM 3701 C CA . ARG A 1 493 ? -19.747 -0.832 42.103 1.00 94.38 493 ARG A CA 1
ATOM 3702 C C . ARG A 1 493 ? -20.638 -1.493 41.044 1.00 94.38 493 ARG A C 1
ATOM 3704 O O . ARG A 1 493 ? -20.651 -2.708 40.910 1.00 94.38 493 ARG A O 1
ATOM 3711 N N . TYR A 1 494 ? -21.323 -0.671 40.246 1.00 97.19 494 TYR A N 1
ATOM 3712 C CA . TYR A 1 494 ? -21.992 -1.113 39.022 1.00 97.19 494 TYR A CA 1
ATOM 3713 C C . TYR A 1 494 ? -20.925 -1.404 37.970 1.00 97.19 494 TYR A C 1
ATOM 3715 O O . TYR A 1 494 ? -20.409 -0.494 37.315 1.00 97.19 494 TYR A O 1
ATOM 3723 N N . ASN A 1 495 ? -20.574 -2.676 37.847 1.00 96.69 495 ASN A N 1
ATOM 3724 C CA . ASN A 1 495 ? -19.452 -3.161 37.054 1.00 96.69 495 ASN A CA 1
ATOM 3725 C C . ASN A 1 495 ? -19.885 -3.904 35.784 1.00 96.69 495 ASN A C 1
ATOM 3727 O O . ASN A 1 495 ? -19.037 -4.172 34.937 1.00 96.69 495 ASN A O 1
ATOM 3731 N N . LEU A 1 496 ? -21.181 -4.174 35.596 1.00 98.25 496 LEU A N 1
ATOM 3732 C CA . LEU A 1 496 ? -21.735 -4.729 34.361 1.00 98.25 496 LEU A CA 1
ATOM 3733 C C . LEU A 1 496 ? -22.783 -3.779 33.772 1.00 98.25 496 LEU A C 1
ATOM 3735 O O . LEU A 1 496 ? -23.749 -3.422 34.439 1.00 98.25 496 LEU A O 1
ATOM 3739 N N . TRP A 1 497 ? -22.589 -3.371 32.520 1.00 98.12 497 TRP A N 1
ATOM 3740 C CA . TRP A 1 497 ? -23.374 -2.341 31.840 1.00 98.12 497 TRP A CA 1
ATOM 3741 C C . TRP A 1 497 ? -23.935 -2.867 30.529 1.00 98.12 497 TRP A C 1
ATOM 3743 O O . TRP A 1 497 ? -23.170 -3.299 29.664 1.00 98.12 497 TRP A O 1
ATOM 3753 N N . PHE A 1 498 ? -25.244 -2.752 30.332 1.00 97.56 498 PHE A N 1
ATOM 3754 C CA . PHE A 1 498 ? -25.908 -3.263 29.141 1.00 97.56 498 PHE A CA 1
ATOM 3755 C C . PHE A 1 498 ? -26.899 -2.266 28.537 1.00 97.56 498 PHE A C 1
ATOM 3757 O O . PHE A 1 498 ? -27.459 -1.418 29.222 1.00 97.56 498 PHE A O 1
ATOM 3764 N N . VAL A 1 499 ? -27.115 -2.357 27.225 1.00 95.38 499 VAL A N 1
ATOM 3765 C CA . VAL A 1 499 ? -28.151 -1.588 26.519 1.00 95.38 499 VAL A CA 1
ATOM 3766 C C . VAL A 1 499 ? -29.232 -2.555 26.077 1.00 95.38 499 VAL A C 1
ATOM 3768 O O . VAL A 1 499 ? -28.934 -3.499 25.343 1.00 95.38 499 VAL A O 1
ATOM 3771 N N . ALA A 1 500 ? -30.466 -2.298 26.499 1.00 94.31 500 ALA A N 1
ATOM 3772 C CA . ALA A 1 500 ? -31.647 -3.049 26.097 1.00 94.31 500 ALA A CA 1
ATOM 3773 C C . ALA A 1 500 ? -32.593 -2.148 25.297 1.00 94.31 500 ALA A C 1
ATOM 3775 O O . ALA A 1 500 ? -32.725 -0.957 25.594 1.00 94.31 500 ALA A O 1
ATOM 3776 N N . GLY A 1 501 ? -33.238 -2.705 24.277 1.00 92.56 501 GLY A N 1
ATOM 3777 C CA . GLY A 1 501 ? -34.272 -2.012 23.519 1.00 92.56 501 GLY A CA 1
ATOM 3778 C C . GLY A 1 501 ? -35.351 -2.961 23.024 1.00 92.56 501 GLY A C 1
ATOM 3779 O O . GLY A 1 501 ? -35.110 -4.156 22.883 1.00 92.56 501 GLY A O 1
ATOM 3780 N N . ALA A 1 502 ? -36.533 -2.402 22.795 1.00 92.31 502 ALA A N 1
ATOM 3781 C CA . ALA A 1 502 ? -37.723 -3.111 22.350 1.00 92.31 502 ALA A CA 1
ATOM 3782 C C . ALA A 1 502 ? -38.614 -2.168 21.531 1.00 92.31 502 ALA A C 1
ATOM 3784 O O . ALA A 1 502 ? -38.427 -0.949 21.562 1.00 92.31 502 ALA A O 1
ATOM 3785 N N . ARG A 1 503 ? -39.594 -2.720 20.810 1.00 90.69 503 ARG A N 1
ATOM 3786 C CA . ARG A 1 503 ? -40.597 -1.928 20.082 1.00 90.69 503 ARG A CA 1
ATOM 3787 C C . ARG A 1 503 ? -41.389 -1.016 21.024 1.00 90.69 503 ARG A C 1
ATOM 3789 O O . ARG A 1 503 ? -41.529 0.169 20.746 1.00 90.69 503 ARG A O 1
ATOM 3796 N N . GLU A 1 504 ? -41.815 -1.539 22.173 1.00 89.31 504 GLU A N 1
ATOM 3797 C CA . GLU A 1 504 ? -42.700 -0.843 23.119 1.00 89.31 504 GLU A CA 1
ATOM 3798 C C . GLU A 1 504 ? -42.173 -0.897 24.553 1.00 89.31 504 GLU A C 1
ATOM 3800 O O . GLU A 1 504 ? -41.351 -1.748 24.906 1.00 89.31 504 GLU A O 1
ATOM 3805 N N . ARG A 1 505 ? -42.670 0.021 25.392 1.00 90.56 505 ARG A N 1
ATOM 3806 C CA . ARG A 1 505 ? -42.264 0.162 26.796 1.00 90.56 505 ARG A CA 1
ATOM 3807 C C . ARG A 1 505 ? -42.483 -1.121 27.598 1.00 90.56 505 ARG A C 1
ATOM 3809 O O . ARG A 1 505 ? -41.530 -1.587 28.210 1.00 90.56 505 ARG A O 1
ATOM 3816 N N . GLY A 1 506 ? -43.669 -1.728 27.508 1.00 92.44 506 GLY A N 1
ATOM 3817 C CA . GLY A 1 506 ? -43.996 -2.942 28.266 1.00 92.44 506 GLY A CA 1
ATOM 3818 C C . GLY A 1 506 ? -43.046 -4.112 27.985 1.00 92.44 506 GLY A C 1
ATOM 3819 O O . GLY A 1 506 ? -42.593 -4.776 28.911 1.00 92.44 506 GLY A O 1
ATOM 3820 N N . MET A 1 507 ? -42.643 -4.310 26.723 1.00 92.00 507 MET A N 1
ATOM 3821 C CA . MET A 1 507 ? -41.670 -5.349 26.350 1.00 92.00 507 MET A CA 1
ATOM 3822 C C . MET A 1 507 ? -40.271 -5.092 26.928 1.00 92.00 507 MET A C 1
ATOM 3824 O O . MET A 1 507 ? -39.559 -6.027 27.310 1.00 92.00 507 MET A O 1
ATOM 3828 N N . LEU A 1 508 ? -39.851 -3.825 26.980 1.00 93.06 508 LEU A N 1
ATOM 3829 C CA . LEU A 1 508 ? -38.581 -3.458 27.601 1.00 93.06 508 LEU A CA 1
ATOM 3830 C C . LEU A 1 508 ? -38.627 -3.692 29.113 1.00 93.06 508 LEU A C 1
ATOM 3832 O O . LEU A 1 508 ? -37.670 -4.232 29.663 1.00 93.06 508 LEU A O 1
ATOM 3836 N N . ASP A 1 509 ? -39.729 -3.333 29.764 1.00 94.44 509 ASP A N 1
ATOM 3837 C CA . ASP A 1 509 ? -39.896 -3.506 31.207 1.00 94.44 509 ASP A CA 1
ATOM 3838 C C . ASP A 1 509 ? -39.917 -4.999 31.582 1.00 94.44 509 ASP A C 1
ATOM 3840 O O . ASP A 1 509 ? -39.184 -5.409 32.483 1.00 94.44 509 ASP A O 1
ATOM 3844 N N . ALA A 1 510 ? -40.616 -5.837 30.807 1.00 93.56 510 ALA A N 1
ATOM 3845 C CA . ALA A 1 510 ? -40.589 -7.296 30.953 1.00 93.56 510 ALA A CA 1
ATOM 3846 C C . ALA A 1 510 ? -39.176 -7.882 30.765 1.00 93.56 510 ALA A C 1
ATOM 3848 O O . ALA A 1 510 ? -38.736 -8.738 31.532 1.00 93.56 510 ALA A O 1
ATOM 3849 N N . THR A 1 511 ? -38.413 -7.377 29.787 1.00 93.75 511 THR A N 1
ATOM 3850 C CA . THR A 1 511 ? -37.007 -7.774 29.593 1.00 93.75 511 THR A CA 1
ATOM 3851 C C . THR A 1 511 ? -36.159 -7.448 30.826 1.00 93.75 511 THR A C 1
ATOM 3853 O O . THR A 1 511 ? -35.319 -8.251 31.232 1.00 93.75 511 THR A O 1
ATOM 3856 N N . LEU A 1 512 ? -36.334 -6.261 31.411 1.00 95.94 512 LEU A N 1
ATOM 3857 C CA . LEU A 1 512 ? -35.572 -5.831 32.585 1.00 95.94 512 LEU A CA 1
ATOM 3858 C C . LEU A 1 512 ? -35.939 -6.656 33.823 1.00 95.94 512 LEU A C 1
ATOM 3860 O O . LEU A 1 512 ? -35.034 -7.053 34.557 1.00 95.94 512 LEU A O 1
ATOM 3864 N N . ALA A 1 513 ? -37.226 -6.961 34.013 1.00 95.50 513 ALA A N 1
ATOM 3865 C CA . ALA A 1 513 ? -37.699 -7.851 35.071 1.00 95.50 513 ALA A CA 1
ATOM 3866 C C . ALA A 1 513 ? -37.084 -9.254 34.935 1.00 95.50 513 ALA A C 1
ATOM 3868 O O . ALA A 1 513 ? -36.450 -9.738 35.871 1.00 95.50 513 ALA A O 1
ATOM 3869 N N . SER A 1 514 ? -37.134 -9.838 33.733 1.00 94.81 514 SER A N 1
ATOM 3870 C CA . SER A 1 514 ? -36.532 -11.145 33.443 1.00 94.81 514 SER A CA 1
ATOM 3871 C C . SER A 1 514 ? -35.017 -11.167 33.687 1.00 94.81 514 SER A C 1
ATOM 3873 O O . SER A 1 514 ? -34.492 -12.120 34.258 1.00 94.81 514 SER A O 1
ATOM 3875 N N . ILE A 1 515 ? -34.285 -10.103 33.328 1.00 96.12 515 ILE A N 1
ATOM 3876 C CA . ILE A 1 515 ? -32.856 -9.987 33.671 1.00 96.12 515 ILE A CA 1
ATOM 3877 C C . ILE A 1 515 ? -32.661 -9.980 35.193 1.00 96.12 515 ILE A C 1
ATOM 3879 O O . ILE A 1 515 ? -31.729 -10.621 35.686 1.00 96.12 515 ILE A O 1
ATOM 3883 N N . GLY A 1 516 ? -33.525 -9.281 35.931 1.00 96.31 516 GLY A N 1
ATOM 3884 C CA . GLY A 1 516 ? -33.511 -9.273 37.391 1.00 96.31 516 GLY A CA 1
ATOM 3885 C C . GLY A 1 516 ? -33.669 -10.672 37.980 1.00 96.31 516 GLY A C 1
ATOM 3886 O O . GLY A 1 516 ? -32.826 -11.106 38.763 1.00 96.31 516 GLY A O 1
ATOM 3887 N N . GLU A 1 517 ? -34.674 -11.416 37.524 1.00 95.62 517 GLU A N 1
ATOM 3888 C CA . GLU A 1 517 ? -34.946 -12.796 37.944 1.00 95.62 517 GLU A CA 1
ATOM 3889 C C . GLU A 1 517 ? -33.798 -13.753 37.584 1.00 95.62 517 GLU A C 1
ATOM 3891 O O . GLU A 1 517 ? -33.290 -14.482 38.435 1.00 95.62 517 GLU A O 1
ATOM 3896 N N . LEU A 1 518 ? -33.313 -13.711 36.337 1.00 93.81 518 LEU A N 1
ATOM 3897 C CA . LEU A 1 518 ? -32.247 -14.591 35.837 1.00 93.81 518 LEU A CA 1
ATOM 3898 C C . LEU A 1 518 ? -30.905 -14.385 36.547 1.00 93.81 518 LEU A C 1
ATOM 3900 O O . LEU A 1 518 ? -30.058 -15.290 36.579 1.00 93.81 518 LEU A O 1
ATOM 3904 N N . THR A 1 519 ? -30.658 -13.177 37.045 1.00 95.69 519 THR A N 1
ATOM 3905 C CA . THR A 1 519 ? -29.392 -12.818 37.691 1.00 95.69 519 THR A CA 1
ATOM 3906 C C . THR A 1 519 ? -29.487 -12.767 39.210 1.00 95.69 519 THR A C 1
ATOM 3908 O O . THR A 1 519 ? -28.447 -12.854 39.858 1.00 95.69 519 THR A O 1
ATOM 3911 N N . GLY A 1 520 ? -30.694 -12.669 39.775 1.00 95.75 520 GLY A N 1
ATOM 3912 C CA . GLY A 1 520 ? -30.914 -12.399 41.197 1.00 95.75 520 GLY A CA 1
ATOM 3913 C C . GLY A 1 520 ? -30.500 -10.983 41.613 1.00 95.75 520 GLY A C 1
ATOM 3914 O O . GLY A 1 520 ? -30.275 -10.735 42.794 1.00 95.75 520 GLY A O 1
ATOM 3915 N N . LEU A 1 521 ? -30.334 -10.064 40.656 1.00 96.44 521 LEU A N 1
ATOM 3916 C CA . LEU A 1 521 ? -29.802 -8.720 40.872 1.00 96.44 521 LEU A CA 1
ATOM 3917 C C . LEU A 1 521 ? -30.740 -7.683 40.255 1.00 96.44 521 LEU A C 1
ATOM 3919 O O . LEU A 1 521 ? -31.042 -7.750 39.069 1.00 96.44 521 LEU A O 1
ATOM 3923 N N . ALA A 1 522 ? -31.148 -6.680 41.031 1.00 94.62 522 ALA A N 1
ATOM 3924 C CA . ALA A 1 522 ? -32.000 -5.603 40.534 1.00 94.62 522 ALA A CA 1
ATOM 3925 C C . ALA A 1 522 ? -31.237 -4.699 39.537 1.00 94.62 522 ALA A C 1
ATOM 3927 O O . ALA A 1 522 ? -30.221 -4.098 39.914 1.00 94.62 522 ALA A O 1
ATOM 3928 N N . PRO A 1 523 ? -31.695 -4.559 38.276 1.00 96.12 523 PRO A N 1
ATOM 3929 C CA . PRO A 1 523 ? -31.066 -3.655 37.320 1.00 96.12 523 PRO A CA 1
ATOM 3930 C C . PRO A 1 523 ? -31.291 -2.183 37.678 1.00 96.12 523 PRO A C 1
ATOM 3932 O O . PRO A 1 523 ? -32.423 -1.736 37.847 1.00 96.12 523 PRO A O 1
ATOM 3935 N N . LEU A 1 524 ? -30.220 -1.389 37.686 1.00 96.56 524 LEU A N 1
ATOM 3936 C CA . LEU A 1 524 ? -30.320 0.068 37.667 1.00 96.56 524 LEU A CA 1
ATOM 3937 C C . LEU A 1 524 ? -30.780 0.517 36.274 1.00 96.56 524 LEU A C 1
ATOM 3939 O O . LEU A 1 524 ? -30.066 0.296 35.295 1.00 96.56 524 LEU A O 1
ATOM 3943 N N . VAL A 1 525 ? -31.939 1.174 36.186 1.00 95.88 525 VAL A N 1
ATOM 3944 C CA . VAL A 1 525 ? -32.527 1.627 34.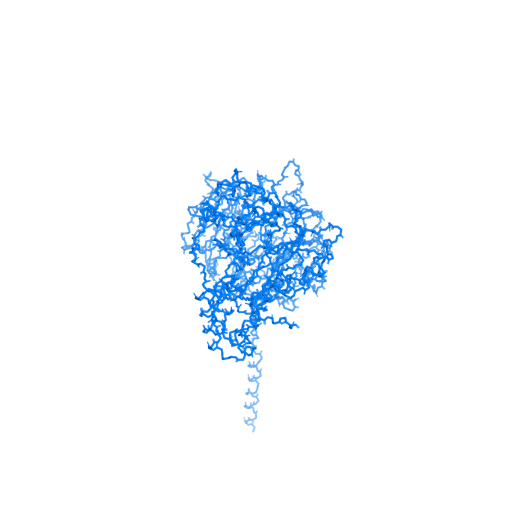914 1.00 95.88 525 VAL A CA 1
ATOM 3945 C C . VAL A 1 525 ? -32.311 3.125 34.717 1.00 95.88 525 VAL A C 1
ATOM 3947 O O . VAL A 1 525 ? -32.841 3.963 35.453 1.00 95.88 525 VAL A O 1
ATOM 3950 N N . LEU A 1 526 ? -31.557 3.470 33.674 1.00 95.38 526 LEU A N 1
ATOM 3951 C CA . LEU A 1 526 ? -31.174 4.841 33.353 1.00 95.38 526 LEU A CA 1
ATOM 3952 C C . LEU A 1 526 ? -31.716 5.203 31.965 1.00 95.38 526 LEU A C 1
ATOM 3954 O O . LEU A 1 526 ? -30.987 5.052 30.984 1.00 95.38 526 LEU A O 1
ATOM 3958 N N . PRO A 1 527 ? -32.971 5.662 31.823 1.00 91.81 527 PRO A N 1
ATOM 3959 C CA . PRO A 1 527 ? -33.499 6.099 30.533 1.00 91.81 527 PRO A CA 1
ATOM 3960 C C . PRO A 1 527 ? -32.800 7.381 30.052 1.00 91.81 527 PRO A C 1
ATOM 3962 O O . PRO A 1 527 ? -32.331 8.200 30.843 1.00 91.81 527 PRO A O 1
ATOM 3965 N N . MET A 1 528 ? -32.693 7.543 28.732 1.00 90.50 528 MET A N 1
ATOM 3966 C CA . MET A 1 528 ? -32.154 8.764 28.127 1.00 90.50 528 MET A CA 1
ATOM 3967 C C . MET A 1 528 ? -33.253 9.820 28.034 1.00 90.50 528 MET A C 1
ATOM 3969 O O . MET A 1 528 ? -34.287 9.553 27.429 1.00 90.50 528 MET A O 1
ATOM 3973 N N . THR A 1 529 ? -33.005 11.010 28.582 1.00 88.94 529 THR A N 1
ATOM 3974 C CA . THR A 1 529 ? -33.959 12.133 28.549 1.00 88.94 529 THR A CA 1
ATOM 3975 C C . THR A 1 529 ? -33.617 13.157 27.479 1.00 88.94 529 THR A C 1
ATOM 3977 O O . THR A 1 529 ? -34.510 13.750 26.881 1.00 88.94 529 THR A O 1
ATOM 3980 N N . ARG A 1 530 ? -32.323 13.355 27.200 1.00 86.94 530 ARG A N 1
ATOM 3981 C CA . ARG A 1 530 ? -31.864 14.267 26.149 1.00 86.94 530 ARG A CA 1
ATOM 3982 C C . ARG A 1 530 ? -30.605 13.751 25.479 1.00 86.94 530 ARG A C 1
ATOM 3984 O O . ARG A 1 530 ? -29.711 13.215 26.128 1.00 86.94 530 ARG A O 1
ATOM 3991 N N . GLU A 1 531 ? -30.516 13.969 24.180 1.00 85.88 531 GLU A N 1
ATOM 3992 C CA . GLU A 1 531 ? -29.321 13.695 23.398 1.00 85.88 531 GLU A CA 1
ATOM 3993 C C . GLU A 1 531 ? -28.606 14.997 23.026 1.00 85.88 531 GLU A C 1
ATOM 3995 O O . GLU A 1 531 ? -29.248 15.963 22.617 1.00 85.88 531 GLU A O 1
ATOM 4000 N N . TYR A 1 532 ? -27.274 14.999 23.115 1.00 85.44 532 TYR A N 1
ATOM 4001 C CA . TYR A 1 532 ? -26.430 16.070 22.576 1.00 85.44 532 TYR A CA 1
ATOM 4002 C C . TYR A 1 532 ? -25.616 15.616 21.361 1.00 85.44 532 TYR A C 1
ATOM 4004 O O . TYR A 1 532 ? -25.362 16.412 20.459 1.00 85.44 532 TYR A O 1
ATOM 4012 N N . HIS A 1 533 ? -25.184 14.349 21.336 1.00 79.62 533 HIS A N 1
ATOM 4013 C CA . HIS A 1 533 ? -24.433 13.768 20.223 1.00 79.62 533 HIS A CA 1
ATOM 4014 C C . HIS A 1 533 ? -24.530 12.241 20.209 1.00 79.62 533 HIS A C 1
ATOM 4016 O O . HIS A 1 533 ? -24.172 11.600 21.196 1.00 79.62 533 HIS A O 1
ATOM 4022 N N . ILE A 1 534 ? -24.931 11.654 19.079 1.00 69.06 534 ILE A N 1
ATOM 4023 C CA . ILE A 1 534 ? -24.762 10.225 18.792 1.00 69.06 534 ILE A CA 1
ATOM 4024 C C . ILE A 1 534 ? -24.191 10.065 17.377 1.00 69.06 534 ILE A C 1
ATOM 4026 O O . ILE A 1 534 ? -24.930 10.061 16.393 1.00 69.06 534 ILE A O 1
ATOM 4030 N N . ASP A 1 535 ? -22.868 9.908 17.269 1.00 67.19 535 ASP A N 1
ATOM 4031 C CA . ASP A 1 535 ? -22.197 9.478 16.036 1.00 67.19 535 ASP A CA 1
ATOM 4032 C C . ASP A 1 535 ? -21.391 8.205 16.306 1.00 67.19 535 ASP A C 1
ATOM 4034 O O . ASP A 1 535 ? -20.300 8.225 16.872 1.00 67.19 535 ASP A O 1
ATOM 4038 N N . LEU A 1 536 ? -21.931 7.071 15.858 1.00 68.44 536 LEU A N 1
ATOM 4039 C CA . LEU A 1 536 ? -21.273 5.764 15.958 1.00 68.44 536 LEU A CA 1
ATOM 4040 C C . LEU A 1 536 ? -20.186 5.559 14.886 1.00 68.44 536 LEU A C 1
ATOM 4042 O O . LEU A 1 536 ? -19.758 4.426 14.639 1.00 68.44 536 LEU A O 1
ATOM 4046 N N . GLY A 1 537 ? -19.816 6.600 14.136 1.00 63.34 537 GLY A N 1
ATOM 4047 C CA . GLY A 1 537 ? -18.749 6.566 13.143 1.00 63.34 537 GLY A CA 1
ATOM 4048 C C . GLY A 1 537 ? -17.415 7.004 13.723 1.00 63.34 537 GLY A C 1
ATOM 4049 O O . GLY A 1 537 ? -17.323 7.993 14.447 1.00 63.34 537 GLY A O 1
ATOM 4050 N N . PHE A 1 538 ? -16.360 6.290 13.352 1.00 66.94 538 PHE A N 1
ATOM 4051 C CA . PHE A 1 538 ? -15.006 6.545 13.824 1.00 66.94 538 PHE A CA 1
ATOM 4052 C C . PHE A 1 538 ? -14.174 7.120 12.682 1.00 66.94 538 PHE A C 1
ATOM 4054 O O . PHE A 1 538 ? -14.154 6.505 11.616 1.00 66.94 538 PHE A O 1
ATOM 4061 N N . PRO A 1 539 ? -13.494 8.263 12.876 1.00 67.94 539 PRO A N 1
ATOM 4062 C CA . PRO A 1 539 ? -12.459 8.681 11.944 1.00 67.94 539 PRO A CA 1
ATOM 4063 C C . PRO A 1 539 ? -11.294 7.692 12.050 1.00 67.94 539 PRO A C 1
ATOM 4065 O O . PRO A 1 539 ? -10.721 7.500 13.124 1.00 67.94 539 PRO A O 1
ATOM 4068 N N . LEU A 1 540 ? -10.977 7.015 10.958 1.00 67.69 540 LEU A N 1
ATOM 4069 C CA . LEU A 1 540 ? -9.892 6.049 10.881 1.00 67.69 540 LEU A CA 1
ATOM 4070 C C . LEU A 1 540 ? -8.585 6.739 10.503 1.00 67.69 540 LEU A C 1
ATOM 4072 O O . LEU A 1 540 ? -7.558 6.443 11.121 1.00 67.69 540 LEU A O 1
ATOM 4076 N N . ALA A 1 541 ? -8.640 7.705 9.583 1.00 55.94 541 ALA A N 1
ATOM 4077 C CA . ALA A 1 541 ? -7.511 8.548 9.220 1.00 55.94 541 ALA A CA 1
ATOM 4078 C C . ALA A 1 541 ? -7.149 9.541 10.344 1.00 55.94 541 ALA A C 1
ATOM 4080 O O . ALA A 1 541 ? -8.012 10.188 10.945 1.00 55.94 541 ALA A O 1
ATOM 4081 N N . ARG A 1 542 ? -5.846 9.696 10.627 1.00 49.56 542 ARG A N 1
ATOM 4082 C CA . ARG A 1 542 ? -5.344 10.775 11.494 1.00 49.56 542 ARG A CA 1
ATOM 4083 C C . ARG A 1 542 ? -5.419 12.084 10.711 1.00 49.56 542 ARG A C 1
ATOM 4085 O O . ARG A 1 542 ? -4.507 12.398 9.951 1.00 49.56 542 ARG A O 1
ATOM 4092 N N . GLU A 1 543 ? -6.493 12.845 10.890 1.00 38.62 543 GLU A N 1
ATOM 4093 C CA . GLU A 1 543 ? -6.518 14.235 10.438 1.00 38.62 543 GLU A CA 1
ATOM 4094 C C . GLU A 1 543 ? -5.420 15.015 11.180 1.00 38.62 543 GLU A C 1
ATOM 4096 O O . GLU A 1 543 ? -5.511 15.278 12.380 1.00 38.62 543 GLU A O 1
ATOM 4101 N N . HIS A 1 544 ? -4.351 15.365 10.461 1.00 32.19 544 HIS A N 1
ATOM 4102 C CA . HIS A 1 544 ? -3.474 16.471 10.828 1.00 32.19 544 HIS A CA 1
ATOM 4103 C C . HIS A 1 544 ? -4.250 17.757 10.538 1.00 32.19 544 HIS A C 1
ATOM 4105 O O . HIS A 1 544 ? -4.185 18.306 9.442 1.00 32.19 544 HIS A O 1
ATOM 4111 N N . GLY A 1 545 ? -5.074 18.185 11.488 1.00 32.66 545 GLY A N 1
ATOM 4112 C CA . GLY A 1 545 ? -5.847 19.406 11.334 1.00 32.66 545 GLY A CA 1
ATOM 4113 C C . GLY A 1 545 ? -6.813 19.625 12.483 1.00 32.66 545 GLY A C 1
ATOM 4114 O O . GLY A 1 545 ? -7.735 18.848 12.702 1.00 32.66 545 GLY A O 1
ATOM 4115 N N . THR A 1 546 ? -6.631 20.736 13.180 1.00 30.97 546 THR A N 1
ATOM 4116 C CA . THR A 1 546 ? -7.565 21.375 14.114 1.00 30.97 546 THR A CA 1
ATOM 4117 C C . THR A 1 546 ? -8.807 21.912 13.390 1.00 30.97 546 THR A C 1
ATOM 4119 O O . THR A 1 546 ? -9.215 23.050 13.606 1.00 30.97 546 THR A O 1
ATOM 4122 N N . ARG A 1 547 ? -9.439 21.130 12.504 1.00 32.28 547 ARG A N 1
ATOM 4123 C CA . ARG A 1 547 ? -10.739 21.529 11.962 1.00 32.28 547 ARG A CA 1
ATOM 4124 C C . ARG A 1 547 ? -11.819 21.162 12.980 1.00 32.28 547 ARG A C 1
ATOM 4126 O O . ARG A 1 547 ? -12.002 19.976 13.257 1.00 32.28 547 ARG A O 1
ATOM 4133 N N . PRO A 1 548 ? -12.540 22.139 13.560 1.00 35.44 548 PRO A N 1
ATOM 4134 C CA . PRO A 1 548 ? -13.707 21.824 14.366 1.00 35.44 548 PRO A CA 1
ATOM 4135 C C . PRO A 1 548 ? -14.678 21.012 13.507 1.00 35.44 548 PRO A C 1
ATOM 4137 O O . PRO A 1 548 ? -14.992 21.392 12.374 1.00 35.44 548 PRO A O 1
ATOM 4140 N N . ARG A 1 549 ? -15.127 19.865 14.033 1.00 45.16 549 ARG A N 1
ATOM 4141 C CA . ARG A 1 549 ? -16.189 19.072 13.408 1.00 45.16 549 ARG A CA 1
ATOM 4142 C C . ARG A 1 549 ? -17.356 20.012 13.106 1.00 45.16 549 ARG A C 1
ATOM 4144 O O . ARG A 1 549 ? -17.816 20.721 14.002 1.00 45.16 549 ARG A O 1
ATOM 4151 N N . ARG A 1 550 ? -17.822 20.022 11.850 1.00 36.66 550 ARG A N 1
ATOM 4152 C CA . ARG A 1 550 ? -19.046 20.739 11.464 1.00 36.66 550 ARG A CA 1
ATOM 4153 C C . ARG A 1 550 ? -20.143 20.340 12.458 1.00 36.66 550 ARG A C 1
ATOM 4155 O O . ARG A 1 550 ? -20.284 19.139 12.709 1.00 36.66 550 ARG A O 1
ATOM 4162 N N . PRO A 1 551 ? -20.877 21.297 13.049 1.00 37.31 551 PRO A N 1
ATOM 4163 C CA . PRO A 1 551 ? -21.904 20.968 14.020 1.00 37.31 551 PRO A CA 1
ATOM 4164 C C . PRO A 1 551 ? -22.892 20.012 13.357 1.00 37.31 551 PRO A C 1
ATOM 4166 O O . PRO A 1 551 ? -23.495 20.348 12.337 1.00 37.31 551 PRO A O 1
ATOM 4169 N N . ALA A 1 552 ? -23.062 18.817 13.929 1.00 42.19 552 ALA A N 1
ATOM 4170 C CA . ALA A 1 552 ? -24.323 18.128 13.735 1.00 42.19 552 ALA A CA 1
ATOM 4171 C C . ALA A 1 552 ? -25.384 19.108 14.243 1.00 42.19 552 ALA A C 1
ATOM 4173 O O . ALA A 1 552 ? -25.253 19.625 15.358 1.00 42.19 552 ALA A O 1
ATOM 4174 N N . ARG A 1 553 ? -26.368 19.446 13.403 1.00 40.94 553 ARG A N 1
ATOM 4175 C CA . ARG A 1 553 ? -27.541 20.199 13.854 1.00 40.94 553 ARG A CA 1
ATOM 4176 C C . ARG A 1 553 ? -28.017 19.503 15.131 1.00 40.94 553 ARG A C 1
ATOM 4178 O O . ARG A 1 553 ? -28.233 18.293 15.097 1.00 40.94 553 ARG A O 1
ATOM 4185 N N . LEU A 1 554 ? -28.108 20.238 16.242 1.00 47.09 554 LEU A N 1
ATOM 4186 C CA . LEU A 1 554 ? -28.826 19.775 17.427 1.00 47.09 554 LEU A CA 1
ATOM 4187 C C . LEU A 1 554 ? -30.266 19.575 16.961 1.00 47.09 554 LEU A C 1
ATOM 4189 O O . LEU A 1 554 ? -31.026 20.535 16.869 1.00 47.09 554 LEU A O 1
ATOM 4193 N N . ALA A 1 555 ? -30.590 18.363 16.522 1.00 45.59 555 ALA A N 1
ATOM 4194 C CA . ALA A 1 555 ? -31.948 18.033 16.157 1.00 45.59 555 ALA A CA 1
ATOM 4195 C C . ALA A 1 555 ? -32.779 18.128 17.438 1.00 45.59 555 ALA A C 1
ATOM 4197 O O . ALA A 1 555 ? -32.347 17.666 18.499 1.00 45.59 555 ALA A O 1
ATOM 4198 N N . ALA A 1 556 ? -33.959 18.740 17.344 1.00 48.81 556 ALA A N 1
ATOM 4199 C CA . ALA A 1 556 ? -34.993 18.512 18.343 1.00 48.81 556 ALA A CA 1
ATOM 4200 C C . ALA A 1 556 ? -35.161 16.990 18.525 1.00 48.81 556 ALA A C 1
ATOM 4202 O O . ALA A 1 556 ? -34.905 16.252 17.565 1.00 48.81 556 ALA A O 1
ATOM 4203 N N . PRO A 1 557 ? -35.532 16.498 19.723 1.00 53.62 557 PRO A N 1
ATOM 4204 C CA . PRO A 1 557 ? -35.824 15.080 19.900 1.00 53.62 557 PRO A CA 1
ATOM 4205 C C . PRO A 1 557 ? -36.785 14.652 18.789 1.00 53.62 557 PRO A C 1
ATOM 4207 O O . PRO A 1 557 ? -37.880 15.200 18.676 1.00 53.62 557 PRO A O 1
ATOM 4210 N N . ALA A 1 558 ? -36.321 13.764 17.907 1.00 59.09 558 ALA A N 1
ATOM 4211 C CA . ALA A 1 558 ? -37.142 13.292 16.807 1.00 59.09 558 ALA A CA 1
ATOM 4212 C C . ALA A 1 558 ? -38.361 12.604 17.424 1.00 59.09 558 ALA A C 1
ATOM 4214 O O . ALA A 1 558 ? -38.208 11.734 18.285 1.00 59.09 558 ALA A O 1
ATOM 4215 N N . ALA A 1 559 ? -39.552 13.064 17.044 1.00 68.75 559 ALA A N 1
ATOM 4216 C CA . ALA A 1 559 ? -40.793 12.478 17.518 1.00 68.75 559 ALA A CA 1
ATOM 4217 C C . ALA A 1 559 ? -40.834 10.993 17.137 1.00 68.75 559 ALA A C 1
ATOM 4219 O O . ALA A 1 559 ? -40.275 10.597 16.110 1.00 68.75 559 ALA A O 1
ATOM 4220 N N . ALA A 1 560 ? -41.481 10.177 17.970 1.00 77.00 560 ALA A N 1
ATOM 4221 C CA . ALA A 1 560 ? -41.720 8.782 17.632 1.00 77.00 560 ALA A CA 1
ATOM 4222 C C . ALA A 1 560 ? -42.459 8.706 16.288 1.00 77.00 560 ALA A C 1
ATOM 4224 O O . ALA A 1 560 ? -43.441 9.420 16.075 1.00 77.00 560 ALA A O 1
ATOM 4225 N N . VAL A 1 561 ? -41.966 7.864 15.382 1.00 82.88 561 VAL A N 1
ATOM 4226 C CA . VAL A 1 561 ? -42.586 7.647 14.072 1.00 82.88 561 VAL A CA 1
ATOM 4227 C C . VAL A 1 561 ? -43.398 6.364 14.157 1.00 82.88 561 VAL A C 1
ATOM 4229 O O . VAL A 1 561 ? -42.858 5.312 14.499 1.00 82.88 561 VAL A O 1
ATOM 4232 N N . ALA A 1 562 ? -44.696 6.451 13.868 1.00 83.56 562 ALA A N 1
ATOM 4233 C CA . ALA A 1 562 ? -45.543 5.273 13.762 1.00 83.56 562 ALA A CA 1
ATOM 4234 C C . ALA A 1 562 ? -45.161 4.493 12.496 1.00 83.56 562 ALA A C 1
ATOM 4236 O O . ALA A 1 562 ? -45.175 5.052 11.402 1.00 83.56 562 ALA A O 1
ATOM 4237 N N . LEU A 1 563 ? -44.796 3.225 12.673 1.00 89.69 563 LEU A N 1
ATOM 4238 C CA . LEU A 1 563 ? -44.421 2.306 11.601 1.00 89.69 563 LEU A CA 1
ATOM 4239 C C . LEU A 1 563 ? -45.537 1.280 11.391 1.00 89.69 563 LEU A C 1
ATOM 4241 O O . LEU A 1 563 ? -46.017 0.699 12.370 1.00 89.69 563 LEU A O 1
ATOM 4245 N N . ASP A 1 564 ? -45.921 1.064 10.134 1.00 92.06 564 ASP A N 1
ATOM 4246 C CA . ASP A 1 564 ? -46.919 0.063 9.742 1.00 92.06 564 ASP A CA 1
ATOM 4247 C C . ASP A 1 564 ? -46.334 -1.371 9.743 1.00 92.06 564 ASP A C 1
ATOM 4249 O O . ASP A 1 564 ? -45.160 -1.602 10.050 1.00 92.06 564 ASP A O 1
ATOM 4253 N N . ASP A 1 565 ? -47.147 -2.381 9.432 1.00 91.12 565 ASP A N 1
ATOM 4254 C CA . ASP A 1 565 ? -46.677 -3.773 9.433 1.00 91.12 565 ASP A CA 1
ATOM 4255 C C . ASP A 1 565 ? -45.628 -4.058 8.346 1.00 91.12 565 ASP A C 1
ATOM 4257 O O . ASP A 1 565 ? -44.755 -4.912 8.528 1.00 91.12 565 ASP A O 1
ATOM 4261 N N . ASP A 1 566 ? -45.680 -3.350 7.219 1.00 93.50 566 ASP A N 1
ATOM 4262 C CA . ASP A 1 566 ? -44.705 -3.468 6.135 1.00 93.50 566 ASP A CA 1
ATOM 4263 C C . ASP A 1 566 ? -43.350 -2.893 6.559 1.00 93.50 566 ASP A C 1
ATOM 4265 O O . ASP A 1 566 ? -42.301 -3.500 6.314 1.00 93.50 566 ASP A O 1
ATOM 4269 N N . ASP A 1 567 ? -43.377 -1.755 7.250 1.00 94.38 567 ASP A N 1
ATOM 4270 C CA . ASP A 1 567 ? -42.232 -1.124 7.879 1.00 94.38 567 ASP A CA 1
ATOM 4271 C C . ASP A 1 567 ? -41.578 -2.091 8.862 1.00 94.38 567 ASP A C 1
ATOM 4273 O O . ASP A 1 567 ? -40.370 -2.309 8.792 1.00 94.38 567 ASP A O 1
ATOM 4277 N N . TRP A 1 568 ? -42.354 -2.743 9.732 1.00 93.31 568 TRP A N 1
ATOM 4278 C CA . TRP A 1 568 ? -41.812 -3.704 10.695 1.00 93.31 568 TRP A CA 1
ATOM 4279 C C . TRP A 1 568 ? -41.191 -4.937 10.034 1.00 93.31 568 TRP A C 1
ATOM 4281 O O . TRP A 1 568 ? -40.136 -5.397 10.487 1.00 93.31 568 TRP A O 1
ATOM 4291 N N . ARG A 1 569 ? -41.760 -5.439 8.929 1.00 93.75 569 ARG A N 1
ATOM 4292 C CA . ARG A 1 569 ? -41.121 -6.503 8.128 1.00 93.75 569 ARG A CA 1
ATOM 4293 C C . ARG A 1 569 ? -39.809 -6.031 7.506 1.00 93.75 569 ARG A C 1
ATOM 4295 O O . ARG A 1 569 ? -38.821 -6.768 7.518 1.00 93.75 569 ARG A O 1
ATOM 4302 N N . LEU A 1 570 ? -39.767 -4.800 6.999 1.00 94.50 570 LEU A N 1
ATOM 4303 C CA . LEU A 1 570 ? -38.557 -4.212 6.428 1.00 94.50 570 LEU A CA 1
ATOM 4304 C C . LEU A 1 570 ? -37.480 -3.942 7.495 1.00 94.50 570 LEU A C 1
ATOM 4306 O O . LEU A 1 570 ? -36.300 -4.206 7.250 1.00 94.50 570 LEU A O 1
ATOM 4310 N N . VAL A 1 571 ? -37.865 -3.492 8.694 1.00 93.94 571 VAL A N 1
ATOM 4311 C CA . VAL A 1 571 ? -36.972 -3.353 9.856 1.00 93.94 571 VAL A CA 1
ATOM 4312 C C . VAL A 1 571 ? -36.364 -4.708 10.203 1.00 93.94 571 VAL A C 1
ATOM 4314 O O . VAL A 1 571 ? -35.138 -4.813 10.266 1.00 93.94 571 VAL A O 1
ATOM 4317 N N . ALA A 1 572 ? -37.188 -5.753 10.344 1.00 91.75 572 ALA A N 1
ATOM 4318 C CA . ALA A 1 572 ? -36.731 -7.108 10.654 1.00 91.75 572 ALA A CA 1
ATOM 4319 C C . ALA A 1 572 ? -35.686 -7.613 9.645 1.00 91.75 572 ALA A C 1
ATOM 4321 O O . ALA A 1 572 ? -34.648 -8.154 10.034 1.00 91.75 572 ALA A O 1
ATOM 4322 N N . ALA A 1 573 ? -35.926 -7.383 8.351 1.00 92.00 573 ALA A N 1
ATOM 4323 C CA . ALA A 1 573 ? -35.011 -7.778 7.285 1.00 92.00 573 ALA A CA 1
ATOM 4324 C C . ALA A 1 573 ? -33.690 -6.977 7.305 1.00 92.00 573 ALA A C 1
ATOM 4326 O O . ALA A 1 573 ? -32.627 -7.504 6.974 1.00 92.00 573 ALA A O 1
ATOM 4327 N N . LEU A 1 574 ? -33.721 -5.710 7.734 1.00 92.50 574 LEU A N 1
ATOM 4328 C CA . LEU A 1 574 ? -32.557 -4.819 7.713 1.00 92.50 574 LEU A CA 1
ATOM 4329 C C . LEU A 1 574 ? -31.681 -4.890 8.976 1.00 92.50 574 LEU A C 1
ATOM 4331 O O . LEU A 1 574 ? -30.502 -4.523 8.923 1.00 92.50 574 LEU A O 1
ATOM 4335 N N . GLU A 1 575 ? -32.207 -5.363 10.108 1.00 89.81 575 GLU A N 1
ATOM 4336 C CA . GLU A 1 575 ? -31.491 -5.438 11.394 1.00 89.81 575 GLU A CA 1
ATOM 4337 C C . GLU A 1 575 ? -30.180 -6.238 11.326 1.00 89.81 575 GLU A C 1
ATOM 4339 O O . GLU A 1 575 ? -29.191 -5.881 11.979 1.00 89.81 575 GLU A O 1
ATOM 4344 N N . ALA A 1 576 ? -30.151 -7.301 10.518 1.00 85.75 576 ALA A N 1
ATOM 4345 C CA . ALA A 1 576 ? -28.959 -8.119 10.289 1.00 85.75 576 ALA A CA 1
ATOM 4346 C C . ALA A 1 576 ? -27.926 -7.435 9.373 1.00 85.75 576 ALA A C 1
ATOM 4348 O O . ALA A 1 576 ? -26.736 -7.752 9.434 1.00 85.75 576 ALA A O 1
ATOM 4349 N N . GLY A 1 577 ? -28.356 -6.444 8.591 1.00 91.62 577 GLY A N 1
ATOM 4350 C CA . GLY A 1 577 ? -27.562 -5.756 7.582 1.00 91.62 577 GLY A CA 1
ATOM 4351 C C . GLY A 1 577 ? -27.909 -6.169 6.154 1.00 91.62 577 GLY A C 1
ATOM 4352 O O . GLY A 1 577 ? -28.601 -7.148 5.905 1.00 91.62 577 GLY A O 1
ATOM 4353 N N . LEU A 1 578 ? -27.404 -5.388 5.206 1.00 93.00 578 LEU A N 1
ATOM 4354 C CA . LEU A 1 578 ? -27.515 -5.637 3.781 1.00 93.00 578 LEU A CA 1
ATOM 4355 C C . LEU A 1 578 ? -26.598 -6.796 3.365 1.00 93.00 578 LEU A C 1
ATOM 4357 O O . LEU A 1 578 ? -25.429 -6.827 3.773 1.00 93.00 578 LEU A O 1
ATOM 4361 N N . PRO A 1 579 ? -27.080 -7.710 2.508 1.00 89.69 579 PRO A N 1
ATOM 4362 C CA . PRO A 1 579 ? -26.241 -8.764 1.962 1.00 89.69 579 PRO A CA 1
ATOM 4363 C C . PRO A 1 579 ? -25.183 -8.176 1.022 1.00 89.69 579 PRO A C 1
ATOM 4365 O O . PRO A 1 579 ? -25.460 -7.256 0.253 1.00 89.69 579 PRO A O 1
ATOM 4368 N N . LEU A 1 580 ? -23.973 -8.740 1.037 1.00 92.06 580 LEU A N 1
ATOM 4369 C CA . LEU A 1 580 ? -22.859 -8.312 0.183 1.00 92.06 580 LEU A CA 1
ATOM 4370 C C . LEU A 1 580 ? -23.002 -8.864 -1.243 1.00 92.06 580 LEU A C 1
ATOM 4372 O O . LEU A 1 580 ? -22.203 -9.673 -1.704 1.00 92.06 580 LEU A O 1
ATOM 4376 N N . THR A 1 581 ? -24.049 -8.434 -1.942 1.00 90.56 581 THR A N 1
ATOM 4377 C CA . THR A 1 581 ? -24.330 -8.800 -3.337 1.00 90.56 581 THR A CA 1
ATOM 4378 C C . THR A 1 581 ? -24.450 -7.544 -4.195 1.00 90.56 581 THR A C 1
ATOM 4380 O O . THR A 1 581 ? -24.729 -6.473 -3.660 1.00 90.56 581 THR A O 1
ATOM 4383 N N . PRO A 1 582 ? -24.313 -7.629 -5.530 1.00 88.31 582 PRO A N 1
ATOM 4384 C CA . PRO A 1 582 ? -24.459 -6.457 -6.396 1.00 88.31 582 PRO A CA 1
ATOM 4385 C C . PRO A 1 582 ? -25.815 -5.739 -6.290 1.00 88.31 582 PRO A C 1
ATOM 4387 O O . PRO A 1 582 ? -25.905 -4.565 -6.639 1.00 88.31 582 PRO A O 1
ATOM 4390 N N . ARG A 1 583 ? -26.870 -6.428 -5.830 1.00 94.06 583 ARG A N 1
ATOM 4391 C CA . ARG A 1 583 ? -28.253 -5.928 -5.747 1.00 94.06 583 ARG A CA 1
ATOM 4392 C C . ARG A 1 583 ? -28.854 -6.168 -4.351 1.00 94.06 583 ARG A C 1
ATOM 4394 O O . ARG A 1 583 ? -29.820 -6.920 -4.217 1.00 94.06 583 ARG A O 1
ATOM 4401 N N . PRO A 1 584 ? -28.323 -5.528 -3.295 1.00 95.06 584 PRO A N 1
ATOM 4402 C CA . PRO A 1 584 ? -28.692 -5.851 -1.917 1.00 95.06 584 PRO A CA 1
ATOM 4403 C C . PRO A 1 584 ? -30.157 -5.530 -1.589 1.00 95.06 584 PRO A C 1
ATOM 4405 O O . PRO A 1 584 ? -30.788 -6.246 -0.818 1.00 95.06 584 PRO A O 1
ATOM 4408 N N . PHE A 1 585 ? -30.727 -4.493 -2.210 1.00 96.06 585 PHE A N 1
ATOM 4409 C CA . PHE A 1 585 ? -32.118 -4.098 -1.977 1.00 96.06 585 PHE A CA 1
ATOM 4410 C C . PHE A 1 585 ? -33.138 -5.046 -2.622 1.00 96.06 585 PHE A C 1
ATOM 4412 O O . PHE A 1 585 ? -34.267 -5.106 -2.155 1.00 96.06 585 PHE A O 1
ATOM 4419 N N . HIS A 1 586 ? -32.754 -5.834 -3.635 1.00 94.00 586 HIS A N 1
ATOM 4420 C CA . HIS A 1 586 ? -33.628 -6.883 -4.180 1.00 94.00 586 HIS A CA 1
ATOM 4421 C C . HIS A 1 586 ? -33.812 -8.030 -3.182 1.00 94.00 586 HIS A C 1
ATOM 4423 O O . HIS A 1 586 ? -34.923 -8.523 -2.989 1.00 94.00 586 HIS A O 1
ATOM 4429 N N . ALA A 1 587 ? -32.729 -8.423 -2.509 1.00 90.50 587 ALA A N 1
ATOM 4430 C CA . ALA A 1 587 ? -32.798 -9.412 -1.441 1.00 90.50 587 ALA A CA 1
ATOM 4431 C C . ALA A 1 587 ? -33.643 -8.894 -0.266 1.00 90.50 587 ALA A C 1
ATOM 4433 O O . ALA A 1 587 ? -34.501 -9.615 0.234 1.00 90.50 587 ALA A O 1
ATOM 4434 N N . LEU A 1 588 ? -33.461 -7.622 0.109 1.00 93.50 588 LEU A N 1
ATOM 4435 C CA . LEU A 1 588 ? -34.244 -6.985 1.170 1.00 93.50 588 LEU A CA 1
ATOM 4436 C C . LEU A 1 588 ? -35.742 -6.912 0.823 1.00 93.50 588 LEU A C 1
ATOM 4438 O O . LEU A 1 588 ? -36.580 -7.256 1.649 1.00 93.50 588 LEU A O 1
ATOM 4442 N N . ALA A 1 589 ? -36.073 -6.532 -0.412 1.00 94.62 589 ALA A N 1
ATOM 4443 C CA . ALA A 1 589 ? -37.439 -6.504 -0.935 1.00 94.62 589 ALA A CA 1
ATOM 4444 C C . ALA A 1 589 ? -38.113 -7.882 -0.875 1.00 94.62 589 ALA A C 1
ATOM 4446 O O . ALA A 1 589 ? -39.242 -8.005 -0.406 1.00 94.62 589 ALA A O 1
ATOM 4447 N N . THR A 1 590 ? -37.377 -8.931 -1.250 1.00 93.69 590 THR A N 1
ATOM 4448 C CA . THR A 1 590 ? -37.858 -10.318 -1.163 1.00 93.69 590 THR A CA 1
ATOM 4449 C C . THR A 1 590 ? -38.148 -10.719 0.286 1.00 93.69 590 THR A C 1
ATOM 4451 O O . THR A 1 590 ? -39.210 -11.262 0.575 1.00 93.69 590 THR A O 1
ATOM 4454 N N . GLN A 1 591 ? -37.238 -10.409 1.217 1.00 92.50 591 GLN A N 1
ATOM 4455 C CA . GLN A 1 591 ? -37.397 -10.730 2.641 1.00 92.50 591 GLN A CA 1
ATOM 4456 C C . GLN A 1 591 ? -38.558 -9.968 3.296 1.00 92.50 591 GLN A C 1
ATOM 4458 O O . GLN A 1 591 ? -39.306 -10.548 4.079 1.00 92.50 591 GLN A O 1
ATOM 4463 N N . ALA A 1 592 ? -38.732 -8.689 2.955 1.00 93.56 592 ALA A N 1
ATOM 4464 C CA . ALA A 1 592 ? -39.790 -7.837 3.499 1.00 93.56 592 ALA A CA 1
ATOM 4465 C C . ALA A 1 592 ? -41.162 -8.043 2.823 1.00 93.56 592 ALA A C 1
ATOM 4467 O O . ALA A 1 592 ? -42.173 -7.553 3.331 1.00 93.56 592 ALA A O 1
ATOM 4468 N N . ARG A 1 593 ? -41.205 -8.787 1.705 1.00 95.88 593 ARG A N 1
ATOM 4469 C CA . ARG A 1 593 ? -42.379 -8.956 0.829 1.00 95.88 593 ARG A CA 1
ATOM 4470 C C . ARG A 1 593 ? -42.881 -7.618 0.275 1.00 95.88 593 ARG A C 1
ATOM 4472 O O . ARG A 1 593 ? -44.064 -7.308 0.360 1.00 95.88 593 ARG A O 1
ATOM 4479 N N . LEU A 1 594 ? -41.959 -6.822 -0.261 1.00 95.88 594 LEU A N 1
ATOM 4480 C CA . LEU A 1 594 ? -42.211 -5.500 -0.841 1.00 95.88 594 LEU A CA 1
ATOM 4481 C C . LEU A 1 594 ? -41.592 -5.390 -2.237 1.00 95.88 594 LEU A C 1
ATOM 4483 O O . LEU A 1 594 ? -40.675 -6.134 -2.582 1.00 95.88 594 LEU A O 1
ATOM 4487 N N . GLY A 1 595 ? -42.049 -4.426 -3.037 1.00 95.88 595 GLY A N 1
ATOM 4488 C CA . GLY A 1 595 ? -41.370 -4.052 -4.277 1.00 95.88 595 GLY A CA 1
ATOM 4489 C C . GLY A 1 595 ? -40.066 -3.290 -4.007 1.00 95.88 595 GLY A C 1
ATOM 4490 O O . GLY A 1 595 ? -39.967 -2.519 -3.055 1.00 95.88 595 GLY A O 1
ATOM 4491 N N . VAL A 1 596 ? -39.057 -3.441 -4.874 1.00 95.56 596 VAL A N 1
ATOM 4492 C CA . VAL A 1 596 ? -37.787 -2.688 -4.752 1.00 95.56 596 VAL A CA 1
ATOM 4493 C C . VAL A 1 596 ? -37.995 -1.163 -4.729 1.00 95.56 596 VAL A C 1
ATOM 4495 O O . VAL A 1 596 ? -37.362 -0.521 -3.889 1.00 95.56 596 VAL A O 1
ATOM 4498 N N . PRO A 1 597 ? -38.869 -0.559 -5.567 1.00 95.50 597 PRO A N 1
ATOM 4499 C CA . PRO A 1 597 ? -39.147 0.877 -5.486 1.00 95.50 597 PRO A CA 1
ATOM 4500 C C . PRO A 1 597 ? -39.687 1.299 -4.114 1.00 95.50 597 PRO A C 1
ATOM 4502 O O . PRO A 1 597 ? -39.168 2.246 -3.531 1.00 95.50 597 PRO A O 1
ATOM 4505 N N . GLN A 1 598 ? -40.635 0.535 -3.559 1.00 96.00 598 GLN A N 1
ATOM 4506 C CA . GLN A 1 598 ? -41.211 0.792 -2.234 1.00 96.00 598 GLN A CA 1
ATOM 4507 C C . GLN A 1 598 ? -40.154 0.698 -1.128 1.00 96.00 598 GLN A C 1
ATOM 4509 O O . GLN A 1 598 ? -40.117 1.538 -0.235 1.00 96.00 598 GLN A O 1
ATOM 4514 N N . VAL A 1 599 ? -39.251 -0.289 -1.196 1.00 96.31 599 VAL A N 1
ATOM 4515 C CA . VAL A 1 599 ? -38.135 -0.404 -0.243 1.00 96.31 599 VAL A CA 1
ATOM 4516 C C . VAL A 1 599 ? -37.234 0.826 -0.299 1.00 96.31 599 VAL A C 1
ATOM 4518 O O . VAL A 1 599 ? -36.903 1.388 0.742 1.00 96.31 599 VAL A O 1
ATOM 4521 N N . LEU A 1 600 ? -36.816 1.253 -1.493 1.00 96.12 600 LEU A N 1
ATOM 4522 C CA . LEU A 1 600 ? -35.935 2.414 -1.638 1.00 96.12 600 LEU A CA 1
ATOM 4523 C C . LEU A 1 600 ? -36.612 3.703 -1.156 1.00 96.12 600 LEU A C 1
ATOM 4525 O O . LEU A 1 600 ? -35.963 4.504 -0.483 1.00 96.12 600 LEU A O 1
ATOM 4529 N N . GLU A 1 601 ? -37.903 3.871 -1.448 1.00 95.50 601 GLU A N 1
ATOM 4530 C CA . GLU A 1 601 ? -38.709 5.002 -0.993 1.00 95.50 601 GLU A CA 1
ATOM 4531 C C . GLU A 1 601 ? -38.836 5.032 0.536 1.00 95.50 601 GLU A C 1
ATOM 4533 O O . GLU A 1 601 ? -38.472 6.037 1.150 1.00 95.50 601 GLU A O 1
ATOM 4538 N N . ARG A 1 602 ? -39.236 3.920 1.170 1.00 95.62 602 ARG A N 1
ATOM 4539 C CA . ARG A 1 602 ? -39.333 3.816 2.637 1.00 95.62 602 ARG A CA 1
ATOM 4540 C C . ARG A 1 602 ? -37.979 4.084 3.311 1.00 95.62 602 ARG A C 1
ATOM 4542 O O . ARG A 1 602 ? -37.902 4.869 4.250 1.00 95.62 602 ARG A O 1
ATOM 4549 N N . LEU A 1 603 ? -36.872 3.536 2.793 1.00 95.12 603 LEU A N 1
ATOM 4550 C CA . LEU A 1 603 ? -35.522 3.799 3.329 1.00 95.12 603 LEU A CA 1
ATOM 4551 C C . LEU A 1 603 ? -35.092 5.270 3.197 1.00 95.12 603 LEU A C 1
ATOM 4553 O O . LEU A 1 603 ? -34.395 5.793 4.078 1.00 95.12 603 LEU A O 1
ATOM 4557 N N . ALA A 1 604 ? -35.483 5.936 2.109 1.00 93.50 604 ALA A N 1
ATOM 4558 C CA . ALA A 1 604 ? -35.237 7.358 1.909 1.00 93.50 604 ALA A CA 1
ATOM 4559 C C . ALA A 1 604 ? -36.065 8.203 2.888 1.00 93.50 604 ALA A C 1
ATOM 4561 O O . ALA A 1 604 ? -35.504 9.073 3.559 1.00 93.50 604 ALA A O 1
ATOM 4562 N N . GLN A 1 605 ? -37.357 7.895 3.040 1.00 93.00 605 GLN A N 1
ATOM 4563 C CA . GLN A 1 605 ? -38.254 8.551 3.997 1.00 93.00 605 GLN A CA 1
ATOM 4564 C C . GLN A 1 605 ? -37.751 8.384 5.437 1.00 93.00 605 GLN A C 1
ATOM 4566 O O . GLN A 1 605 ? -37.594 9.372 6.151 1.00 93.00 605 GLN A O 1
ATOM 4571 N N . TRP A 1 606 ? -37.375 7.169 5.842 1.00 93.31 606 TRP A N 1
ATOM 4572 C CA . TRP A 1 606 ? -36.819 6.890 7.168 1.00 93.31 606 TRP A CA 1
ATOM 4573 C C . TRP A 1 606 ? -35.503 7.619 7.439 1.00 93.31 606 TRP A C 1
ATOM 4575 O O . TRP A 1 606 ? -35.233 8.016 8.573 1.00 93.31 606 TRP A O 1
ATOM 4585 N N . SER A 1 607 ? -34.669 7.803 6.415 1.00 89.94 607 SER A N 1
ATOM 4586 C CA . SER A 1 607 ? -33.440 8.594 6.535 1.00 89.94 607 SER A CA 1
ATOM 4587 C C . SER A 1 607 ? -33.751 10.087 6.704 1.00 89.94 607 SER A C 1
ATOM 4589 O O . SER A 1 607 ? -33.093 10.757 7.497 1.00 89.94 607 SER A O 1
ATOM 4591 N N . ALA A 1 608 ? -34.769 10.605 6.008 1.00 88.12 608 ALA A N 1
ATOM 4592 C CA . ALA A 1 608 ? -35.204 11.999 6.109 1.00 88.12 608 ALA A CA 1
ATOM 4593 C C . ALA A 1 608 ? -35.909 12.315 7.442 1.00 88.12 608 ALA A C 1
ATOM 4595 O O . ALA A 1 608 ? -35.669 13.367 8.030 1.00 88.12 608 ALA A O 1
ATOM 4596 N N . GLN A 1 609 ? -36.726 11.387 7.947 1.00 88.38 609 GLN A N 1
ATOM 4597 C CA . GLN A 1 609 ? -37.438 11.494 9.228 1.00 88.38 609 GLN A CA 1
ATOM 4598 C C . GLN A 1 609 ? -36.544 11.203 10.446 1.00 88.38 609 GLN A C 1
ATOM 4600 O O . GLN A 1 609 ? -36.949 11.423 11.584 1.00 88.38 609 GLN A O 1
ATOM 4605 N N . GLY A 1 610 ? -35.324 10.700 10.230 1.00 85.88 610 GLY A N 1
ATOM 4606 C CA . GLY A 1 610 ? -34.382 10.384 11.303 1.00 85.88 610 GLY A CA 1
ATOM 4607 C C . GLY A 1 610 ? -34.606 9.028 11.982 1.00 85.88 610 GLY A C 1
ATOM 4608 O O . GLY A 1 610 ? -33.938 8.746 12.976 1.00 85.88 610 GLY A O 1
ATOM 4609 N N . VAL A 1 611 ? -35.474 8.166 11.439 1.00 90.31 611 VAL A N 1
ATOM 4610 C CA . VAL A 1 611 ? -35.620 6.756 11.852 1.00 90.31 611 VAL A CA 1
ATOM 4611 C C . VAL A 1 611 ? -34.310 5.997 11.605 1.00 90.31 611 VAL A C 1
ATOM 4613 O O . VAL A 1 611 ? -33.821 5.290 12.490 1.00 90.31 611 VAL A O 1
ATOM 4616 N N . ILE A 1 612 ? -33.682 6.191 10.437 1.00 90.44 612 ILE A N 1
ATOM 4617 C CA . ILE A 1 612 ? -32.313 5.734 10.152 1.00 90.44 612 ILE A CA 1
ATOM 4618 C C . ILE A 1 612 ? -31.346 6.888 10.411 1.00 90.44 612 ILE A C 1
ATOM 4620 O O . ILE A 1 612 ? -31.292 7.862 9.668 1.00 90.44 612 ILE A O 1
ATOM 4624 N N . ARG A 1 613 ? -30.495 6.737 11.426 1.00 84.62 613 ARG A N 1
ATOM 4625 C CA . ARG A 1 613 ? -29.427 7.705 11.738 1.00 84.62 613 ARG A CA 1
ATOM 4626 C C . ARG A 1 613 ? -28.301 7.661 10.730 1.00 84.62 613 ARG A C 1
ATOM 4628 O O . ARG A 1 613 ? -27.643 8.659 10.452 1.00 84.62 613 ARG A O 1
ATOM 4635 N N . ARG A 1 614 ? -27.997 6.446 10.285 1.00 88.19 614 ARG A N 1
ATOM 4636 C CA . ARG A 1 614 ? -26.863 6.159 9.422 1.00 88.19 614 ARG A CA 1
ATOM 4637 C C . ARG A 1 614 ? -27.108 4.865 8.679 1.00 88.19 614 ARG A C 1
ATOM 4639 O O . ARG A 1 614 ? -27.399 3.848 9.301 1.00 88.19 614 ARG A O 1
ATOM 4646 N N . LEU A 1 615 ? -26.883 4.898 7.376 1.00 90.50 615 LEU A N 1
ATOM 4647 C CA . LEU A 1 615 ? -26.779 3.717 6.536 1.00 90.50 615 LEU A CA 1
ATOM 4648 C C . LEU A 1 615 ? -25.347 3.640 5.998 1.00 90.50 615 LEU A C 1
ATOM 4650 O O . LEU A 1 615 ? -24.847 4.619 5.438 1.00 90.50 615 LEU A O 1
ATOM 4654 N N . GLY A 1 616 ? -24.676 2.508 6.214 1.00 92.75 616 GLY A N 1
ATOM 4655 C CA . GLY A 1 616 ? -23.293 2.305 5.780 1.00 92.75 616 GLY A CA 1
ATOM 4656 C C . GLY A 1 616 ? -22.603 1.134 6.470 1.00 92.75 616 GLY A C 1
ATOM 4657 O O . GLY A 1 616 ? -23.238 0.301 7.119 1.00 92.75 616 GLY A O 1
ATOM 4658 N N . VAL A 1 617 ? -21.284 1.058 6.322 1.00 91.62 617 VAL A N 1
ATOM 4659 C CA . VAL A 1 617 ? -20.453 0.048 6.987 1.00 91.62 617 VAL A CA 1
ATOM 4660 C C . VAL A 1 617 ? -20.397 0.328 8.491 1.00 91.62 617 VAL A C 1
ATOM 4662 O O . VAL A 1 617 ? -20.068 1.431 8.926 1.00 91.62 617 VAL A O 1
ATOM 4665 N N . VAL A 1 618 ? -20.673 -0.690 9.305 1.00 89.44 618 VAL A N 1
ATOM 4666 C CA . VAL A 1 618 ? -20.614 -0.611 10.767 1.00 89.44 618 VAL A CA 1
ATOM 4667 C C . VAL A 1 618 ? -19.355 -1.314 11.271 1.00 89.44 618 VAL A C 1
ATOM 4669 O O . VAL A 1 618 ? -19.281 -2.544 11.298 1.00 89.44 618 VAL A O 1
ATOM 4672 N N . LEU A 1 619 ? -18.363 -0.526 11.682 1.00 87.31 619 LEU A N 1
ATOM 4673 C CA . LEU A 1 619 ? -17.037 -0.998 12.094 1.00 87.31 619 LEU A CA 1
ATOM 4674 C C . LEU A 1 619 ? -17.015 -1.573 13.518 1.00 87.31 619 LEU A C 1
ATOM 4676 O O . LEU A 1 619 ? -17.717 -1.084 14.404 1.00 87.31 619 LEU A O 1
ATOM 4680 N N . ARG A 1 620 ? -16.108 -2.523 13.779 1.00 84.25 620 ARG A N 1
ATOM 4681 C CA . ARG A 1 620 ? -15.656 -2.847 15.141 1.00 84.25 620 ARG A CA 1
ATOM 4682 C C . ARG A 1 620 ? -14.410 -2.024 15.466 1.00 84.25 620 ARG A C 1
ATOM 4684 O O . ARG A 1 620 ? -13.289 -2.450 15.206 1.00 84.25 620 ARG A O 1
ATOM 4691 N N . HIS A 1 621 ? -14.595 -0.839 16.045 1.00 75.12 621 HIS A N 1
ATOM 4692 C CA . HIS A 1 621 ? -13.532 0.159 16.262 1.00 75.12 621 HIS A CA 1
ATOM 4693 C C . HIS A 1 621 ? -12.264 -0.371 16.965 1.00 75.12 621 HIS A C 1
ATOM 4695 O O . HIS A 1 621 ? -11.161 0.084 16.659 1.00 75.12 621 HIS A O 1
ATOM 4701 N N . GLY A 1 622 ? -12.381 -1.370 17.851 1.00 69.81 622 GLY A N 1
ATOM 4702 C CA . GLY A 1 622 ? -11.229 -2.027 18.485 1.00 69.81 622 GLY A CA 1
ATOM 4703 C C . GLY A 1 622 ? -10.276 -2.685 17.481 1.00 69.81 622 GLY A C 1
ATOM 4704 O O . GLY A 1 622 ? -9.057 -2.603 17.637 1.00 69.81 622 GLY A O 1
ATOM 4705 N N . ARG A 1 623 ? -10.818 -3.246 16.392 1.00 78.25 623 ARG A N 1
ATOM 4706 C CA . ARG A 1 623 ? -10.053 -3.831 15.277 1.00 78.25 623 ARG A CA 1
ATOM 4707 C C . ARG A 1 623 ? -9.399 -2.776 14.377 1.00 78.25 623 ARG A C 1
ATOM 4709 O O . ARG A 1 623 ? -8.538 -3.120 13.580 1.00 78.25 623 ARG A O 1
ATOM 4716 N N . PHE A 1 624 ? -9.753 -1.503 14.553 1.00 66.44 624 PHE A N 1
ATOM 4717 C CA . PHE A 1 624 ? -9.146 -0.349 13.882 1.00 66.44 624 PHE A CA 1
ATOM 4718 C C . PHE A 1 624 ? -8.298 0.524 14.832 1.00 66.44 624 PHE A C 1
ATOM 4720 O O . PHE A 1 624 ? -7.965 1.671 14.527 1.00 66.44 624 PHE A O 1
ATOM 4727 N N . GLY A 1 625 ? -7.926 -0.020 15.996 1.00 71.50 625 GLY A N 1
ATOM 4728 C CA . GLY A 1 625 ? -6.969 0.591 16.919 1.00 71.50 625 GLY A CA 1
ATOM 4729 C C . GLY A 1 625 ? -7.577 1.383 18.076 1.00 71.50 625 GLY A C 1
ATOM 4730 O O . GLY A 1 625 ? -6.824 1.816 18.937 1.00 71.50 625 GLY A O 1
ATOM 4731 N N . TYR A 1 626 ? -8.902 1.543 18.168 1.00 73.62 626 TYR A N 1
ATOM 4732 C CA . TYR A 1 626 ? -9.564 2.161 19.329 1.00 73.62 626 TYR A CA 1
ATOM 4733 C C . TYR A 1 626 ? -9.846 1.114 20.408 1.00 73.62 626 TYR A C 1
ATOM 4735 O O . TYR A 1 626 ? -10.973 0.620 20.530 1.00 73.62 62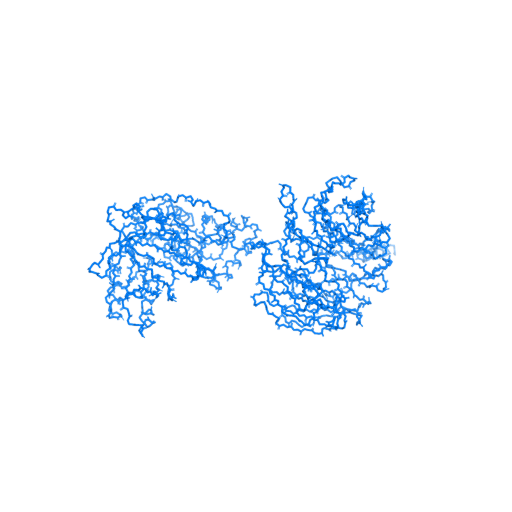6 TYR A O 1
ATOM 4743 N N . ARG A 1 627 ? -8.797 0.736 21.146 1.00 77.75 627 ARG A N 1
ATOM 4744 C CA . ARG A 1 627 ? -8.828 -0.363 22.125 1.00 77.75 627 ARG A CA 1
ATOM 4745 C C . ARG A 1 627 ? -9.297 0.056 23.519 1.00 77.75 627 ARG A C 1
ATOM 4747 O O . ARG A 1 627 ? -9.751 -0.796 24.270 1.00 77.75 627 ARG A O 1
ATOM 4754 N N . HIS A 1 628 ? -9.261 1.347 23.842 1.00 82.38 628 HIS A N 1
ATOM 4755 C CA . HIS A 1 628 ? -9.674 1.855 25.149 1.00 82.38 628 HIS A CA 1
ATOM 4756 C C . HIS A 1 628 ? -10.960 2.670 25.017 1.00 82.38 628 HIS A C 1
ATOM 4758 O O . HIS A 1 628 ? -11.046 3.592 24.205 1.00 82.38 628 HIS A O 1
ATOM 4764 N N . ASN A 1 629 ? -11.972 2.312 25.806 1.00 87.38 629 ASN A N 1
ATOM 4765 C CA . ASN A 1 629 ? -13.262 2.992 25.855 1.00 87.38 629 ASN A CA 1
ATOM 4766 C C . ASN A 1 629 ? -13.600 3.337 27.308 1.00 87.38 629 ASN A C 1
ATOM 4768 O O . ASN A 1 629 ? -13.441 2.499 28.194 1.00 87.38 629 ASN A O 1
ATOM 4772 N N . ALA A 1 630 ? -14.075 4.552 27.544 1.00 92.12 630 ALA A N 1
ATOM 4773 C CA . ALA A 1 630 ? -14.509 5.007 28.855 1.00 92.12 630 ALA A CA 1
ATOM 4774 C C . ALA A 1 630 ? -15.901 5.628 28.753 1.00 92.12 630 ALA A C 1
ATOM 4776 O O . ALA A 1 630 ? -16.167 6.424 27.851 1.00 92.12 630 ALA A O 1
ATOM 4777 N N . MET A 1 631 ? -16.778 5.246 29.678 1.00 95.75 631 MET A N 1
ATOM 4778 C CA . MET A 1 631 ? -18.018 5.963 29.939 1.00 95.75 631 MET A CA 1
ATOM 4779 C C . MET A 1 631 ? -17.736 6.947 31.063 1.00 95.75 631 MET A C 1
ATOM 4781 O O . MET A 1 631 ? -17.441 6.538 32.179 1.00 95.75 631 MET A O 1
ATOM 4785 N N . CYS A 1 632 ? -17.784 8.234 30.768 1.00 95.75 632 CYS A N 1
ATOM 4786 C CA . CYS A 1 632 ? -17.576 9.285 31.749 1.00 95.75 632 CYS A CA 1
ATOM 4787 C C . CYS A 1 632 ? -18.923 9.864 32.155 1.00 95.75 632 CYS A C 1
ATOM 4789 O O . CYS A 1 632 ? -19.782 10.081 31.297 1.00 95.75 632 CYS A O 1
ATOM 4791 N N . VAL A 1 633 ? -19.106 10.073 33.453 1.00 97.00 633 VAL A N 1
ATOM 4792 C CA . VAL A 1 633 ? -20.381 10.488 34.038 1.00 97.00 633 VAL A CA 1
ATOM 4793 C C . VAL A 1 633 ? -20.153 11.623 35.023 1.00 97.00 633 VAL A C 1
ATOM 4795 O O . VAL A 1 633 ? -19.146 11.620 35.729 1.00 97.00 633 VAL A O 1
ATOM 4798 N N . TRP A 1 634 ? -21.063 12.595 35.056 1.00 97.38 634 TRP A N 1
ATOM 4799 C CA . TRP A 1 634 ? -20.959 13.782 35.906 1.00 97.38 634 TRP A CA 1
ATOM 4800 C C . TRP A 1 634 ? -22.298 14.139 36.546 1.00 97.38 634 TRP A C 1
ATOM 4802 O O . TRP A 1 634 ? -23.358 13.944 35.946 1.00 97.38 634 TRP A O 1
ATOM 4812 N N . ASP A 1 635 ? -22.223 14.673 37.761 1.00 97.12 635 ASP A N 1
ATOM 4813 C CA . ASP A 1 635 ? -23.345 15.227 38.512 1.00 97.12 635 ASP A CA 1
ATOM 4814 C C . ASP A 1 635 ? -23.405 16.741 38.281 1.00 97.12 635 ASP A C 1
ATOM 4816 O O . ASP A 1 635 ? -22.776 17.538 38.975 1.00 97.12 635 ASP A O 1
ATOM 4820 N N . VAL A 1 636 ? -24.094 17.141 37.214 1.00 97.00 636 VAL A N 1
ATOM 4821 C CA . VAL A 1 636 ? -24.146 18.533 36.764 1.00 97.00 636 VAL A CA 1
ATOM 4822 C C . VAL A 1 636 ? -25.431 19.192 37.271 1.00 97.00 636 VAL A C 1
ATOM 4824 O O . VAL A 1 636 ? -26.505 18.641 37.029 1.00 97.00 636 VAL A O 1
ATOM 4827 N N . PRO A 1 637 ? -25.394 20.396 37.870 1.00 95.25 637 PRO A N 1
ATOM 4828 C CA . PRO A 1 637 ? -26.610 21.119 38.243 1.00 95.25 637 PRO A CA 1
ATOM 4829 C C . PRO A 1 637 ? -27.610 21.211 37.080 1.00 95.25 637 PRO A C 1
ATOM 4831 O O . PRO A 1 637 ? -27.220 21.526 35.951 1.00 95.25 637 PRO A O 1
ATOM 4834 N N . ASP A 1 638 ? -28.894 20.947 37.336 1.00 93.31 638 ASP A N 1
ATOM 4835 C CA . ASP A 1 638 ? -29.890 20.760 36.268 1.00 93.31 638 ASP A CA 1
ATOM 4836 C C . ASP A 1 638 ? -30.082 21.995 35.376 1.00 93.31 638 ASP A C 1
ATOM 4838 O O . ASP A 1 638 ? -30.328 21.845 34.181 1.00 93.31 638 ASP A O 1
ATOM 4842 N N . GLY A 1 639 ? -29.866 23.204 35.904 1.00 93.94 639 GLY A N 1
ATOM 4843 C CA . GLY A 1 639 ? -29.880 24.443 35.114 1.00 93.94 639 GLY A CA 1
ATOM 4844 C C . GLY A 1 639 ? -28.682 24.617 34.167 1.00 93.94 639 GLY A C 1
ATOM 4845 O O . GLY A 1 639 ? -28.703 25.484 33.299 1.00 93.94 639 GLY A O 1
ATOM 4846 N N . ARG A 1 640 ? -27.620 23.809 34.306 1.00 93.94 640 ARG A N 1
ATOM 4847 C CA . ARG A 1 640 ? -26.368 23.928 33.528 1.00 93.94 640 ARG A CA 1
ATOM 4848 C C . ARG A 1 640 ? -26.082 22.736 32.617 1.00 93.94 640 ARG A C 1
ATOM 4850 O O . ARG A 1 640 ? -25.232 22.846 31.728 1.00 93.94 640 ARG A O 1
ATOM 4857 N N . VAL A 1 641 ? -26.755 21.607 32.827 1.00 94.44 641 VAL A N 1
ATOM 4858 C CA . VAL A 1 641 ? -26.440 20.339 32.150 1.00 94.44 641 VAL A CA 1
ATOM 4859 C C . VAL A 1 641 ? -26.593 20.404 30.633 1.00 94.44 641 VAL A C 1
ATOM 4861 O O . VAL A 1 641 ? -25.740 19.869 29.931 1.00 94.44 641 VAL A O 1
ATOM 4864 N N . ASP A 1 642 ? -27.590 21.120 30.114 1.00 91.88 642 ASP A N 1
ATOM 4865 C CA . ASP A 1 642 ? -27.819 21.208 28.667 1.00 91.88 642 ASP A CA 1
ATOM 4866 C C . ASP A 1 642 ? -26.731 22.031 27.956 1.00 91.88 642 ASP A C 1
ATOM 4868 O O . ASP A 1 642 ? -26.221 21.642 26.897 1.00 91.88 642 ASP A O 1
ATOM 4872 N N . ALA A 1 643 ? -26.305 23.138 28.573 1.00 90.75 643 ALA A N 1
ATOM 4873 C CA . ALA A 1 643 ? -25.214 23.966 28.068 1.00 90.75 643 ALA A CA 1
ATOM 4874 C C . ALA A 1 643 ? -23.875 23.207 28.094 1.00 90.75 643 ALA A C 1
ATOM 4876 O O . ALA A 1 643 ? -23.128 23.210 27.112 1.00 90.75 643 ALA A O 1
ATOM 4877 N N . ILE A 1 644 ? -23.584 22.508 29.195 1.00 93.56 644 ILE A N 1
ATOM 4878 C CA . ILE A 1 644 ? -22.361 21.709 29.341 1.00 93.56 644 ILE A CA 1
ATOM 4879 C C . ILE A 1 644 ? -22.373 20.512 28.387 1.00 93.56 644 ILE A C 1
ATOM 4881 O O . ILE A 1 644 ? -21.386 20.293 27.686 1.00 93.56 644 ILE A O 1
ATOM 4885 N N . GLY A 1 645 ? -23.487 19.785 28.294 1.00 92.50 645 GLY A N 1
ATOM 4886 C CA . GLY A 1 645 ? -23.653 18.654 27.382 1.00 92.50 645 GLY A CA 1
ATOM 4887 C C . GLY A 1 645 ? -23.432 19.048 25.923 1.00 92.50 645 GLY A C 1
ATOM 4888 O O . GLY A 1 645 ? -22.710 18.365 25.199 1.00 92.50 645 GLY A O 1
ATOM 4889 N N . THR A 1 646 ? -23.932 20.217 25.514 1.00 89.75 646 THR A N 1
ATOM 4890 C CA . THR A 1 646 ? -23.697 20.767 24.168 1.00 89.75 646 THR A CA 1
ATOM 4891 C C . THR A 1 646 ? -22.218 21.067 23.899 1.00 89.75 646 THR A C 1
ATOM 4893 O O . THR A 1 646 ? -21.729 20.812 22.797 1.00 89.75 646 THR A O 1
ATOM 4896 N N . ARG A 1 647 ? -21.472 21.591 24.882 1.00 90.00 647 ARG A N 1
ATOM 4897 C CA . ARG A 1 647 ? -20.019 21.815 24.741 1.00 90.00 647 ARG A CA 1
ATOM 4898 C C . ARG A 1 647 ? -19.238 20.506 24.724 1.00 90.00 647 ARG A C 1
ATOM 4900 O O . ARG A 1 647 ? -18.310 20.364 23.929 1.00 90.00 647 ARG A O 1
ATOM 4907 N N . LEU A 1 648 ? -19.626 19.557 25.572 1.00 90.81 648 LEU A N 1
ATOM 4908 C CA . LEU A 1 648 ? -18.998 18.244 25.685 1.00 90.81 648 LEU A CA 1
ATOM 4909 C C . LEU A 1 648 ? -19.150 17.438 24.388 1.00 90.81 648 LEU A C 1
ATOM 4911 O O . LEU A 1 648 ? -18.176 16.883 23.889 1.00 90.81 648 LEU A O 1
ATOM 4915 N N . ALA A 1 649 ? -20.340 17.464 23.789 1.00 87.31 649 ALA A N 1
ATOM 4916 C CA . ALA A 1 649 ? -20.653 16.857 22.497 1.00 87.31 649 ALA A CA 1
ATOM 4917 C C . ALA A 1 649 ? -19.746 17.316 21.340 1.00 87.31 649 ALA A C 1
ATOM 4919 O O . ALA A 1 649 ? -19.573 16.586 20.367 1.00 87.31 649 ALA A O 1
ATOM 4920 N N . ARG A 1 650 ? -19.166 18.519 21.425 1.00 85.56 650 ARG A N 1
ATOM 4921 C CA . ARG A 1 650 ? -18.291 19.083 20.383 1.00 85.56 650 ARG A CA 1
ATOM 4922 C C . ARG A 1 650 ? -16.834 18.656 20.523 1.00 85.56 650 ARG A C 1
ATOM 4924 O O . ARG A 1 650 ? -16.039 18.926 19.624 1.00 85.56 650 ARG A O 1
ATOM 4931 N N . GLN A 1 651 ? -16.466 18.019 21.633 1.00 86.25 651 GLN A N 1
ATOM 4932 C CA . GLN A 1 651 ? -15.076 17.678 21.884 1.00 86.25 651 GLN A CA 1
ATOM 4933 C C . GLN A 1 651 ? -14.608 16.521 20.990 1.00 86.25 651 GLN A C 1
ATOM 4935 O O . GLN A 1 651 ? -15.325 15.529 20.813 1.00 86.25 651 GLN A O 1
ATOM 4940 N N . PRO A 1 652 ? -13.380 16.586 20.444 1.00 78.00 652 PRO A N 1
ATOM 4941 C CA . PRO A 1 652 ? -12.782 15.453 19.754 1.00 78.00 652 PRO A CA 1
ATOM 4942 C C . PRO A 1 652 ? -12.771 14.213 20.657 1.00 78.00 652 PRO A C 1
ATOM 4944 O O . PRO A 1 652 ? -12.509 14.318 21.851 1.00 78.00 652 PRO A O 1
ATOM 4947 N N . ARG A 1 653 ? -12.994 13.026 20.077 1.00 80.44 653 ARG A N 1
ATOM 4948 C CA . ARG A 1 653 ? -13.037 11.715 20.769 1.00 80.44 653 ARG A CA 1
ATOM 4949 C C . ARG A 1 653 ? -14.271 11.450 21.637 1.00 80.44 653 ARG A C 1
ATOM 4951 O O . ARG A 1 653 ? -14.438 10.301 22.049 1.00 80.44 653 ARG A O 1
ATOM 4958 N N . VAL A 1 654 ? -15.145 12.435 21.853 1.00 86.69 654 VAL A N 1
ATOM 4959 C CA . VAL A 1 654 ? -16.502 12.191 22.358 1.00 86.69 654 VAL A CA 1
ATOM 4960 C C . VAL A 1 654 ? -17.336 11.650 21.198 1.00 86.69 654 VAL A C 1
ATOM 4962 O O . VAL A 1 654 ? -17.497 12.308 20.174 1.00 86.69 654 VAL A O 1
ATOM 4965 N N . THR A 1 655 ? -17.800 10.410 21.327 1.00 82.06 655 THR A N 1
ATOM 4966 C CA . THR A 1 655 ? -18.606 9.724 20.292 1.00 82.06 655 THR A CA 1
ATOM 4967 C C . THR A 1 655 ? -20.090 9.733 20.621 1.00 82.06 655 THR A C 1
ATOM 4969 O O . THR A 1 655 ? -20.931 9.783 19.727 1.00 82.06 655 THR A O 1
ATOM 4972 N N . LEU A 1 656 ? -20.405 9.719 21.916 1.00 88.88 656 LEU A N 1
ATOM 4973 C CA . LEU A 1 656 ? -21.757 9.776 22.438 1.00 88.88 656 LEU A CA 1
ATOM 4974 C C . LEU A 1 656 ? -21.808 10.769 23.598 1.00 88.88 656 LEU A C 1
ATOM 4976 O O . LEU A 1 656 ? -20.892 10.774 24.420 1.00 88.88 656 LEU A O 1
ATOM 4980 N N . CYS A 1 657 ? -22.865 11.572 23.682 1.00 91.75 657 CYS A N 1
ATOM 4981 C CA . CYS A 1 657 ? -23.130 12.476 24.795 1.00 91.75 657 CYS A CA 1
ATOM 4982 C C . CYS A 1 657 ? -24.640 12.630 25.017 1.00 91.75 657 CYS A C 1
ATOM 4984 O O . CYS A 1 657 ? -25.377 12.997 24.096 1.00 91.75 657 CYS A O 1
ATOM 4986 N N . TYR A 1 658 ? -25.099 12.341 26.235 1.00 90.69 658 TYR A N 1
ATOM 4987 C CA . TYR A 1 658 ? -26.522 12.324 26.583 1.00 90.69 658 TYR A CA 1
ATOM 4988 C C . TYR A 1 658 ? -26.772 12.686 28.051 1.00 90.69 658 TYR A C 1
ATOM 4990 O O . TYR A 1 658 ? -25.905 12.518 28.912 1.00 90.69 658 TYR A O 1
ATOM 4998 N N . ARG A 1 659 ? -27.989 13.163 28.319 1.00 93.88 659 ARG A N 1
ATOM 4999 C CA . ARG A 1 659 ? -28.559 13.403 29.646 1.00 93.88 659 ARG A CA 1
ATOM 5000 C C . ARG A 1 659 ? -29.429 12.219 30.062 1.00 93.88 659 ARG A C 1
ATOM 5002 O O . ARG A 1 659 ? -30.148 11.649 29.234 1.00 93.88 659 ARG A O 1
ATOM 5009 N N . ARG A 1 660 ? -29.374 11.866 31.343 1.00 94.06 660 ARG A N 1
ATOM 5010 C CA . ARG A 1 660 ? -30.241 10.863 31.978 1.00 94.06 660 ARG A CA 1
ATOM 5011 C C . ARG A 1 660 ? -30.747 11.385 33.319 1.00 94.06 660 ARG A C 1
ATOM 5013 O O . ARG A 1 660 ? -30.184 12.333 33.864 1.00 94.06 660 ARG A O 1
ATOM 5020 N N . GLU A 1 661 ? -31.809 10.778 33.831 1.00 91.50 661 GLU A N 1
ATOM 5021 C CA . GLU A 1 661 ? -32.289 11.044 35.192 1.00 91.50 661 GLU A CA 1
ATOM 5022 C C . GLU A 1 661 ? -31.333 10.466 36.241 1.00 91.50 661 GLU A C 1
ATOM 5024 O O . GLU A 1 661 ? -30.686 9.441 36.007 1.00 91.50 661 GLU A O 1
ATOM 5029 N N . ARG A 1 662 ? -31.282 11.106 37.414 1.00 93.81 662 ARG A N 1
ATOM 5030 C CA . ARG A 1 662 ? -30.599 10.563 38.595 1.00 93.81 662 ARG A CA 1
ATOM 5031 C C . ARG A 1 662 ? -31.453 9.465 39.237 1.00 93.81 662 ARG A C 1
ATOM 5033 O O . ARG A 1 662 ? -32.680 9.507 39.168 1.00 93.81 662 ARG A O 1
ATOM 5040 N N . ARG A 1 663 ? -30.809 8.508 39.906 1.00 95.31 663 ARG A N 1
ATOM 5041 C CA . ARG A 1 663 ? -31.461 7.474 40.729 1.00 95.31 663 ARG A CA 1
ATOM 5042 C C . ARG A 1 663 ? -30.811 7.498 42.106 1.00 95.31 663 ARG A C 1
ATOM 5044 O O . ARG A 1 663 ? -29.848 6.785 42.352 1.00 95.31 663 ARG A O 1
ATOM 5051 N N . LEU A 1 664 ? -31.258 8.416 42.955 1.00 93.19 664 LEU A N 1
ATOM 5052 C CA . LEU A 1 664 ? -30.646 8.653 44.263 1.00 93.19 664 LEU A CA 1
ATOM 5053 C C . LEU A 1 664 ? -31.049 7.570 45.283 1.00 93.19 664 LEU A C 1
ATOM 5055 O O . LEU A 1 664 ? -32.158 7.049 45.181 1.00 93.19 664 LEU A O 1
ATOM 5059 N N . PRO A 1 665 ? -30.182 7.251 46.266 1.00 91.62 665 PRO A N 1
ATOM 5060 C CA . PRO A 1 665 ? -28.807 7.748 46.425 1.00 91.62 665 PRO A CA 1
ATOM 5061 C C . PRO A 1 665 ? -27.793 7.027 45.516 1.00 91.62 665 PRO A C 1
ATOM 5063 O O . PRO A 1 665 ? -26.637 7.432 45.429 1.00 91.62 665 PRO A O 1
ATOM 5066 N N . ASP A 1 666 ? -28.215 5.968 44.825 1.00 89.81 666 ASP A N 1
ATOM 5067 C CA . ASP A 1 666 ? -27.313 5.000 44.204 1.00 89.81 666 ASP A CA 1
ATOM 5068 C C . ASP A 1 666 ? -26.551 5.498 42.969 1.00 89.81 666 ASP A C 1
ATOM 5070 O O . ASP A 1 666 ? -25.488 4.954 42.643 1.00 89.81 666 ASP A O 1
ATOM 5074 N N . TRP A 1 667 ? -27.100 6.497 42.276 1.00 95.94 667 TRP A N 1
ATOM 5075 C CA . TRP A 1 667 ? -26.584 7.057 41.034 1.00 95.94 667 TRP A CA 1
ATOM 5076 C C . TRP A 1 667 ? -26.880 8.568 40.916 1.00 95.94 667 TRP A C 1
ATOM 5078 O O . TRP A 1 667 ? -27.962 8.960 40.455 1.00 95.94 667 TRP A O 1
ATOM 5088 N N . PRO A 1 668 ? -25.923 9.442 41.285 1.00 96.25 668 PRO A N 1
ATOM 5089 C CA . PRO A 1 668 ? -26.112 10.896 41.275 1.00 96.25 668 PRO A CA 1
ATOM 5090 C C . PRO A 1 668 ? -25.841 11.557 39.912 1.00 96.25 668 PRO A C 1
ATOM 5092 O O . PRO A 1 668 ? -26.046 12.755 39.758 1.00 96.25 668 PRO A O 1
ATOM 5095 N N . TYR A 1 669 ? -25.377 10.818 38.903 1.00 97.56 669 TYR A N 1
ATOM 5096 C CA . TYR A 1 669 ? -24.901 11.414 37.651 1.00 97.56 669 TYR A CA 1
ATOM 5097 C C . TYR A 1 669 ? -26.021 11.606 36.619 1.00 97.56 669 TYR A C 1
ATOM 5099 O O . TYR A 1 669 ? -26.739 10.657 36.298 1.00 97.56 669 TYR A O 1
ATOM 5107 N N . ASN A 1 670 ? -26.116 12.801 36.027 1.00 96.81 670 ASN A N 1
ATOM 5108 C CA . ASN A 1 670 ? -27.119 13.152 35.011 1.00 96.81 670 ASN A CA 1
ATOM 5109 C C . ASN A 1 670 ? -26.528 13.443 33.616 1.00 96.81 670 ASN A C 1
ATOM 5111 O O . ASN A 1 670 ? -27.284 13.499 32.644 1.00 96.81 670 ASN A O 1
ATOM 5115 N N . LEU A 1 671 ? -25.204 13.590 33.476 1.00 97.38 671 LEU A N 1
ATOM 5116 C CA . LEU A 1 671 ? -24.517 13.794 32.193 1.00 97.38 671 LEU A CA 1
ATOM 5117 C C . LEU A 1 671 ? -23.563 12.641 31.890 1.00 97.38 671 LEU A C 1
ATOM 5119 O O . LEU A 1 671 ? -22.765 12.260 32.738 1.00 97.38 671 LEU A O 1
ATOM 5123 N N . PHE A 1 672 ? -23.611 12.121 30.665 1.00 96.56 672 PHE A N 1
ATOM 5124 C CA . PHE A 1 672 ? -22.809 10.984 30.223 1.00 96.56 672 PHE A CA 1
ATOM 5125 C C . PHE A 1 672 ? -22.067 11.318 28.927 1.00 96.56 672 PHE A C 1
ATOM 5127 O O . PHE A 1 672 ? -22.624 11.966 28.036 1.00 96.56 672 PHE A O 1
ATOM 5134 N N . ALA A 1 673 ? -20.848 10.798 28.776 1.00 94.88 673 ALA A N 1
ATOM 5135 C CA . ALA A 1 673 ? -20.122 10.800 27.511 1.00 94.88 673 ALA A CA 1
ATOM 5136 C C . ALA A 1 673 ? -19.297 9.526 27.291 1.00 94.88 673 ALA A C 1
ATOM 5138 O O . ALA A 1 673 ? -18.647 9.028 28.207 1.00 94.88 673 ALA A O 1
ATOM 5139 N N . MET A 1 674 ? -19.280 9.027 26.052 1.00 92.38 674 MET A N 1
ATOM 5140 C CA . MET A 1 674 ? -18.420 7.914 25.638 1.00 92.38 674 MET A CA 1
ATOM 5141 C C . MET A 1 674 ? -17.168 8.435 24.941 1.00 92.38 674 MET A C 1
ATOM 5143 O O . MET A 1 674 ? -17.248 9.052 23.871 1.00 92.38 674 MET A O 1
ATOM 5147 N N . ILE A 1 675 ? -16.012 8.153 25.538 1.00 89.56 675 ILE A N 1
ATOM 5148 C CA . ILE A 1 675 ? -14.703 8.623 25.085 1.00 89.56 675 ILE A CA 1
ATOM 5149 C C . ILE A 1 675 ? -13.853 7.428 24.658 1.00 89.56 675 ILE A C 1
ATOM 5151 O O . ILE A 1 675 ? -13.750 6.430 25.374 1.00 89.56 675 ILE A O 1
ATOM 5155 N N . HIS A 1 676 ? -13.231 7.537 23.482 1.00 86.06 676 HIS A N 1
ATOM 5156 C CA . HIS A 1 676 ? -12.394 6.480 22.914 1.00 86.06 676 HIS A CA 1
ATOM 5157 C C . HIS A 1 676 ? -10.941 6.926 22.724 1.00 86.06 676 HIS A C 1
ATOM 5159 O O . HIS A 1 676 ? -10.643 8.021 22.234 1.00 86.06 676 HIS A O 1
ATOM 5165 N N . ALA A 1 677 ? -10.020 6.026 23.054 1.00 82.88 677 ALA A N 1
ATOM 5166 C CA . ALA A 1 677 ? -8.585 6.212 22.904 1.00 82.88 677 ALA A CA 1
ATOM 5167 C C . ALA A 1 677 ? -7.927 4.972 22.284 1.00 82.88 677 ALA A C 1
ATOM 5169 O O . ALA A 1 677 ? -8.478 3.866 22.301 1.00 82.88 677 ALA A O 1
ATOM 5170 N N . ARG A 1 678 ? -6.748 5.175 21.688 1.00 80.25 678 ARG A N 1
ATOM 5171 C CA . ARG A 1 678 ? -5.993 4.093 21.045 1.00 80.25 678 ARG A CA 1
ATOM 5172 C C . ARG A 1 678 ? -5.134 3.325 22.049 1.00 80.25 678 ARG A C 1
ATOM 5174 O O . ARG A 1 678 ? -4.990 2.116 21.909 1.00 80.25 678 ARG A O 1
ATOM 5181 N N . SER A 1 679 ? -4.668 4.005 23.094 1.00 80.31 679 SER A N 1
ATOM 5182 C CA . SER A 1 679 ? -3.918 3.444 24.220 1.00 80.31 679 SER A CA 1
ATOM 5183 C C . SER A 1 679 ? -4.456 3.970 25.560 1.00 80.31 679 SER A C 1
ATOM 5185 O O . SER A 1 679 ? -5.180 4.969 25.603 1.00 80.31 679 SER A O 1
ATOM 5187 N N . ALA A 1 680 ? -4.090 3.312 26.664 1.00 77.00 680 ALA A N 1
ATOM 5188 C CA . ALA A 1 680 ? -4.358 3.811 28.014 1.00 77.00 680 ALA A CA 1
ATOM 5189 C C . ALA A 1 680 ? -3.624 5.138 28.288 1.00 77.00 680 ALA A C 1
ATOM 5191 O O . ALA A 1 680 ? -4.199 6.044 28.890 1.00 77.00 680 ALA A O 1
ATOM 5192 N N . GLN A 1 681 ? -2.393 5.274 27.778 1.00 79.06 681 GLN A N 1
ATOM 5193 C CA . GLN A 1 681 ? -1.581 6.494 27.880 1.00 79.06 681 GLN A CA 1
ATOM 5194 C C . GLN A 1 681 ? -2.226 7.689 27.158 1.00 79.06 681 GLN A C 1
ATOM 5196 O O . GLN A 1 681 ? -2.106 8.818 27.620 1.00 79.06 681 GLN A O 1
ATOM 5201 N N . ASP A 1 682 ? -2.976 7.450 26.077 1.00 81.25 682 ASP A N 1
ATOM 5202 C CA . ASP A 1 682 ? -3.716 8.492 25.352 1.00 81.25 682 ASP A CA 1
ATOM 5203 C C . ASP A 1 682 ? -5.002 8.933 26.068 1.00 81.25 682 ASP A C 1
ATOM 5205 O O . ASP A 1 682 ? -5.498 10.038 25.827 1.00 81.25 682 ASP A O 1
ATOM 5209 N N . LEU A 1 683 ? -5.592 8.063 26.895 1.00 84.50 683 LEU A N 1
ATOM 5210 C CA . LEU A 1 683 ? -6.912 8.290 27.481 1.00 84.50 683 LEU A CA 1
ATOM 5211 C C . LEU A 1 683 ? -6.874 9.388 28.548 1.00 84.50 683 LEU A C 1
ATOM 5213 O O . LEU A 1 683 ? -7.692 10.303 28.495 1.00 84.50 683 LEU A O 1
ATOM 5217 N N . GLN A 1 684 ? -5.916 9.337 29.478 1.00 85.94 684 GLN A N 1
ATOM 5218 C CA . GLN A 1 684 ? -5.839 10.299 30.587 1.00 85.94 684 GLN A CA 1
ATOM 5219 C C . GLN A 1 684 ? -5.626 11.750 30.114 1.00 85.94 684 GLN A C 1
ATOM 5221 O O . GLN A 1 684 ? -6.417 12.619 30.495 1.00 85.94 684 GLN A O 1
ATOM 5226 N N . PRO A 1 685 ? -4.673 12.045 29.204 1.00 85.50 685 PRO A N 1
ATOM 5227 C CA . PRO A 1 685 ? -4.516 13.394 28.664 1.00 85.50 685 PRO A CA 1
ATOM 5228 C C . PRO A 1 685 ? -5.743 13.873 27.881 1.00 85.50 685 PRO A C 1
ATOM 5230 O O . PRO A 1 685 ? -6.050 15.065 27.883 1.00 85.50 685 PRO A O 1
ATOM 5233 N N . ALA A 1 686 ? -6.454 12.967 27.198 1.00 85.06 686 ALA A N 1
ATOM 5234 C CA . ALA A 1 686 ? -7.685 13.314 26.493 1.00 85.06 686 ALA A CA 1
ATOM 5235 C C . ALA A 1 686 ? -8.810 13.680 27.472 1.00 85.06 686 ALA A C 1
ATOM 5237 O O . ALA A 1 686 ? -9.491 14.681 27.257 1.00 85.06 686 ALA A O 1
ATOM 5238 N N . LEU A 1 687 ? -8.974 12.921 28.559 1.00 89.56 687 LEU A N 1
ATOM 5239 C CA . LEU A 1 687 ? -9.958 13.205 29.606 1.00 89.56 687 LEU A CA 1
ATOM 5240 C C . LEU A 1 687 ? -9.711 14.564 30.263 1.00 89.56 687 LEU A C 1
ATOM 5242 O O . LEU A 1 687 ? -10.651 15.345 30.389 1.00 89.56 687 LEU A O 1
ATOM 5246 N N . ALA A 1 688 ? -8.460 14.873 30.617 1.00 88.44 688 ALA A N 1
ATOM 5247 C CA . ALA A 1 688 ? -8.099 16.160 31.211 1.00 88.44 688 ALA A CA 1
ATOM 5248 C C . ALA A 1 688 ? -8.472 17.340 30.295 1.00 88.44 688 ALA A C 1
ATOM 5250 O O . ALA A 1 688 ? -9.143 18.276 30.727 1.00 88.44 688 ALA A O 1
ATOM 5251 N N . ARG A 1 689 ? -8.131 17.256 29.001 1.00 88.19 689 ARG A N 1
ATOM 5252 C CA . ARG A 1 689 ? -8.483 18.290 28.011 1.00 88.19 689 ARG A CA 1
ATOM 5253 C C . ARG A 1 689 ? -9.989 18.438 27.822 1.00 88.19 689 ARG A C 1
ATOM 5255 O O . ARG A 1 689 ? -10.480 19.557 27.739 1.00 88.19 689 ARG A O 1
ATOM 5262 N N . ILE A 1 690 ? -10.717 17.323 27.752 1.00 89.88 690 ILE A N 1
ATOM 5263 C CA . ILE A 1 690 ? -12.177 17.327 27.589 1.00 89.88 690 ILE A CA 1
ATOM 5264 C C . ILE A 1 690 ? -12.850 17.965 28.806 1.00 89.88 690 ILE A C 1
ATOM 5266 O O . ILE A 1 690 ? -13.766 18.768 28.633 1.00 89.88 690 ILE A O 1
ATOM 5270 N N . ARG A 1 691 ? -12.385 17.649 30.023 1.00 91.62 691 ARG A N 1
ATOM 5271 C CA . ARG A 1 691 ? -12.910 18.257 31.252 1.00 91.62 691 ARG A CA 1
ATOM 5272 C C . ARG A 1 691 ? -12.699 19.764 31.251 1.00 91.62 691 ARG A C 1
ATOM 5274 O O . ARG A 1 691 ? -13.669 20.483 31.468 1.00 91.62 691 ARG A O 1
ATOM 5281 N N . ALA A 1 692 ? -11.490 20.213 30.922 1.00 89.81 692 ALA A N 1
ATOM 5282 C CA . ALA A 1 692 ? -11.178 21.635 30.848 1.00 89.81 692 ALA A CA 1
ATOM 5283 C C . ALA A 1 692 ? -12.031 22.365 29.801 1.00 89.81 692 ALA A C 1
ATOM 5285 O O . ALA A 1 692 ? -12.720 23.339 30.088 1.00 89.81 692 ALA A O 1
ATOM 5286 N N . ALA A 1 693 ? -12.087 21.829 28.582 1.00 87.44 693 ALA A N 1
ATOM 5287 C CA . ALA A 1 693 ? -12.824 22.454 27.488 1.00 87.44 693 ALA A CA 1
ATOM 5288 C C . ALA A 1 693 ? -14.351 22.492 27.709 1.00 87.44 693 ALA A C 1
ATOM 5290 O O . ALA A 1 693 ? -15.039 23.343 27.143 1.00 87.44 693 ALA A O 1
ATOM 5291 N N . ALA A 1 694 ? -14.903 21.572 28.506 1.00 88.88 694 ALA A N 1
ATOM 5292 C CA . ALA A 1 694 ? -16.330 21.527 28.821 1.00 88.88 694 ALA A CA 1
ATOM 5293 C C . ALA A 1 694 ? -16.705 22.267 30.122 1.00 88.88 694 ALA A C 1
ATOM 5295 O O . ALA A 1 694 ? -17.903 22.470 30.361 1.00 88.88 694 ALA A O 1
ATOM 5296 N N . GLY A 1 695 ? -15.727 22.700 30.929 1.00 89.81 695 GLY A N 1
ATOM 5297 C CA . GLY A 1 695 ? -15.941 23.301 32.250 1.00 89.81 695 GLY A CA 1
ATOM 5298 C C . GLY A 1 695 ? -16.417 22.285 33.294 1.00 89.81 695 GLY A C 1
ATOM 5299 O O . GLY A 1 695 ? -17.398 22.537 33.995 1.00 89.81 695 GLY A O 1
ATOM 5300 N N . LEU A 1 696 ? -15.796 21.103 33.315 1.00 93.06 696 LEU A N 1
ATOM 5301 C CA . LEU A 1 696 ? -16.122 19.949 34.167 1.00 93.06 696 LEU A CA 1
ATOM 5302 C C . LEU A 1 696 ? -15.019 19.653 35.204 1.00 93.06 696 LEU A C 1
ATOM 5304 O O . LEU A 1 696 ? -14.986 18.565 35.784 1.00 93.06 696 LEU A O 1
ATOM 5308 N N . GLU A 1 697 ? -14.067 20.562 35.423 1.00 89.56 697 GLU A N 1
ATOM 5309 C CA . GLU A 1 697 ? -12.955 20.348 36.358 1.00 89.56 697 GLU A CA 1
ATOM 5310 C C . GLU A 1 697 ? -13.467 20.145 37.784 1.00 89.56 697 GLU A C 1
ATOM 5312 O O . GLU A 1 697 ? -13.124 19.145 38.409 1.00 89.56 697 GLU A O 1
ATOM 5317 N N . GLN A 1 698 ? -14.365 21.027 38.229 1.00 90.88 698 GLN A N 1
ATOM 5318 C CA . GLN A 1 698 ? -14.918 21.048 39.589 1.00 90.88 698 GLN A CA 1
ATOM 5319 C C . GLN A 1 698 ? -16.244 20.289 39.736 1.00 90.88 698 GLN A C 1
ATOM 5321 O O . GLN A 1 698 ? -16.878 20.334 40.785 1.00 90.88 698 GLN A O 1
ATOM 5326 N N . VAL A 1 699 ? -16.704 19.616 38.679 1.00 94.88 699 VAL A N 1
ATOM 5327 C CA . VAL A 1 699 ? -17.964 18.868 38.713 1.00 94.88 699 VAL A CA 1
ATOM 5328 C C . VAL A 1 699 ? -17.683 17.430 39.166 1.00 94.88 699 VAL A C 1
ATOM 5330 O O . VAL A 1 699 ? -16.869 16.757 38.517 1.00 94.88 699 VAL A O 1
ATOM 5333 N N . PRO A 1 700 ? -18.348 16.924 40.224 1.00 94.69 700 PRO A N 1
ATOM 5334 C CA . PRO A 1 700 ? -18.215 15.535 40.646 1.00 94.69 700 PRO A CA 1
ATOM 5335 C C . PRO A 1 700 ? -18.548 14.571 39.505 1.00 94.69 700 PRO A C 1
ATOM 5337 O O . PRO A 1 700 ? -19.515 14.758 38.764 1.00 94.69 700 PRO A O 1
ATOM 5340 N N . GLY A 1 701 ? -17.743 13.526 39.345 1.00 94.38 701 GLY A N 1
ATOM 5341 C CA . GLY A 1 701 ? -17.907 12.580 38.250 1.00 94.38 701 GLY A CA 1
ATOM 5342 C C . GLY A 1 701 ? -17.056 11.330 38.409 1.00 94.38 701 GLY A C 1
ATOM 5343 O O . GLY A 1 701 ? -16.166 11.277 39.255 1.00 94.38 701 GLY A O 1
ATOM 5344 N N . SER A 1 702 ? -17.326 10.331 37.574 1.00 94.62 702 SER A N 1
ATOM 5345 C CA . SER A 1 702 ? -16.575 9.076 37.523 1.00 94.62 702 SER A CA 1
ATOM 5346 C C . SER A 1 702 ? -16.226 8.692 36.083 1.00 94.62 702 SER A C 1
ATOM 5348 O O . SER A 1 702 ? -16.877 9.107 35.119 1.00 94.62 702 SER A O 1
ATOM 5350 N N . VAL A 1 703 ? -15.162 7.903 35.932 1.00 94.56 703 VAL A N 1
ATOM 5351 C CA . VAL A 1 703 ? -14.672 7.383 34.653 1.00 94.56 703 VAL A CA 1
ATOM 5352 C C . VAL A 1 703 ? -14.754 5.863 34.694 1.00 94.56 703 VAL A C 1
ATOM 5354 O O . VAL A 1 703 ? -13.934 5.202 35.327 1.00 94.56 703 VAL A O 1
ATOM 5357 N N . LEU A 1 704 ? -15.734 5.307 33.985 1.00 95.38 704 LEU A N 1
ATOM 5358 C CA . LEU A 1 704 ? -15.988 3.875 33.932 1.00 95.38 704 LEU A CA 1
ATOM 5359 C C . LEU A 1 704 ? -15.285 3.250 32.721 1.00 95.38 704 LEU A C 1
ATOM 5361 O O . LEU A 1 704 ? -15.795 3.269 31.588 1.00 95.38 704 LEU A O 1
ATOM 5365 N N . VAL A 1 705 ? -14.091 2.708 32.950 1.00 93.00 705 VAL A N 1
ATOM 5366 C CA . VAL A 1 705 ? -13.229 2.151 31.898 1.00 93.00 705 VAL A CA 1
ATOM 5367 C C . VAL A 1 705 ? -13.720 0.760 31.511 1.00 93.00 705 VAL A C 1
ATOM 5369 O O . VAL A 1 705 ? -13.891 -0.101 32.367 1.00 93.00 705 VAL A O 1
ATOM 5372 N N . GLY A 1 706 ? -13.957 0.528 30.219 1.00 91.44 706 GLY A N 1
ATOM 5373 C CA . GLY A 1 706 ? -14.371 -0.781 29.717 1.00 91.44 706 GLY A CA 1
ATOM 5374 C C . GLY A 1 706 ? -13.247 -1.808 29.828 1.00 91.44 706 GLY A C 1
ATOM 5375 O O . GLY A 1 706 ? -12.180 -1.606 29.249 1.00 91.44 706 GLY A O 1
ATOM 5376 N N . THR A 1 707 ? -13.503 -2.906 30.534 1.00 90.75 707 THR A N 1
ATOM 5377 C CA . THR A 1 707 ? -12.544 -4.000 30.760 1.00 90.75 707 THR A CA 1
ATOM 5378 C C . THR A 1 707 ? -12.818 -5.197 29.856 1.00 90.75 707 THR A C 1
ATOM 5380 O O . THR A 1 707 ? -11.881 -5.809 29.350 1.00 90.75 707 THR A O 1
ATOM 5383 N N . HIS A 1 708 ? -14.091 -5.500 29.591 1.00 91.75 708 HIS A N 1
ATOM 5384 C CA . HIS A 1 708 ? -14.489 -6.608 28.726 1.00 91.75 708 HIS A CA 1
ATOM 5385 C C . HIS A 1 708 ? -15.760 -6.281 27.931 1.00 91.75 708 HIS A C 1
ATOM 5387 O O . HIS A 1 708 ? -16.629 -5.547 28.401 1.00 91.75 708 HIS A O 1
ATOM 5393 N N . CYS A 1 709 ? -15.870 -6.823 26.717 1.00 92.12 709 CYS A N 1
ATOM 5394 C CA . CYS A 1 709 ? -17.038 -6.693 25.845 1.00 92.12 709 CYS A CA 1
ATOM 5395 C C . CYS A 1 709 ? -17.645 -8.080 25.623 1.00 92.12 709 CYS A C 1
ATOM 5397 O O . CYS A 1 709 ? -17.105 -8.857 24.840 1.00 92.12 709 CYS A O 1
ATOM 5399 N N . TYR A 1 710 ? -18.765 -8.376 26.284 1.00 93.88 710 TYR A N 1
ATOM 5400 C CA . TYR A 1 710 ? -19.461 -9.661 26.144 1.00 93.88 710 TYR A CA 1
ATOM 5401 C C . TYR A 1 710 ? -20.402 -9.677 24.939 1.00 93.88 710 TYR A C 1
ATOM 5403 O O . TYR A 1 710 ? -20.588 -10.706 24.294 1.00 93.88 710 TYR A O 1
ATOM 5411 N N . LYS A 1 711 ? -21.001 -8.525 24.610 1.00 92.12 711 LYS A N 1
ATOM 5412 C CA . LYS A 1 711 ? -21.922 -8.395 23.476 1.00 92.12 711 LYS A CA 1
ATOM 5413 C C . LYS A 1 711 ? -21.830 -7.011 22.853 1.00 92.12 711 LYS A C 1
ATOM 5415 O O . LYS A 1 711 ? -21.853 -6.003 23.553 1.00 92.12 711 LYS A O 1
ATOM 5420 N N . GLN A 1 712 ? -21.782 -6.970 21.523 1.00 89.44 712 GLN A N 1
ATOM 5421 C CA . GLN A 1 712 ? -21.872 -5.738 20.742 1.00 89.44 712 GLN A CA 1
ATOM 5422 C C . GLN A 1 712 ? -22.520 -6.031 19.387 1.00 89.44 712 GLN A C 1
ATOM 5424 O O . GLN A 1 712 ? -21.899 -6.625 18.500 1.00 89.44 712 GLN A O 1
ATOM 5429 N N . ARG A 1 713 ? -23.776 -5.611 19.234 1.00 87.06 713 ARG A N 1
ATOM 5430 C CA . ARG A 1 713 ? -24.556 -5.672 17.992 1.00 87.06 713 ARG A CA 1
ATOM 5431 C C . ARG A 1 713 ? -25.543 -4.503 17.914 1.00 87.06 713 ARG A C 1
ATOM 5433 O O . ARG A 1 713 ? -25.716 -3.768 18.879 1.00 87.06 713 ARG A O 1
ATOM 5440 N N . GLY A 1 714 ? -26.193 -4.329 16.762 1.00 85.12 714 GLY A N 1
ATOM 5441 C CA . GLY A 1 714 ? -27.325 -3.403 16.654 1.00 85.12 714 GLY A CA 1
ATOM 5442 C C . GLY A 1 714 ? -28.493 -3.840 17.544 1.00 85.12 714 GLY A C 1
ATOM 5443 O O . GLY A 1 714 ? -28.690 -5.039 17.754 1.00 85.12 714 GLY A O 1
ATOM 5444 N N . THR A 1 715 ? -29.243 -2.876 18.078 1.00 87.50 715 THR A N 1
ATOM 5445 C CA . THR A 1 715 ? -30.506 -3.155 18.775 1.00 87.50 715 THR A CA 1
ATOM 5446 C C . THR A 1 715 ? -31.511 -3.748 17.797 1.00 87.50 715 THR A C 1
ATOM 5448 O O . THR A 1 715 ? -31.593 -3.293 16.657 1.00 87.50 715 THR A O 1
ATOM 5451 N N . ARG A 1 716 ? -32.227 -4.778 18.251 1.00 88.38 716 ARG A N 1
ATOM 5452 C CA . ARG A 1 716 ? -33.304 -5.424 17.506 1.00 88.38 716 ARG A CA 1
ATOM 5453 C C . ARG A 1 716 ? -34.632 -4.970 18.093 1.00 88.38 716 ARG A C 1
ATOM 5455 O O . ARG A 1 716 ? -34.859 -5.175 19.279 1.00 88.38 716 ARG A O 1
ATOM 5462 N N . TYR A 1 717 ? -35.447 -4.324 17.278 1.00 88.38 717 TYR A N 1
ATOM 5463 C CA . TYR A 1 717 ? -36.759 -3.791 17.620 1.00 88.38 717 TYR A CA 1
ATOM 5464 C C . TYR A 1 717 ? -37.885 -4.676 17.078 1.00 88.38 717 TYR A C 1
ATOM 5466 O O . TYR A 1 717 ? -38.945 -4.724 17.687 1.00 88.38 717 TYR A O 1
ATOM 5474 N N . ALA A 1 718 ? -37.657 -5.399 15.978 1.00 83.56 718 ALA A N 1
ATOM 5475 C CA . ALA A 1 718 ? -38.687 -6.211 15.331 1.00 83.56 718 ALA A CA 1
ATOM 5476 C C . ALA A 1 718 ? -38.961 -7.561 16.019 1.00 83.56 718 ALA A C 1
ATOM 5478 O O . ALA A 1 718 ? -39.973 -8.197 15.738 1.00 83.56 718 ALA A O 1
ATOM 5479 N N . VAL A 1 719 ? -38.067 -8.024 16.902 1.00 69.31 719 VAL A N 1
ATOM 5480 C CA . VAL A 1 719 ? -38.256 -9.289 17.626 1.00 69.31 719 VAL A CA 1
ATOM 5481 C C . VAL A 1 719 ? -39.379 -9.120 18.648 1.00 69.31 719 VAL A C 1
ATOM 5483 O O . VAL A 1 719 ? -39.200 -8.440 19.656 1.00 69.31 719 VAL A O 1
ATOM 5486 N N . GLN A 1 720 ? -40.511 -9.776 18.400 1.00 58.50 720 GLN A N 1
ATOM 5487 C CA . GLN A 1 720 ? -41.528 -10.015 19.418 1.00 58.50 720 GLN A CA 1
ATOM 5488 C C . GLN A 1 720 ? -40.980 -11.063 20.389 1.00 58.50 720 GLN A C 1
ATOM 5490 O O . GLN A 1 720 ? -40.621 -12.170 19.984 1.00 58.50 720 GLN A O 1
ATOM 5495 N N . VAL A 1 721 ? -40.849 -10.703 21.663 1.00 43.50 721 VAL A N 1
ATOM 5496 C CA . VAL A 1 721 ? -40.703 -11.711 22.716 1.00 43.50 721 VAL A CA 1
ATOM 5497 C C . VAL A 1 721 ? -42.082 -12.371 22.824 1.00 43.50 721 VAL A C 1
ATOM 5499 O O . VAL A 1 721 ? -43.056 -11.627 22.950 1.00 43.50 721 VAL A O 1
ATOM 5502 N N . PRO A 1 722 ? -42.216 -13.705 22.695 1.00 34.34 722 PRO A N 1
ATOM 5503 C CA . PRO A 1 722 ? -43.475 -14.360 23.026 1.00 34.34 722 PRO A CA 1
ATOM 5504 C C . PRO A 1 722 ? -43.840 -13.976 24.460 1.00 34.34 722 PRO A C 1
ATOM 5506 O O . PRO A 1 722 ? -42.950 -13.961 25.312 1.00 34.34 722 PRO A O 1
ATOM 5509 N N . ALA A 1 723 ? -45.100 -13.596 24.668 1.00 29.48 723 ALA A N 1
ATOM 5510 C CA . ALA A 1 723 ? -45.635 -13.260 25.983 1.00 29.48 723 ALA A CA 1
ATOM 5511 C C . ALA A 1 723 ? -45.379 -14.372 27.008 1.00 29.48 723 ALA A C 1
ATOM 5513 O O . ALA A 1 723 ? -45.421 -15.560 26.604 1.00 29.48 723 ALA A O 1
#